Protein AF-0000000078800487 (afdb_homodimer)

Foldseek 3Di:
DVQAEEEQEWEWEDEPVDIDTQVDPPDVVSVVLQVQFQAHEAEYNEYEYEYDHDPVVVSVARNDQLDHHYAAAEAEYEYYAAEAWADDPVVQFRTEHAYAFDDPPPDPPDGAHEHLEYEEEYYYEYGRAEYAYHGYYQAYEYAAYQEYEHHLEYHYQDPVDFDDDPVRHGDRHAHYEEHEHHEYEAANEYEYGAEYHYHQEYEYHNEYDDHYDYAPAFYWYDDPTDTDGHDHGDDPDDPVVVVVD/DVQAEEEQEWEWEDEPVDIDTQVDPPDVVSVVLQVQFQAHEAEHNEYEYEYDHDPVVVSVARNDQLDHHEAAAEAEYEYYAAEAWADDPVVQFRTEHAYAFDDPPPDDPDGAHEYLEYEEEHYPEYGRAEYAYHRYYQAYEYAAYQEYEHHLEYHYQDPPDFDDDPVRHGDGHAHYEAEEHHEYEAANEYEYGAEYHYHQEYEDHNEYDDHYDYAPAFYWYDDPTDTDGHDHGDDPDDPVVVVVD

Sequence (490 aa):
MKNINGQGNEITIILPHKKIDCISSHHEQFNQIIHQSHIIITGNNNHVSMHFDSEENVESLLLNEGFLLIIKGNDNTVNLGTIILRYSNILGMSGLKLIIGQLPGLGAGVSRVANNCRVDIGNRVVINGVTLYLQEDKSNVSIGEDSQLSWGIDIWCTDAHTITNLKGEPINFAQSIEIGKHVWVGKDVKIGKNTKIPDNSIVGWGSIITKVFNEPNIILAGIPAKIVKRGINWDRRYINKYLLEMKNINGQGNEITIILPHKKIDCISSHHEQFNQIIHQSHIIITGNNNHVSMHFDSEENVESLLLNEGFLLIIKGNDNTVNLGTIILRYSNILGMSGLKLIIGQLPGLGAGVSRVANNCRVDIGNRVVINGVTLYLQEDKSNVSIGEDSQLSWGIDIWCTDAHTITNLKGEPINFAQSIEIGKHVWVGKDVKIGKNTKIPDNSIVGWGSIITKVFNEPNIILAGIPAKIVKRGINWDRRYINKYLLE

Organism: NCBI:txid997891

InterPro domains:
  IPR011004 Trimeric LpxA-like superfamily [SSF51161] (117-235)
  IPR051159 Hexapeptide-repeat containing acetyltransferases [PTHR23416] (113-230)

pLDDT: mean 95.13, std 6.53, range [60.69, 99.0]

Structure (mmCIF, N/CA/C/O backbone):
data_AF-0000000078800487-model_v1
#
loop_
_entity.id
_entity.type
_entity.pdbx_description
1 polymer Acyltransferase
#
loop_
_atom_site.group_PDB
_atom_site.id
_atom_site.type_symbol
_atom_site.label_atom_id
_atom_site.label_alt_id
_atom_site.label_comp_id
_atom_site.label_asym_id
_atom_site.label_entity_id
_atom_site.label_seq_id
_atom_site.pdbx_PDB_ins_code
_atom_site.Cartn_x
_atom_site.Cartn_y
_atom_site.Cartn_z
_atom_site.occupancy
_atom_site.B_iso_or_equiv
_atom_site.auth_seq_id
_atom_site.auth_comp_id
_atom_site.auth_asym_id
_atom_site.auth_atom_id
_atom_site.pdbx_PDB_model_num
ATOM 1 N N . MET A 1 1 ? -14.195 -20.25 -26.891 1 65 1 MET A N 1
ATOM 2 C CA . MET A 1 1 ? -14.25 -18.969 -26.219 1 65 1 MET A CA 1
ATOM 3 C C . MET A 1 1 ? -12.984 -18.156 -26.5 1 65 1 MET A C 1
ATOM 5 O O . MET A 1 1 ? -11.883 -18.688 -26.484 1 65 1 MET A O 1
ATOM 9 N N . LYS A 1 2 ? -13.094 -16.859 -26.875 1 73.56 2 LYS A N 1
ATOM 10 C CA . LYS A 1 2 ? -12.008 -16.031 -27.422 1 73.56 2 LYS A CA 1
ATOM 11 C C . LYS A 1 2 ? -10.836 -15.969 -26.438 1 73.56 2 LYS A C 1
ATOM 13 O O . LYS A 1 2 ? -9.68 -15.953 -26.859 1 73.56 2 LYS A O 1
ATOM 18 N N . ASN A 1 3 ? -11.133 -16.219 -25.219 1 89.5 3 ASN A N 1
ATOM 19 C CA . ASN A 1 3 ? -10.078 -16.031 -24.234 1 89.5 3 ASN A CA 1
ATOM 20 C C . ASN A 1 3 ? -9.594 -17.359 -23.656 1 89.5 3 ASN A C 1
ATOM 22 O O . ASN A 1 3 ? -8.68 -17.391 -22.844 1 89.5 3 ASN A O 1
ATOM 26 N N . ILE A 1 4 ? -10.219 -18.453 -24.109 1 92.62 4 ILE A N 1
ATOM 27 C CA . ILE A 1 4 ? -9.852 -19.781 -23.641 1 92.62 4 ILE A CA 1
ATOM 28 C C . ILE A 1 4 ? -9.5 -20.672 -24.828 1 92.62 4 ILE A C 1
ATOM 30 O O . ILE A 1 4 ? -10.383 -21.047 -25.609 1 92.62 4 ILE A O 1
ATOM 34 N N . ASN A 1 5 ? -8.258 -20.984 -24.984 1 94.12 5 ASN A N 1
ATOM 35 C CA . ASN A 1 5 ? -7.766 -21.797 -26.094 1 94.12 5 ASN A CA 1
ATOM 36 C C . ASN A 1 5 ? -7.172 -23.109 -25.594 1 94.12 5 ASN A C 1
ATOM 38 O O . ASN A 1 5 ? -6.402 -23.125 -24.641 1 94.12 5 ASN A O 1
ATOM 42 N N . GLY A 1 6 ? -7.5 -24.219 -26.297 1 95.12 6 GLY A N 1
ATOM 43 C CA . GLY A 1 6 ? -7.047 -25.547 -25.938 1 95.12 6 GLY A CA 1
ATOM 44 C C . GLY A 1 6 ? -8.188 -26.484 -25.562 1 95.12 6 GLY A C 1
ATOM 45 O O . GLY A 1 6 ? -9.352 -26.156 -25.781 1 95.12 6 GLY A O 1
ATOM 46 N N . GLN A 1 7 ? -7.883 -27.625 -25.094 1 95.44 7 GLN A N 1
ATOM 47 C CA . GLN A 1 7 ? -8.875 -28.641 -24.781 1 95.44 7 GLN A CA 1
ATOM 48 C C . GLN A 1 7 ? -8.844 -29 -23.297 1 95.44 7 GLN A C 1
ATOM 50 O O . GLN A 1 7 ? -7.805 -28.875 -22.656 1 95.44 7 GLN A O 1
ATOM 55 N N . GLY A 1 8 ? -9.992 -29.344 -22.812 1 95.81 8 GLY A N 1
ATOM 56 C CA . GLY A 1 8 ? -10.078 -29.906 -21.469 1 95.81 8 GLY A CA 1
ATOM 57 C C . GLY A 1 8 ? -10 -28.859 -20.375 1 95.81 8 GLY A C 1
ATOM 58 O O . GLY A 1 8 ? -9.797 -29.188 -19.203 1 95.81 8 GLY A O 1
ATOM 59 N N . ASN A 1 9 ? -10.078 -27.609 -20.688 1 95.94 9 ASN A N 1
ATOM 60 C CA . ASN A 1 9 ? -10.07 -26.547 -19.688 1 95.94 9 ASN A CA 1
ATOM 61 C C . ASN A 1 9 ? -11.422 -26.422 -18.984 1 95.94 9 ASN A C 1
ATOM 63 O O . ASN A 1 9 ? -12.469 -26.609 -19.609 1 95.94 9 ASN A O 1
ATOM 67 N N . GLU A 1 10 ? -11.352 -26.156 -17.656 1 95.12 10 GLU A N 1
ATOM 68 C CA . GLU A 1 10 ? -12.562 -26.031 -16.859 1 95.12 10 GLU A CA 1
ATOM 69 C C . GLU A 1 10 ? -12.523 -24.766 -16 1 95.12 10 GLU A C 1
ATOM 71 O O . GLU A 1 10 ? -11.5 -24.469 -15.375 1 95.12 10 GLU A O 1
ATOM 76 N N . ILE A 1 11 ? -13.602 -24.016 -16.047 1 95.75 11 ILE A N 1
ATOM 77 C CA . ILE A 1 11 ? -13.836 -22.891 -15.141 1 95.75 11 ILE A CA 1
ATOM 78 C C . ILE A 1 11 ? -15.148 -23.109 -14.383 1 95.75 11 ILE A C 1
ATOM 80 O O . ILE A 1 11 ? -16.219 -23.141 -14.984 1 95.75 11 ILE A O 1
ATOM 84 N N . THR A 1 12 ? -14.969 -23.25 -13.078 1 95.5 12 THR A N 1
ATOM 85 C CA . THR A 1 12 ? -16.125 -23.578 -12.258 1 95.5 12 THR A CA 1
ATOM 86 C C . THR A 1 12 ? -16.375 -22.484 -11.219 1 95.5 12 THR A C 1
ATOM 88 O O . THR A 1 12 ? -15.461 -22.062 -10.516 1 95.5 12 THR A O 1
ATOM 91 N N . ILE A 1 13 ? -17.609 -22.031 -11.172 1 95.56 13 ILE A N 1
ATOM 92 C CA . ILE A 1 13 ? -18.078 -21.125 -10.125 1 95.56 13 ILE A CA 1
ATOM 93 C C . ILE A 1 13 ? -18.828 -21.922 -9.055 1 95.56 13 ILE A C 1
ATOM 95 O O . ILE A 1 13 ? -19.734 -22.688 -9.367 1 95.56 13 ILE A O 1
ATOM 99 N N . ILE A 1 14 ? -18.375 -21.734 -7.848 1 96.75 14 ILE A N 1
ATOM 100 C CA . ILE A 1 14 ? -18.969 -22.469 -6.738 1 96.75 14 ILE A CA 1
ATOM 101 C C . ILE A 1 14 ? -19.734 -21.516 -5.828 1 96.75 14 ILE A C 1
ATOM 103 O O . ILE A 1 14 ? -19.141 -20.625 -5.223 1 96.75 14 ILE A O 1
ATOM 107 N N . LEU A 1 15 ? -21 -21.703 -5.715 1 95.19 15 LEU A N 1
ATOM 108 C CA . LEU A 1 15 ? -21.906 -20.969 -4.832 1 95.19 15 LEU A CA 1
ATOM 109 C C . LEU A 1 15 ? -22.359 -21.859 -3.676 1 95.19 15 LEU A C 1
ATOM 111 O O . LEU A 1 15 ? -22.156 -23.062 -3.693 1 95.19 15 LEU A O 1
ATOM 115 N N . PRO A 1 16 ? -22.938 -21.234 -2.641 1 93.62 16 PRO A N 1
ATOM 116 C CA . PRO A 1 16 ? -23.344 -22.031 -1.477 1 93.62 16 PRO A CA 1
ATOM 117 C C . PRO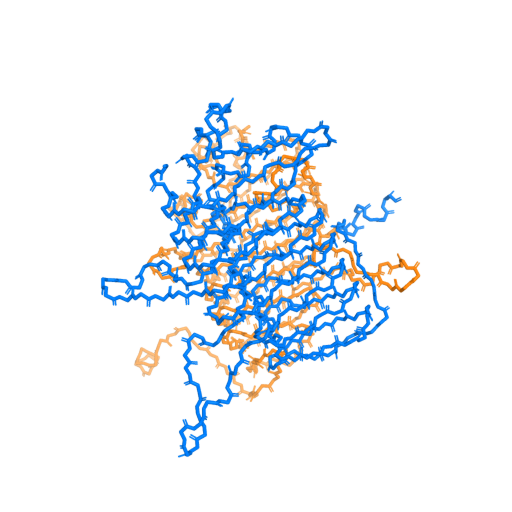 A 1 16 ? -24.266 -23.188 -1.845 1 93.62 16 PRO A C 1
ATOM 119 O O . PRO A 1 16 ? -24.188 -24.266 -1.24 1 93.62 16 PRO A O 1
ATOM 122 N N . HIS A 1 17 ? -25.078 -23 -2.885 1 92.06 17 HIS A N 1
ATOM 123 C CA . HIS A 1 17 ? -26.078 -24.031 -3.143 1 92.06 17 HIS A CA 1
ATOM 124 C C . HIS A 1 17 ? -25.938 -24.609 -4.547 1 92.06 17 HIS A C 1
ATOM 126 O O . HIS A 1 17 ? -26.75 -25.422 -4.973 1 92.06 17 HIS A O 1
ATOM 132 N N . LYS A 1 18 ? -24.969 -24.172 -5.273 1 90.5 18 LYS A N 1
ATOM 133 C CA . LYS A 1 18 ? -24.859 -24.703 -6.629 1 90.5 18 LYS A CA 1
ATOM 134 C C . LYS A 1 18 ? -23.438 -24.516 -7.172 1 90.5 18 LYS A C 1
ATOM 136 O O . LYS A 1 18 ? -22.703 -23.641 -6.707 1 90.5 18 LYS A O 1
ATOM 141 N N . LYS A 1 19 ? -23.125 -25.359 -8.148 1 92.88 19 LYS A N 1
ATOM 142 C CA . LYS A 1 19 ? -21.891 -25.297 -8.93 1 92.88 19 LYS A CA 1
ATOM 143 C C . LYS A 1 19 ? -22.188 -25.047 -10.406 1 92.88 19 LYS A C 1
ATOM 145 O O . LYS A 1 19 ? -23.062 -25.688 -10.984 1 92.88 19 LYS A O 1
ATOM 150 N N . ILE A 1 20 ? -21.453 -24.078 -10.961 1 90.69 20 ILE A N 1
ATOM 151 C CA . ILE A 1 20 ? -21.719 -23.688 -12.344 1 90.69 20 ILE A CA 1
ATOM 152 C C . ILE A 1 20 ? -20.469 -23.922 -13.188 1 90.69 20 ILE A C 1
ATOM 154 O O . ILE A 1 20 ? -19.391 -23.406 -12.883 1 90.69 20 ILE A O 1
ATOM 158 N N . ASP A 1 21 ? -20.578 -24.688 -14.164 1 88.69 21 ASP A N 1
ATOM 159 C CA . ASP A 1 21 ? -19.531 -24.828 -15.172 1 88.69 21 ASP A CA 1
ATOM 160 C C . ASP A 1 21 ? -19.641 -23.734 -16.219 1 88.69 21 ASP A C 1
ATOM 162 O O . ASP A 1 21 ? -20.594 -23.672 -17 1 88.69 21 ASP A O 1
ATOM 166 N N . CYS A 1 22 ? -18.672 -22.953 -16.312 1 86.31 22 CYS A N 1
ATOM 167 C CA . CYS A 1 22 ? -18.797 -21.734 -17.094 1 86.31 22 CYS A CA 1
ATOM 168 C C . CYS A 1 22 ? -18.406 -21.969 -18.562 1 86.31 22 CYS A C 1
ATOM 170 O O . CYS A 1 22 ? -18.609 -21.109 -19.406 1 86.31 22 CYS A O 1
ATOM 172 N N . ILE A 1 23 ? -17.781 -22.984 -18.828 1 80.69 23 ILE A N 1
ATOM 173 C CA . ILE A 1 23 ? -17.359 -23.25 -20.203 1 80.69 23 ILE A CA 1
ATOM 174 C C . ILE A 1 23 ? -18.438 -24.047 -20.922 1 80.69 23 ILE A C 1
ATOM 176 O O . ILE A 1 23 ? -18.594 -23.922 -22.141 1 80.69 23 ILE A O 1
ATOM 180 N N . SER A 1 24 ? -19.219 -24.797 -20.141 1 68.31 24 SER A N 1
ATOM 181 C CA . SER A 1 24 ? -20.266 -25.609 -20.766 1 68.31 24 SER A CA 1
ATOM 182 C C . SER A 1 24 ? -21.422 -24.75 -21.25 1 68.31 24 SER A C 1
ATOM 184 O O . SER A 1 24 ? -21.688 -23.688 -20.688 1 68.31 24 SER A O 1
ATOM 186 N N . SER A 1 25 ? -21.938 -25.031 -22.5 1 61.69 25 SER A N 1
ATOM 187 C CA . SER A 1 25 ? -22.938 -24.328 -23.281 1 61.69 25 SER A CA 1
ATOM 188 C C . SER A 1 25 ? -24.219 -24.109 -22.484 1 61.69 25 SER A C 1
ATOM 190 O O . SER A 1 25 ? -25.031 -23.234 -22.812 1 61.69 25 SER A O 1
ATOM 192 N N . HIS A 1 26 ? -24.344 -24.688 -21.312 1 66.69 26 HIS A N 1
ATOM 193 C CA . HIS A 1 26 ? -25.656 -24.672 -20.688 1 66.69 26 HIS A CA 1
ATOM 194 C C . HIS A 1 26 ? -25.859 -23.406 -19.859 1 66.69 26 HIS A C 1
ATOM 196 O O . HIS A 1 26 ? -26.969 -23.125 -19.406 1 66.69 26 HIS A O 1
ATOM 202 N N . HIS A 1 27 ? -24.875 -22.578 -19.734 1 71.19 27 HIS A N 1
ATOM 203 C CA . HIS A 1 27 ? -25.016 -21.391 -18.906 1 71.19 27 HIS A CA 1
ATOM 204 C C . HIS A 1 27 ? -24.594 -20.141 -19.672 1 71.19 27 HIS A C 1
ATOM 206 O O . HIS A 1 27 ? -23.484 -19.625 -19.453 1 71.19 27 HIS A O 1
ATOM 212 N N . GLU A 1 28 ? -25.5 -19.594 -20.375 1 76.38 28 GLU A N 1
ATOM 213 C CA . GLU A 1 28 ? -25.219 -18.5 -21.297 1 76.38 28 GLU A CA 1
ATOM 214 C C . GLU A 1 28 ? -24.781 -17.25 -20.562 1 76.38 28 GLU A C 1
ATOM 216 O O . GLU A 1 28 ? -23.844 -16.562 -20.984 1 76.38 28 GLU A O 1
ATOM 221 N N . GLN A 1 29 ? -25.391 -17.031 -19.484 1 81.69 29 GLN A N 1
ATOM 222 C CA . GLN A 1 29 ? -25.078 -15.828 -18.734 1 81.69 29 GLN A CA 1
ATOM 223 C C . GLN A 1 29 ? -23.641 -15.836 -18.25 1 81.69 29 GLN A C 1
ATOM 225 O O . GLN A 1 29 ? -22.906 -14.859 -18.438 1 81.69 29 GLN A O 1
ATOM 230 N N . PHE A 1 30 ? -23.234 -16.891 -17.734 1 82.88 30 PHE A N 1
ATOM 231 C CA . PHE A 1 30 ? -21.906 -16.969 -17.172 1 82.88 30 PHE A CA 1
ATOM 232 C C . PHE A 1 30 ? -20.844 -17.094 -18.266 1 82.88 30 PHE A C 1
ATOM 234 O O . PHE A 1 30 ? -19.734 -16.609 -18.125 1 82.88 30 PHE A O 1
ATOM 241 N N . ASN A 1 31 ? -21.297 -17.641 -19.297 1 83.06 31 ASN A N 1
ATOM 242 C CA . ASN A 1 31 ? -20.406 -17.656 -20.453 1 83.06 31 ASN A CA 1
ATOM 243 C C . ASN A 1 31 ? -20.078 -16.234 -20.922 1 83.06 31 ASN A C 1
ATOM 245 O O . ASN A 1 31 ? -18.922 -15.945 -21.25 1 83.06 31 ASN A O 1
ATOM 249 N N . GLN A 1 32 ? -21.031 -15.477 -20.906 1 84.81 32 GLN A N 1
ATOM 250 C CA . GLN A 1 32 ? -20.844 -14.094 -21.328 1 84.81 32 GLN A CA 1
ATOM 251 C C . GLN A 1 32 ? -19.938 -13.344 -20.359 1 84.81 32 GLN A C 1
ATOM 253 O O . GLN A 1 32 ? -19.094 -12.547 -20.766 1 84.81 32 GLN A O 1
ATOM 258 N N . ILE A 1 33 ? -20.141 -13.672 -19.125 1 87.38 33 ILE A N 1
ATOM 259 C CA . ILE A 1 33 ? -19.328 -13.023 -18.094 1 87.38 33 ILE A CA 1
ATOM 260 C C . ILE A 1 33 ? -17.859 -13.414 -18.281 1 87.38 33 ILE A C 1
ATOM 262 O O . ILE A 1 33 ? -16.969 -12.562 -18.219 1 87.38 33 ILE A O 1
ATOM 266 N N . ILE A 1 34 ? -17.641 -14.664 -18.531 1 87.94 34 ILE A N 1
ATOM 267 C CA . ILE A 1 34 ? -16.281 -15.148 -18.719 1 87.94 34 ILE A CA 1
ATOM 268 C C . ILE A 1 34 ? -15.68 -14.523 -19.969 1 87.94 34 ILE A C 1
ATOM 270 O O . ILE A 1 34 ? -14.508 -14.133 -19.969 1 87.94 34 ILE A O 1
ATOM 274 N N . HIS A 1 35 ? -16.484 -14.367 -20.938 1 87.19 35 HIS A N 1
ATOM 275 C CA . HIS A 1 35 ? -16.031 -13.766 -22.188 1 87.19 35 HIS A CA 1
ATOM 276 C C . HIS A 1 35 ? -15.609 -12.312 -21.984 1 87.19 35 HIS A C 1
ATOM 278 O O . HIS A 1 35 ? -14.68 -11.828 -22.625 1 87.19 35 HIS A O 1
ATOM 284 N N . GLN A 1 36 ? -16.234 -11.711 -21.109 1 90.25 36 GLN A N 1
ATOM 285 C CA . GLN A 1 36 ? -15.977 -10.297 -20.859 1 90.25 36 GLN A CA 1
ATOM 286 C C . GLN A 1 36 ? -14.906 -10.102 -19.781 1 90.25 36 GLN A C 1
ATOM 288 O O . GLN A 1 36 ? -14.398 -9 -19.594 1 90.25 36 GLN A O 1
ATOM 293 N N . SER A 1 37 ? -14.625 -11.195 -19.156 1 90.38 37 SER A N 1
ATOM 294 C CA . SER A 1 37 ? -13.656 -11.117 -18.062 1 90.38 37 SER A CA 1
ATOM 295 C C . SER A 1 37 ? -12.227 -11.023 -18.594 1 90.38 37 SER A C 1
ATOM 297 O O . SER A 1 37 ? -12.008 -11.047 -19.812 1 90.38 37 SER A O 1
ATOM 299 N N . HIS A 1 38 ? -11.344 -10.812 -17.672 1 93 38 HIS A N 1
ATOM 300 C CA . HIS A 1 38 ? -9.93 -10.766 -18.016 1 93 38 HIS A CA 1
ATOM 301 C C . HIS A 1 38 ? -9.242 -12.086 -17.688 1 93 38 HIS A C 1
ATOM 303 O O . HIS A 1 38 ? -8.148 -12.094 -17.109 1 93 38 HIS A O 1
ATOM 309 N N . ILE A 1 39 ? -9.914 -13.148 -17.969 1 95.56 39 ILE A N 1
ATOM 310 C CA . ILE A 1 39 ? -9.367 -14.492 -17.828 1 95.56 39 ILE A CA 1
ATOM 311 C C . ILE A 1 39 ? -8.875 -14.992 -19.188 1 95.56 39 ILE A C 1
ATOM 313 O O . ILE A 1 39 ? -9.633 -15.023 -20.156 1 95.56 39 ILE A O 1
ATOM 317 N N . ILE A 1 40 ? -7.621 -15.32 -19.266 1 95.69 40 ILE A N 1
ATOM 318 C CA . ILE A 1 40 ? -7.016 -15.828 -20.5 1 95.69 40 ILE A CA 1
ATOM 319 C C . ILE A 1 40 ? -6.344 -17.172 -20.219 1 95.69 40 ILE A C 1
ATOM 321 O O . ILE A 1 40 ? -5.465 -17.266 -19.359 1 95.69 40 ILE A O 1
ATOM 325 N N . ILE A 1 41 ? -6.758 -18.219 -20.906 1 96.88 41 ILE A N 1
ATOM 326 C CA . ILE A 1 41 ? -6.156 -19.531 -20.766 1 96.88 41 ILE A CA 1
ATOM 327 C C . ILE A 1 41 ? -5.699 -20.047 -22.125 1 96.88 41 ILE A C 1
ATOM 329 O O . ILE A 1 41 ? -6.48 -20.078 -23.078 1 96.88 41 ILE A O 1
ATOM 333 N N . THR A 1 42 ? -4.477 -20.328 -22.266 1 96.62 42 THR A N 1
ATOM 334 C CA . THR A 1 42 ? -3.904 -20.984 -23.422 1 96.62 42 THR A CA 1
ATOM 335 C C . THR A 1 42 ? -3.209 -22.281 -23.016 1 96.62 42 THR A C 1
ATOM 337 O O . THR A 1 42 ? -2.193 -22.25 -22.328 1 96.62 42 THR A O 1
ATOM 340 N N . GLY A 1 43 ? -3.674 -23.406 -23.484 1 97.62 43 GLY A N 1
ATOM 341 C CA . GLY A 1 43 ? -3.182 -24.719 -23.109 1 97.62 43 GLY A CA 1
ATOM 342 C C . GLY A 1 43 ? -4.293 -25.703 -22.797 1 97.62 43 GLY A C 1
ATOM 343 O O . GLY A 1 43 ? -5.461 -25.438 -23.109 1 97.62 43 GLY A O 1
ATOM 344 N N . ASN A 1 44 ? -3.898 -26.844 -22.25 1 98.12 44 ASN A N 1
ATOM 345 C CA . ASN A 1 44 ? -4.859 -27.922 -22.094 1 98.12 44 ASN A CA 1
ATOM 346 C C . ASN A 1 44 ? -5.016 -28.328 -20.641 1 98.12 44 ASN A C 1
ATOM 348 O O . ASN A 1 44 ? -4.059 -28.25 -19.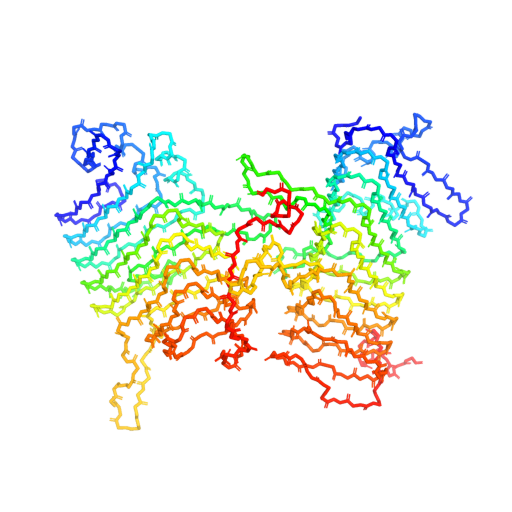859 1 98.12 44 ASN A O 1
ATOM 352 N N . ASN A 1 45 ? -6.188 -28.703 -20.281 1 98.31 45 ASN A N 1
ATOM 353 C CA . ASN A 1 45 ? -6.508 -29.359 -19.016 1 98.31 45 ASN A CA 1
ATOM 354 C C . ASN A 1 45 ? -6.219 -28.453 -17.828 1 98.31 45 ASN A C 1
ATOM 356 O O . ASN A 1 45 ? -5.656 -28.891 -16.828 1 98.31 45 ASN A O 1
ATOM 360 N N . ASN A 1 46 ? -6.465 -27.188 -17.969 1 98.38 46 ASN A N 1
ATOM 361 C CA . ASN A 1 46 ? -6.379 -26.25 -16.844 1 98.38 46 ASN A CA 1
ATOM 362 C C . ASN A 1 46 ? -7.707 -26.156 -16.094 1 98.38 46 ASN A C 1
ATOM 364 O O . ASN A 1 46 ? -8.773 -26.188 -16.719 1 98.38 46 ASN A O 1
ATOM 368 N N . HIS A 1 47 ? -7.594 -26.109 -14.758 1 98.25 47 HIS A N 1
ATOM 369 C CA . HIS A 1 47 ? -8.781 -26.109 -13.914 1 98.25 47 HIS A CA 1
ATOM 370 C C . HIS A 1 47 ? -8.812 -24.875 -13.008 1 98.25 47 HIS A C 1
ATOM 372 O O . HIS A 1 47 ? -7.902 -24.688 -12.195 1 98.25 47 HIS A O 1
ATOM 378 N N . VAL A 1 48 ? -9.844 -24.062 -13.125 1 98.12 48 VAL A N 1
ATOM 379 C CA . VAL A 1 48 ? -10.047 -22.875 -12.289 1 98.12 48 VAL A CA 1
ATOM 380 C C . VAL A 1 48 ? -11.344 -23.016 -11.508 1 98.12 48 VAL A C 1
ATOM 382 O O . VAL A 1 48 ? -12.414 -23.234 -12.094 1 98.12 48 VAL A O 1
ATOM 385 N N . SER A 1 49 ? -11.25 -22.984 -10.203 1 98.19 49 SER A N 1
ATOM 386 C CA . SER A 1 49 ? -12.414 -22.969 -9.328 1 98.19 49 SER A CA 1
ATOM 387 C C . SER A 1 49 ? -12.461 -21.688 -8.492 1 98.19 49 SER A C 1
ATOM 389 O O . SER A 1 49 ? -11.469 -21.312 -7.875 1 98.19 49 SER A O 1
ATOM 391 N N . MET A 1 50 ? -13.641 -21.047 -8.461 1 97.69 50 MET A N 1
ATOM 392 C CA . MET A 1 50 ? -13.812 -19.797 -7.723 1 97.69 50 MET A CA 1
ATOM 393 C C . MET A 1 50 ? -15.062 -19.859 -6.852 1 97.69 50 MET A C 1
ATOM 395 O O . MET A 1 50 ? -16.156 -20.125 -7.348 1 97.69 50 MET A O 1
ATOM 399 N N . HIS A 1 51 ? -14.844 -19.516 -5.617 1 98.06 51 HIS A N 1
ATOM 400 C CA . HIS A 1 51 ? -15.945 -19.531 -4.668 1 98.06 51 HIS A CA 1
ATOM 401 C C . HIS A 1 51 ? -16.547 -18.141 -4.484 1 98.06 51 HIS A C 1
ATOM 403 O O . HIS A 1 51 ? -15.805 -17.156 -4.418 1 98.06 51 HIS A O 1
ATOM 409 N N . PHE A 1 52 ? -17.906 -18.109 -4.391 1 97 52 PHE A N 1
ATOM 410 C CA . PHE A 1 52 ? -18.625 -16.875 -4.141 1 97 52 PHE A CA 1
ATOM 411 C C . PHE A 1 52 ? -19.75 -17.094 -3.143 1 97 52 PHE A C 1
ATOM 413 O O . PHE A 1 52 ? -20.328 -18.188 -3.07 1 97 52 PHE A O 1
ATOM 420 N N . ASP A 1 53 ? -20.016 -15.984 -2.43 1 94.75 53 ASP A N 1
ATOM 421 C CA . ASP A 1 53 ? -21.125 -16.031 -1.48 1 94.75 53 ASP A CA 1
ATOM 422 C C . ASP A 1 53 ? -22.469 -15.789 -2.18 1 94.75 53 ASP A C 1
ATOM 424 O O . ASP A 1 53 ? -23.516 -16.172 -1.661 1 94.75 53 ASP A O 1
ATOM 428 N N . SER A 1 54 ? -22.453 -15.055 -3.309 1 92.38 54 SER A N 1
ATOM 429 C CA . SER A 1 54 ? -23.641 -14.734 -4.078 1 92.38 54 SER A CA 1
ATOM 430 C C . SER A 1 54 ? -23.328 -14.578 -5.559 1 92.38 54 SER A C 1
ATOM 432 O O . SER A 1 54 ? -22.156 -14.422 -5.938 1 92.38 54 SER A O 1
ATOM 434 N N . GLU A 1 55 ? -24.359 -14.562 -6.352 1 88.06 55 GLU A N 1
ATOM 435 C CA . GLU A 1 55 ? -24.188 -14.398 -7.793 1 88.06 55 GLU A CA 1
ATOM 436 C C . GLU A 1 55 ? -23.75 -12.977 -8.133 1 88.06 55 GLU A C 1
ATOM 438 O O . GLU A 1 55 ? -23 -12.766 -9.094 1 88.06 55 GLU A O 1
ATOM 443 N N . GLU A 1 56 ? -24.219 -12.078 -7.359 1 89.44 56 GLU A N 1
ATOM 444 C CA . GLU A 1 56 ? -23.844 -10.68 -7.578 1 89.44 56 GLU A CA 1
ATOM 445 C C . GLU A 1 56 ? -22.328 -10.484 -7.449 1 89.44 56 GLU A C 1
ATOM 447 O O . GLU A 1 56 ? -21.734 -9.703 -8.188 1 89.44 56 GLU A O 1
ATOM 452 N N . ASN A 1 57 ? -21.766 -11.234 -6.617 1 92.31 57 ASN A N 1
ATOM 453 C CA . ASN A 1 57 ? -20.328 -11.117 -6.375 1 92.31 57 ASN A CA 1
ATOM 454 C C . ASN A 1 57 ? -19.516 -11.68 -7.539 1 92.31 57 ASN A C 1
ATOM 456 O O . ASN A 1 57 ? -18.375 -11.289 -7.746 1 92.31 57 ASN A O 1
ATOM 460 N N . VAL A 1 58 ? -20.125 -12.516 -8.266 1 92.5 58 VAL A N 1
ATOM 461 C CA . VAL A 1 58 ? -19.438 -13.133 -9.398 1 92.5 58 VAL A CA 1
ATOM 462 C C . VAL A 1 58 ? -19.109 -12.07 -10.438 1 92.5 58 VAL A C 1
ATOM 464 O O . VAL A 1 58 ? -17.953 -11.898 -10.82 1 92.5 58 VAL A O 1
ATOM 467 N N . GLU A 1 59 ? -20.125 -11.375 -10.852 1 90.62 59 GLU A N 1
ATOM 468 C CA . GLU A 1 59 ? -19.953 -10.336 -11.867 1 90.62 59 GLU A CA 1
ATOM 469 C C . GLU A 1 59 ? -19.031 -9.234 -11.359 1 90.62 59 GLU A C 1
ATOM 471 O O . GLU A 1 59 ? -18.172 -8.734 -12.102 1 90.62 59 GLU A O 1
ATOM 476 N N . SER A 1 60 ? -19.219 -8.945 -10.109 1 91.38 60 SER A N 1
ATOM 477 C CA . SER A 1 60 ? -18.438 -7.871 -9.508 1 91.38 60 SER A CA 1
ATOM 478 C C . SER A 1 60 ? -16.938 -8.18 -9.562 1 91.38 60 SER A C 1
ATOM 480 O O . SER A 1 60 ? -16.125 -7.309 -9.883 1 91.38 60 SER A O 1
ATOM 482 N N . LEU A 1 61 ? -16.562 -9.352 -9.273 1 93.69 61 LEU A N 1
ATOM 483 C CA . LEU A 1 61 ? -15.156 -9.719 -9.266 1 93.69 61 LEU A CA 1
ATOM 484 C C . LEU A 1 61 ? -14.641 -9.906 -10.688 1 93.69 61 LEU A C 1
ATOM 486 O O . LEU A 1 61 ? -13.617 -9.336 -11.062 1 93.69 61 LEU A O 1
ATOM 490 N N . LEU A 1 62 ? -15.344 -10.625 -11.508 1 93 62 LEU A N 1
ATOM 491 C CA . LEU A 1 62 ? -14.836 -11.062 -12.805 1 93 62 LEU A CA 1
ATOM 492 C C . LEU A 1 62 ? -14.781 -9.906 -13.789 1 93 62 LEU A C 1
ATOM 494 O O . LEU A 1 62 ? -13.984 -9.922 -14.727 1 93 62 LEU A O 1
ATOM 498 N N . LEU A 1 63 ? -15.594 -8.93 -13.562 1 92.88 63 LEU A N 1
ATOM 499 C CA . LEU A 1 63 ? -15.602 -7.797 -14.477 1 92.88 63 LEU A CA 1
ATOM 500 C C . LEU A 1 63 ? -14.844 -6.613 -13.883 1 92.88 63 LEU A C 1
ATOM 502 O O . LEU A 1 63 ? -14.805 -5.531 -14.469 1 92.88 63 LEU A O 1
ATOM 506 N N . ASN A 1 64 ? -14.32 -6.871 -12.695 1 93.44 64 ASN A N 1
ATOM 507 C CA . ASN A 1 64 ? -13.5 -5.836 -12.07 1 93.44 64 ASN A CA 1
ATOM 508 C C . ASN A 1 64 ? -12.25 -5.535 -12.891 1 93.44 64 ASN A C 1
ATOM 510 O O . ASN A 1 64 ? -11.57 -6.457 -13.352 1 93.44 64 ASN A O 1
ATOM 514 N N . GLU A 1 65 ? -11.859 -4.293 -12.977 1 93.44 65 GLU A N 1
ATOM 515 C CA . GLU A 1 65 ? -10.68 -3.893 -13.734 1 93.44 65 GLU A CA 1
ATOM 516 C C . GLU A 1 65 ? -9.398 -4.402 -13.086 1 93.44 65 GLU A C 1
ATOM 518 O O . GLU A 1 65 ? -8.383 -4.594 -13.758 1 93.44 65 GLU A O 1
ATOM 523 N N . GLY A 1 66 ? -9.477 -4.652 -11.859 1 96.06 66 GLY A N 1
ATOM 524 C CA . GLY A 1 66 ? -8.297 -5.051 -11.109 1 96.06 66 GLY A CA 1
ATOM 525 C C . GLY A 1 66 ? -8.133 -6.559 -11.023 1 96.06 66 GLY A C 1
ATOM 526 O O . GLY A 1 66 ? -7.25 -7.047 -10.312 1 96.06 66 GLY A O 1
ATOM 527 N N . PHE A 1 67 ? -8.977 -7.363 -11.688 1 97.75 67 PHE A N 1
ATOM 528 C CA . PHE A 1 67 ? -8.859 -8.812 -11.672 1 97.75 67 PHE A CA 1
ATOM 529 C C . PHE A 1 67 ? -8.312 -9.328 -13 1 97.75 67 PHE A C 1
ATOM 531 O O . PHE A 1 67 ? -8.875 -9.047 -14.055 1 97.75 67 PHE A O 1
ATOM 538 N N . LEU A 1 68 ? -7.18 -10.008 -12.977 1 97.75 68 LEU A N 1
ATOM 539 C CA . LEU A 1 68 ? -6.555 -10.617 -14.141 1 97.75 68 LEU A CA 1
ATOM 540 C C . LEU A 1 68 ? -6.086 -12.031 -13.828 1 97.75 68 LEU A C 1
ATOM 542 O O . LEU A 1 68 ? -5.43 -12.258 -12.805 1 97.75 68 LEU A O 1
ATOM 546 N N . LEU A 1 69 ? -6.504 -12.953 -14.625 1 98.12 69 LEU A N 1
ATOM 547 C CA . LEU A 1 69 ? -6.027 -14.328 -14.531 1 98.12 69 LEU A CA 1
ATOM 548 C C . LEU A 1 69 ? -5.484 -14.805 -15.867 1 98.12 69 LEU A C 1
ATOM 550 O O . LEU A 1 69 ? -6.223 -14.875 -16.859 1 98.12 69 LEU A O 1
ATOM 554 N N . ILE A 1 70 ? -4.199 -15.086 -15.93 1 97.69 70 ILE A N 1
ATOM 555 C CA . ILE A 1 70 ? -3.574 -15.609 -17.141 1 97.69 70 ILE A CA 1
ATOM 556 C C . ILE A 1 70 ? -2.965 -16.984 -16.844 1 97.69 70 ILE A C 1
ATOM 558 O O . ILE A 1 70 ? -2.205 -17.141 -15.883 1 97.69 70 ILE A O 1
ATOM 562 N N . ILE A 1 71 ? -3.32 -17.953 -17.656 1 98.38 71 ILE A N 1
ATOM 563 C CA . ILE A 1 71 ? -2.684 -19.266 -17.609 1 98.38 71 ILE A CA 1
ATOM 564 C C . ILE A 1 71 ? -2.172 -19.641 -19 1 98.38 71 ILE A C 1
ATOM 566 O O . ILE A 1 71 ? -2.951 -19.719 -19.953 1 98.38 71 ILE A O 1
ATOM 570 N N . LYS A 1 72 ? -0.958 -19.766 -19.109 1 97.75 72 LYS A N 1
ATOM 571 C CA . LYS A 1 72 ? -0.366 -20.328 -20.312 1 97.75 72 LYS A CA 1
ATOM 572 C C . LYS A 1 72 ? 0.42 -21.594 -19.984 1 97.75 72 LYS A C 1
ATOM 574 O O . LYS A 1 72 ? 1.503 -21.531 -19.406 1 97.75 72 LYS A O 1
ATOM 579 N N . GLY A 1 73 ? -0.016 -22.734 -20.438 1 98.44 73 GLY A N 1
ATOM 580 C CA . GLY A 1 73 ? 0.528 -24.047 -20.125 1 98.44 73 GLY A CA 1
ATOM 581 C C . GLY A 1 73 ? -0.542 -25.094 -19.875 1 98.44 73 GLY A C 1
ATOM 582 O O . GLY A 1 73 ? -1.726 -24.844 -20.109 1 98.44 73 GLY A O 1
ATOM 583 N N . ASN A 1 74 ? -0.1 -26.266 -19.422 1 98.75 74 ASN A N 1
ATOM 584 C CA . ASN A 1 74 ? -1.01 -27.391 -19.297 1 98.75 74 ASN A CA 1
ATOM 585 C C . ASN A 1 74 ? -1.113 -27.875 -17.844 1 98.75 74 ASN A C 1
ATOM 587 O O . ASN A 1 74 ? -0.16 -27.734 -17.078 1 98.75 74 ASN A O 1
ATOM 591 N N . ASP A 1 75 ? -2.291 -28.328 -17.484 1 98.88 75 ASP A N 1
ATOM 592 C CA . ASP A 1 75 ? -2.525 -29.078 -16.25 1 98.88 75 ASP A CA 1
ATOM 593 C C . ASP A 1 75 ? -2.318 -28.203 -15.023 1 98.88 75 ASP A C 1
ATOM 595 O O . ASP A 1 75 ? -1.785 -28.656 -14.008 1 98.88 75 ASP A O 1
ATOM 599 N N . ASN A 1 76 ? -2.613 -26.922 -15.117 1 98.88 76 ASN A N 1
ATOM 600 C CA . ASN A 1 76 ? -2.537 -26.016 -13.977 1 98.88 76 ASN A CA 1
ATOM 601 C C . ASN A 1 76 ? -3.861 -25.938 -13.227 1 98.88 76 ASN A C 1
ATOM 603 O O . ASN A 1 76 ? -4.922 -26.203 -13.797 1 98.88 76 ASN A O 1
ATOM 607 N N . THR A 1 77 ? -3.742 -25.688 -11.898 1 98.88 77 THR A N 1
ATOM 608 C CA . THR A 1 77 ? -4.922 -25.594 -11.047 1 98.88 77 THR A CA 1
ATOM 609 C C . THR A 1 77 ? -4.93 -24.281 -10.258 1 98.88 77 THR A C 1
ATOM 611 O O . THR A 1 77 ? -3.928 -23.922 -9.641 1 98.88 77 THR A O 1
ATOM 614 N N . VAL A 1 78 ? -6.016 -23.562 -10.312 1 98.88 78 VAL A N 1
ATOM 615 C CA . VAL A 1 78 ? -6.23 -22.359 -9.523 1 98.88 78 VAL A CA 1
ATOM 616 C C . VAL A 1 78 ? -7.516 -22.484 -8.711 1 98.88 78 VAL A C 1
ATOM 618 O O . VAL A 1 78 ? -8.594 -22.672 -9.273 1 98.88 78 VAL A O 1
ATOM 621 N N . ASN A 1 79 ? -7.363 -22.438 -7.395 1 98.88 79 ASN A N 1
ATOM 622 C CA . ASN A 1 79 ? -8.5 -22.453 -6.484 1 98.88 79 ASN A CA 1
ATOM 623 C C . ASN A 1 79 ? -8.609 -21.141 -5.703 1 98.88 79 ASN A C 1
ATOM 625 O O . ASN A 1 79 ? -7.762 -20.844 -4.863 1 98.88 79 ASN A O 1
ATOM 629 N N . LEU A 1 80 ? -9.664 -20.438 -5.977 1 98.69 80 LEU A N 1
ATOM 630 C CA . LEU A 1 80 ? -9.906 -19.188 -5.262 1 98.69 80 LEU A CA 1
ATOM 631 C C . LEU A 1 80 ? -11.078 -19.344 -4.297 1 98.69 80 LEU A C 1
ATOM 633 O O . LEU A 1 80 ? -12.203 -19.625 -4.715 1 98.69 80 LEU A O 1
ATOM 637 N N . GLY A 1 81 ? -10.766 -19.125 -2.992 1 98.56 81 GLY A N 1
ATOM 638 C CA . GLY A 1 81 ? -11.859 -18.953 -2.059 1 98.56 81 GLY A CA 1
ATOM 639 C C . GLY A 1 81 ? -12.57 -17.625 -2.232 1 98.56 81 GLY A C 1
ATOM 640 O O . GLY A 1 81 ? -12.398 -16.938 -3.248 1 98.56 81 GLY A O 1
ATOM 641 N N . THR A 1 82 ? -13.469 -17.281 -1.231 1 97.75 82 THR A N 1
ATOM 642 C CA . THR A 1 82 ? -14.117 -15.977 -1.299 1 97.75 82 THR A CA 1
ATOM 643 C C . THR A 1 82 ? -13.109 -14.852 -1.095 1 97.75 82 THR A C 1
ATOM 645 O O . THR A 1 82 ? -12.391 -14.836 -0.092 1 97.75 82 THR A O 1
ATOM 648 N N . ILE A 1 83 ? -13.109 -13.93 -2.08 1 96.38 83 ILE A N 1
ATOM 649 C CA . ILE A 1 83 ? -12.125 -12.852 -2.055 1 96.38 83 ILE A CA 1
ATOM 650 C C . ILE A 1 83 ? -12.836 -11.5 -2.035 1 96.38 83 ILE A C 1
ATOM 652 O O . ILE A 1 83 ? -13.906 -11.352 -2.635 1 96.38 83 ILE A O 1
ATOM 656 N N . ILE A 1 84 ? -12.266 -10.586 -1.296 1 94.19 84 ILE A N 1
ATOM 657 C CA . ILE A 1 84 ? -12.648 -9.18 -1.383 1 94.19 84 ILE A CA 1
ATOM 658 C C . ILE A 1 84 ? -11.57 -8.398 -2.123 1 94.19 84 ILE A C 1
ATOM 660 O O . ILE A 1 84 ? -10.453 -8.227 -1.615 1 94.19 84 ILE A O 1
ATOM 664 N N . LEU A 1 85 ? -11.914 -7.945 -3.312 1 95.69 85 LEU A N 1
ATOM 665 C CA . LEU A 1 85 ? -10.945 -7.273 -4.18 1 95.69 85 LEU A CA 1
ATOM 666 C C . LEU A 1 85 ? -11.18 -5.766 -4.18 1 95.69 85 LEU A C 1
ATOM 668 O O . LEU A 1 85 ? -12.32 -5.309 -4.316 1 95.69 85 LEU A O 1
ATOM 672 N N . ARG A 1 86 ? -10.078 -5.035 -3.98 1 93.5 86 ARG A N 1
ATOM 673 C CA . ARG A 1 86 ? -10.141 -3.582 -4.082 1 93.5 86 ARG A CA 1
ATOM 674 C C . ARG A 1 86 ? -9.344 -3.082 -5.285 1 93.5 86 ARG A C 1
ATOM 676 O O . ARG A 1 86 ? -8.305 -3.648 -5.629 1 93.5 86 ARG A O 1
ATOM 683 N N . TYR A 1 87 ? -9.883 -2.031 -5.875 1 93.25 87 TYR A N 1
ATOM 684 C CA . TYR A 1 87 ? -9.25 -1.365 -7.008 1 93.25 87 TYR A CA 1
ATOM 685 C C . TYR A 1 87 ? -9.383 0.149 -6.891 1 93.25 87 TYR A C 1
ATOM 687 O O . TYR A 1 87 ? -10.484 0.672 -6.723 1 93.25 87 TYR A O 1
ATOM 695 N N . SER A 1 88 ? -8.227 0.849 -6.812 1 92.56 88 SER A N 1
ATOM 696 C CA . SER A 1 88 ? -8.203 2.303 -6.684 1 92.56 88 SER A CA 1
ATOM 697 C C . SER A 1 88 ? -7.035 2.904 -7.453 1 92.56 88 SER A C 1
ATOM 699 O O . SER A 1 88 ? -5.879 2.736 -7.066 1 92.56 88 SER A O 1
ATOM 701 N N . ASN A 1 89 ? -7.367 3.688 -8.453 1 89.56 89 ASN A N 1
ATOM 702 C CA . ASN A 1 89 ? -6.316 4.383 -9.188 1 89.56 89 ASN A CA 1
ATOM 703 C C . ASN A 1 89 ? -5.652 5.457 -8.336 1 89.56 89 ASN A C 1
ATOM 705 O O . ASN A 1 89 ? -4.441 5.676 -8.43 1 89.56 89 ASN A O 1
ATOM 709 N N . ILE A 1 90 ? -6.453 6.039 -7.473 1 88.75 90 ILE A N 1
ATOM 710 C CA . ILE A 1 90 ? -5.984 7.156 -6.66 1 88.75 90 ILE A CA 1
ATOM 711 C C . ILE A 1 90 ? -4.914 6.672 -5.684 1 88.75 90 ILE A C 1
ATOM 713 O O . ILE A 1 90 ? -3.912 7.359 -5.457 1 88.75 90 ILE A O 1
ATOM 717 N N . LEU A 1 91 ? -5.062 5.457 -5.16 1 92.81 91 LEU A N 1
ATOM 718 C CA . LEU A 1 91 ? -4.141 4.945 -4.152 1 92.81 91 LEU A CA 1
ATOM 719 C C . LEU A 1 91 ? -3.15 3.963 -4.77 1 92.81 91 LEU A C 1
ATOM 721 O O . LEU A 1 91 ? -2.229 3.498 -4.094 1 92.81 91 LEU A O 1
ATOM 725 N N . GLY A 1 92 ? -3.395 3.643 -5.961 1 93 92 GLY A N 1
ATOM 726 C CA . GLY A 1 92 ? -2.533 2.678 -6.625 1 93 92 GLY A CA 1
ATOM 727 C C . GLY A 1 92 ? -2.877 1.238 -6.289 1 93 92 GLY A C 1
ATOM 728 O O . GLY A 1 92 ? -2.029 0.35 -6.402 1 93 92 GLY A O 1
ATOM 729 N N . MET A 1 93 ? -4.102 0.981 -5.809 1 96 93 MET A N 1
ATOM 730 C CA . MET A 1 93 ? -4.574 -0.381 -5.582 1 96 93 MET A CA 1
ATOM 731 C C . MET A 1 93 ? -4.918 -1.062 -6.906 1 96 93 MET A C 1
ATOM 733 O O . MET A 1 93 ? -5.887 -0.683 -7.57 1 96 93 MET A O 1
ATOM 737 N N . SER A 1 94 ? -4.203 -2.143 -7.234 1 96.94 94 SER A N 1
ATOM 738 C CA . SER A 1 94 ? -4.266 -2.705 -8.578 1 96.94 94 SER A CA 1
ATOM 739 C C . SER A 1 94 ? -5.023 -4.027 -8.594 1 96.94 94 SER A C 1
ATOM 741 O O . SER A 1 94 ? -5.117 -4.684 -9.633 1 96.94 94 SER A O 1
ATOM 743 N N . GLY A 1 95 ? -5.512 -4.441 -7.445 1 97.56 95 GLY A N 1
ATOM 744 C CA . GLY A 1 95 ? -6.281 -5.676 -7.379 1 97.56 95 GLY A CA 1
ATOM 745 C C . GLY A 1 95 ? -5.414 -6.922 -7.41 1 97.56 95 GLY A C 1
ATOM 746 O O . GLY A 1 95 ? -4.398 -6.996 -6.715 1 97.56 95 GLY A O 1
ATOM 747 N N . LEU A 1 96 ? -5.891 -7.938 -8.164 1 98.56 96 LEU A N 1
ATOM 748 C CA . LEU A 1 96 ? -5.199 -9.219 -8.219 1 98.56 96 LEU A CA 1
ATOM 749 C C . LEU A 1 96 ? -4.832 -9.586 -9.648 1 98.56 96 LEU A C 1
ATOM 751 O O . LEU A 1 96 ? -5.711 -9.758 -10.5 1 98.56 96 LEU A O 1
ATOM 755 N N . LYS A 1 97 ? -3.604 -9.617 -9.945 1 98.56 97 LYS A N 1
ATOM 756 C CA . LYS A 1 97 ? -3.061 -10.195 -11.172 1 98.56 97 LYS A CA 1
ATOM 757 C C . LYS A 1 97 ? -2.42 -11.555 -10.898 1 98.56 97 LYS A C 1
ATOM 759 O O . LYS A 1 97 ? -1.372 -11.633 -10.258 1 98.56 97 LYS A O 1
ATOM 764 N N . LEU A 1 98 ? -3.045 -12.578 -11.328 1 98.75 98 LEU A N 1
ATOM 765 C CA . LEU A 1 98 ? -2.559 -13.945 -11.164 1 98.75 98 LEU A CA 1
ATOM 766 C C . LEU A 1 98 ? -2.082 -14.516 -12.492 1 98.75 98 LEU A C 1
ATOM 768 O O . LEU A 1 98 ? -2.885 -14.727 -13.406 1 98.75 98 LEU A O 1
ATOM 772 N N . ILE A 1 99 ? -0.794 -14.805 -12.586 1 98.62 99 ILE A N 1
ATOM 773 C CA . ILE A 1 99 ? -0.192 -15.156 -13.867 1 98.62 99 ILE A CA 1
ATOM 774 C C . ILE A 1 99 ? 0.581 -16.469 -13.727 1 98.62 99 ILE A C 1
ATOM 776 O O . ILE A 1 99 ? 1.505 -16.562 -12.922 1 98.62 99 ILE A O 1
ATOM 780 N N . ILE A 1 100 ? 0.241 -17.438 -14.453 1 98.56 100 ILE A N 1
ATOM 781 C CA . ILE A 1 100 ? 1.003 -18.672 -14.617 1 98.56 100 ILE A CA 1
ATOM 782 C C . ILE A 1 100 ? 1.549 -18.75 -16.031 1 98.56 100 ILE A C 1
ATOM 784 O O . ILE A 1 100 ? 0.783 -18.75 -17 1 98.56 100 ILE A O 1
ATOM 788 N N . GLY A 1 101 ? 2.816 -18.844 -16.125 1 97 101 GLY A N 1
ATOM 789 C CA . GLY A 1 101 ? 3.43 -18.922 -17.453 1 97 101 GLY A CA 1
ATOM 790 C C . GLY A 1 101 ? 3.932 -17.578 -17.953 1 97 101 GLY A C 1
ATOM 791 O O . GLY A 1 101 ? 4.887 -17.031 -17.422 1 97 101 GLY A O 1
ATOM 792 N N . GLN A 1 102 ? 3.211 -16.938 -18.844 1 92.56 102 GLN A N 1
ATOM 793 C CA . GLN A 1 102 ? 3.758 -15.789 -19.578 1 92.56 102 GLN A CA 1
ATOM 794 C C . GLN A 1 102 ? 3.227 -14.477 -19.016 1 92.56 102 GLN A C 1
ATOM 796 O O . GLN A 1 102 ? 2.021 -14.219 -19.062 1 92.56 102 GLN A O 1
ATOM 801 N N . LEU A 1 103 ? 4.219 -13.648 -18.594 1 92.94 103 LEU A N 1
ATOM 802 C CA . LEU A 1 103 ? 3.855 -12.273 -18.25 1 92.94 103 LEU A CA 1
ATOM 803 C C . LEU A 1 103 ? 3.326 -11.539 -19.484 1 92.94 103 LEU A C 1
ATOM 805 O O . LEU A 1 103 ? 3.861 -11.688 -20.578 1 92.94 103 LEU A O 1
ATOM 809 N N . PRO A 1 104 ? 2.385 -10.781 -19.328 1 90.56 104 PRO A N 1
ATOM 810 C CA . PRO A 1 104 ? 1.903 -10 -20.453 1 90.56 104 PRO A CA 1
ATOM 811 C C . PRO A 1 104 ? 2.893 -8.914 -20.891 1 90.56 104 PRO A C 1
ATOM 813 O O . PRO A 1 104 ? 3.693 -8.445 -20.078 1 90.56 104 PRO A O 1
ATOM 816 N N . GLY A 1 105 ? 2.977 -8.594 -22.156 1 87.38 105 GLY A N 1
ATOM 817 C CA . GLY A 1 105 ? 3.746 -7.469 -22.656 1 87.38 105 GLY A CA 1
ATOM 818 C C . GLY A 1 105 ? 5.141 -7.852 -23.109 1 87.38 105 GLY A C 1
ATOM 819 O O . GLY A 1 105 ? 5.922 -6.996 -23.531 1 87.38 105 GLY A O 1
ATOM 820 N N . LEU A 1 106 ? 5.723 -9.008 -22.875 1 83.38 106 LEU A N 1
ATOM 821 C CA . LEU A 1 106 ? 7.074 -9.43 -23.219 1 83.38 106 LEU A CA 1
ATOM 822 C C . LEU A 1 106 ? 7.266 -9.469 -24.719 1 83.38 106 LEU A C 1
ATOM 824 O O . LEU A 1 106 ? 8.391 -9.602 -25.203 1 83.38 106 LEU A O 1
ATOM 828 N N . GLY A 1 107 ? 6.5 -8.812 -25.547 1 77.44 107 GLY A N 1
ATOM 829 C CA . GLY A 1 107 ? 6.652 -8.656 -26.984 1 77.44 107 GLY A CA 1
ATOM 830 C C . GLY A 1 107 ? 6.52 -9.969 -27.75 1 77.44 107 GLY A C 1
ATOM 831 O O . GLY A 1 107 ? 6.438 -11.031 -27.141 1 77.44 107 GLY A O 1
ATOM 832 N N . ALA A 1 108 ? 6.73 -9.789 -29.078 1 74.25 108 ALA A N 1
ATOM 833 C CA . ALA A 1 108 ? 6.578 -10.906 -30.016 1 74.25 108 ALA A CA 1
ATOM 834 C C . ALA A 1 108 ? 7.781 -11.844 -29.953 1 74.25 108 ALA A C 1
ATOM 836 O O . ALA A 1 108 ? 8.906 -11.398 -29.734 1 74.25 108 ALA A O 1
ATOM 837 N N . GLY A 1 109 ? 7.555 -13.117 -29.75 1 81.56 109 GLY A N 1
ATOM 838 C CA . GLY A 1 109 ? 8.633 -14.094 -29.828 1 81.56 109 GLY A CA 1
ATOM 839 C C . GLY A 1 109 ? 8.914 -14.773 -28.5 1 81.56 109 GLY A C 1
ATOM 840 O O . GLY A 1 109 ? 9.625 -15.773 -28.453 1 81.56 109 GLY A O 1
ATOM 841 N N . VAL A 1 110 ? 8.461 -14.07 -27.484 1 83.38 110 VAL A N 1
ATOM 842 C CA . VAL A 1 110 ? 8.695 -14.695 -26.188 1 83.38 110 VAL A CA 1
ATOM 843 C C . VAL A 1 110 ? 7.527 -15.625 -25.844 1 83.38 110 VAL A C 1
ATOM 845 O O . VAL A 1 110 ? 6.363 -15.25 -26 1 83.38 110 VAL A O 1
ATOM 848 N N . SER A 1 111 ? 7.816 -16.859 -25.656 1 88.62 111 SER A N 1
ATOM 849 C CA . SER A 1 111 ? 6.805 -17.812 -25.188 1 88.62 111 SER A CA 1
ATOM 850 C C . SER A 1 111 ? 7.266 -18.531 -23.922 1 88.62 111 SER A C 1
ATOM 852 O O . SER A 1 111 ? 8.281 -19.234 -23.938 1 88.62 111 SER A O 1
ATOM 854 N N . ARG A 1 112 ? 6.617 -18.219 -22.875 1 94 112 ARG A N 1
ATOM 855 C CA . ARG A 1 112 ? 6.879 -18.859 -21.594 1 94 112 ARG A CA 1
ATOM 856 C C . ARG A 1 112 ? 5.652 -19.625 -21.109 1 94 112 ARG A C 1
ATOM 858 O O . ARG A 1 112 ? 4.551 -19.078 -21.062 1 94 112 ARG A O 1
ATOM 865 N N . VAL A 1 113 ? 5.883 -20.922 -20.828 1 96.5 113 VAL A N 1
ATOM 866 C CA . VAL A 1 113 ? 4.793 -21.766 -20.359 1 96.5 113 VAL A CA 1
ATOM 867 C C . VAL A 1 113 ? 5.156 -22.375 -19.016 1 96.5 113 VAL A C 1
ATOM 869 O O . VAL A 1 113 ? 6.34 -22.531 -18.688 1 96.5 113 VAL A O 1
ATOM 872 N N . ALA A 1 114 ? 4.207 -22.609 -18.234 1 98.38 114 ALA A N 1
ATOM 873 C CA . ALA A 1 114 ? 4.367 -23.359 -16.984 1 98.38 114 ALA A CA 1
ATOM 874 C C . ALA A 1 114 ? 3.271 -24.422 -16.844 1 98.38 114 ALA A C 1
ATOM 876 O O . ALA A 1 114 ? 2.105 -24.156 -17.141 1 98.38 114 ALA A O 1
ATOM 877 N N . ASN A 1 115 ? 3.693 -25.625 -16.422 1 98.75 115 ASN A N 1
ATOM 878 C CA . ASN A 1 115 ? 2.768 -26.75 -16.344 1 98.75 115 ASN A CA 1
ATOM 879 C C . ASN A 1 115 ? 2.666 -27.297 -14.922 1 98.75 115 ASN A C 1
ATOM 881 O O . ASN A 1 115 ? 3.625 -27.219 -14.156 1 98.75 115 ASN A O 1
ATOM 885 N N . ASN A 1 116 ? 1.51 -27.812 -14.633 1 98.88 116 ASN A N 1
ATOM 886 C CA . ASN A 1 116 ? 1.278 -28.516 -13.367 1 98.88 116 ASN A CA 1
ATOM 887 C C . ASN A 1 116 ? 1.481 -27.594 -12.172 1 98.88 116 ASN A C 1
ATOM 889 O O . ASN A 1 116 ? 1.999 -28.016 -11.141 1 98.88 116 ASN A O 1
ATOM 893 N N . CYS A 1 117 ? 1.229 -26.328 -12.32 1 98.88 117 CYS A N 1
ATOM 894 C CA . CYS A 1 117 ? 1.282 -25.359 -11.227 1 98.88 117 CYS A CA 1
ATOM 895 C C . CYS A 1 117 ? -0.037 -25.328 -10.461 1 98.88 117 CYS A C 1
ATOM 897 O O . CYS A 1 117 ? -1.064 -25.781 -10.977 1 98.88 117 CYS A O 1
ATOM 899 N N . ARG A 1 118 ? 0.082 -24.844 -9.219 1 98.88 118 ARG A N 1
ATOM 900 C CA . ARG A 1 118 ? -1.115 -24.781 -8.391 1 98.88 118 ARG A CA 1
ATOM 901 C C . ARG A 1 118 ? -1.143 -23.5 -7.566 1 98.88 118 ARG A C 1
ATOM 903 O O . ARG A 1 118 ? -0.124 -23.094 -7 1 98.88 118 ARG A O 1
ATOM 910 N N . VAL A 1 119 ? -2.25 -22.828 -7.543 1 98.94 119 VAL A N 1
ATOM 911 C CA . VAL A 1 119 ? -2.484 -21.672 -6.684 1 98.94 119 VAL A CA 1
ATOM 912 C C . VAL A 1 119 ? -3.748 -21.891 -5.855 1 98.94 119 VAL A C 1
ATOM 914 O O . VAL A 1 119 ? -4.812 -22.203 -6.402 1 98.94 119 VAL A O 1
ATOM 917 N N . ASP A 1 120 ? -3.627 -21.766 -4.543 1 98.94 120 ASP A N 1
ATOM 918 C CA . ASP A 1 120 ? -4.754 -21.875 -3.625 1 98.94 120 ASP A CA 1
ATOM 919 C C . ASP A 1 120 ? -4.879 -20.609 -2.766 1 98.94 120 ASP A C 1
ATOM 921 O O . ASP A 1 120 ? -3.971 -20.297 -1.995 1 98.94 120 ASP A O 1
ATOM 925 N N . ILE A 1 121 ? -5.961 -19.906 -2.893 1 98.94 121 ILE A N 1
ATOM 926 C CA . ILE A 1 121 ? -6.293 -18.781 -2.029 1 98.94 121 ILE A CA 1
ATOM 927 C C . ILE A 1 121 ? -7.539 -19.109 -1.208 1 98.94 121 ILE A C 1
ATOM 929 O O . ILE A 1 121 ? -8.586 -19.453 -1.766 1 98.94 121 ILE A O 1
ATOM 933 N N . GLY A 1 122 ? -7.434 -18.938 0.119 1 98.81 122 GLY A N 1
ATOM 934 C CA . GLY A 1 122 ? -8.5 -19.344 1.024 1 98.81 122 GLY A CA 1
ATOM 935 C C . GLY A 1 122 ? -9.664 -18.375 1.038 1 98.81 122 GLY A C 1
ATOM 936 O O . GLY A 1 122 ? -9.719 -17.438 0.223 1 98.81 122 GLY A O 1
ATOM 937 N N . ASN A 1 123 ? -10.648 -18.656 1.978 1 98.56 123 ASN A N 1
ATOM 938 C CA . ASN A 1 123 ? -11.867 -17.844 2.074 1 98.56 123 ASN A CA 1
ATOM 939 C C . ASN A 1 123 ? -11.609 -16.531 2.809 1 98.56 123 ASN A C 1
ATOM 941 O O . ASN A 1 123 ? -10.773 -16.469 3.717 1 98.56 123 ASN A O 1
ATOM 945 N N . ARG A 1 124 ? -12.328 -15.461 2.381 1 97.75 124 ARG A N 1
ATOM 946 C CA . ARG A 1 124 ? -12.352 -14.172 3.057 1 97.75 124 ARG A CA 1
ATOM 947 C C . ARG A 1 124 ? -10.977 -13.516 3.043 1 97.75 124 ARG A C 1
ATOM 949 O O . ARG A 1 124 ? -10.531 -12.961 4.051 1 97.75 124 ARG A O 1
ATOM 956 N N . VAL A 1 125 ? -10.289 -13.711 1.979 1 98.56 125 VAL A N 1
ATOM 957 C CA . VAL A 1 125 ? -9.016 -13.023 1.795 1 98.56 125 VAL A CA 1
ATOM 958 C C . VAL A 1 125 ? -9.25 -11.672 1.132 1 98.56 125 VAL A C 1
ATOM 960 O O . VAL A 1 125 ? -9.977 -11.57 0.146 1 98.56 125 VAL A O 1
ATOM 963 N N . VAL A 1 126 ? -8.695 -10.609 1.735 1 97.12 126 VAL A N 1
ATOM 964 C CA . VAL A 1 126 ? -8.773 -9.258 1.182 1 97.12 126 VAL A CA 1
ATOM 965 C C . VAL A 1 126 ? -7.523 -8.969 0.355 1 97.12 126 VAL A C 1
ATOM 967 O O . VAL A 1 126 ? -6.402 -9.164 0.826 1 97.12 126 VAL A O 1
ATOM 970 N N . ILE A 1 127 ? -7.754 -8.5 -0.898 1 97.88 127 ILE A N 1
ATOM 971 C CA . ILE A 1 127 ? -6.641 -8.242 -1.804 1 97.88 127 ILE A CA 1
ATOM 972 C C . ILE A 1 127 ? -6.777 -6.84 -2.398 1 97.88 127 ILE A C 1
ATOM 974 O O . ILE A 1 127 ? -7.742 -6.555 -3.113 1 97.88 127 ILE A O 1
ATOM 978 N N . ASN A 1 128 ? -5.75 -5.992 -2.137 1 97.25 128 ASN A N 1
ATOM 979 C CA . ASN A 1 128 ? -5.84 -4.609 -2.592 1 97.25 128 ASN A CA 1
ATOM 980 C C . ASN A 1 128 ? -4.949 -4.359 -3.805 1 97.25 128 ASN A C 1
ATOM 982 O O . ASN A 1 128 ? -5.23 -3.473 -4.613 1 97.25 128 ASN A O 1
ATOM 986 N N . GLY A 1 129 ? -3.873 -5.066 -3.959 1 98.25 129 GLY A N 1
ATOM 987 C CA . GLY A 1 129 ? -2.957 -4.93 -5.078 1 98.25 129 GLY A CA 1
ATOM 988 C C . GLY A 1 129 ? -1.84 -5.957 -5.062 1 98.25 129 GLY A C 1
ATOM 989 O O . GLY A 1 129 ? -0.773 -5.711 -4.496 1 98.25 129 GLY A O 1
ATOM 990 N N . VAL A 1 130 ? -2.039 -7.066 -5.773 1 98.81 130 VAL A N 1
ATOM 991 C CA . VAL A 1 130 ? -1.094 -8.18 -5.723 1 98.81 130 VAL A CA 1
ATOM 992 C C . VAL A 1 130 ? -0.803 -8.672 -7.137 1 98.81 130 VAL A C 1
ATOM 994 O O . VAL A 1 130 ? -1.72 -8.836 -7.945 1 98.81 130 VAL A O 1
ATOM 997 N N . THR A 1 131 ? 0.428 -8.805 -7.469 1 98.75 131 THR A N 1
ATOM 998 C CA . THR A 1 131 ? 0.862 -9.578 -8.625 1 98.75 131 THR A CA 1
ATOM 999 C C . THR A 1 131 ? 1.446 -10.922 -8.195 1 98.75 131 THR A C 1
ATOM 1001 O O . THR A 1 131 ? 2.498 -10.969 -7.559 1 98.75 131 THR A O 1
ATOM 1004 N N . LEU A 1 132 ? 0.757 -11.969 -8.492 1 98.81 132 LEU A N 1
ATOM 1005 C CA . LEU A 1 132 ? 1.156 -13.344 -8.211 1 98.81 132 LEU A CA 1
ATOM 1006 C C . LEU A 1 132 ? 1.644 -14.031 -9.477 1 98.81 132 LEU A C 1
ATOM 1008 O O . LEU A 1 132 ? 0.921 -14.094 -10.477 1 98.81 132 LEU A O 1
ATOM 1012 N N . TYR A 1 133 ? 2.887 -14.531 -9.484 1 98.69 133 TYR A N 1
ATOM 1013 C CA . TYR A 1 133 ? 3.498 -14.992 -10.727 1 98.69 133 TYR A CA 1
ATOM 1014 C C . TYR A 1 133 ? 4.184 -16.344 -10.523 1 98.69 133 TYR A C 1
ATOM 1016 O O . TYR A 1 133 ? 4.996 -16.5 -9.609 1 98.69 133 TYR A O 1
ATOM 1024 N N . LEU A 1 134 ? 3.824 -17.359 -11.242 1 98.62 134 LEU A N 1
ATOM 1025 C CA . LEU A 1 134 ? 4.48 -18.656 -11.32 1 98.62 134 LEU A CA 1
ATOM 1026 C C . LEU A 1 134 ? 5.012 -18.922 -12.727 1 98.62 134 LEU A C 1
ATOM 1028 O O . LEU A 1 134 ? 4.312 -18.672 -13.711 1 98.62 134 LEU A O 1
ATOM 1032 N N . GLN A 1 135 ? 6.191 -19.438 -12.797 1 97.12 135 GLN A N 1
ATOM 1033 C CA . GLN A 1 135 ? 6.777 -19.703 -14.109 1 97.12 135 GLN A CA 1
ATOM 1034 C C . GLN A 1 135 ? 7.418 -21.094 -14.141 1 97.12 135 GLN A C 1
ATOM 1036 O O . GLN A 1 135 ? 7.562 -21.688 -15.203 1 97.12 135 GLN A O 1
ATOM 1041 N N . GLU A 1 136 ? 7.773 -21.625 -13.047 1 97.25 136 GLU A N 1
ATOM 1042 C CA . GLU A 1 136 ? 8.406 -22.938 -13 1 97.25 136 GLU A CA 1
ATOM 1043 C C . GLU A 1 136 ? 7.363 -24.047 -12.906 1 97.25 136 GLU A C 1
ATOM 1045 O O . GLU A 1 136 ? 6.406 -23.938 -12.133 1 97.25 136 GLU A O 1
ATOM 1050 N N . ASP A 1 137 ? 7.621 -25.141 -13.664 1 98.12 137 ASP A N 1
ATOM 1051 C CA . ASP A 1 137 ? 6.723 -26.281 -13.609 1 98.12 137 ASP A CA 1
ATOM 1052 C C . ASP A 1 137 ? 6.598 -26.812 -12.18 1 98.12 137 ASP A C 1
ATOM 1054 O O . ASP A 1 137 ? 7.562 -26.781 -11.414 1 98.12 137 ASP A O 1
ATOM 1058 N N . LYS A 1 138 ? 5.367 -27.219 -11.805 1 98.5 138 LYS A N 1
ATOM 1059 C CA . LYS A 1 138 ? 5.066 -27.938 -10.57 1 98.5 138 LYS A CA 1
ATOM 1060 C C . LYS A 1 138 ? 5.219 -27.016 -9.359 1 98.5 138 LYS A C 1
ATOM 1062 O O . LYS A 1 138 ? 5.195 -27.484 -8.211 1 98.5 138 LYS A O 1
ATOM 1067 N N . SER A 1 139 ? 5.398 -25.703 -9.562 1 98.62 139 SER A N 1
ATOM 1068 C CA . SER A 1 139 ? 5.461 -24.766 -8.445 1 98.62 139 SER A CA 1
ATOM 1069 C C . SER A 1 139 ? 4.07 -24.438 -7.918 1 98.62 139 SER A C 1
ATOM 1071 O O . SER A 1 139 ? 3.072 -24.641 -8.609 1 98.62 139 SER A O 1
ATOM 1073 N N . ASN A 1 140 ? 4.039 -24 -6.645 1 98.69 140 ASN A N 1
ATOM 1074 C CA . ASN A 1 140 ? 2.736 -23.734 -6.047 1 98.69 140 ASN A CA 1
ATOM 1075 C C . ASN A 1 140 ? 2.787 -22.531 -5.105 1 98.69 140 ASN A C 1
ATOM 1077 O O . ASN A 1 140 ? 3.832 -22.234 -4.52 1 98.69 140 ASN A O 1
ATOM 1081 N N . VAL A 1 141 ? 1.703 -21.844 -4.969 1 98.94 141 VAL A N 1
ATOM 1082 C CA . VAL A 1 141 ? 1.498 -20.734 -4.035 1 98.94 141 VAL A CA 1
ATOM 1083 C C . VAL A 1 141 ? 0.195 -20.953 -3.268 1 98.94 141 VAL A C 1
ATOM 1085 O O . VAL A 1 141 ? -0.837 -21.266 -3.859 1 98.94 141 VAL A O 1
ATOM 1088 N N . SER A 1 142 ? 0.268 -20.812 -1.941 1 98.94 142 SER A N 1
ATOM 1089 C CA . SER A 1 142 ? -0.936 -20.875 -1.119 1 98.94 142 SER A CA 1
ATOM 1090 C C . SER A 1 142 ? -1.043 -19.672 -0.19 1 98.94 142 SER A C 1
ATOM 1092 O O . SER A 1 142 ? -0.038 -19.219 0.35 1 98.94 142 SER A O 1
ATOM 1094 N N . ILE A 1 143 ? -2.213 -19.141 -0.091 1 98.94 143 ILE A N 1
ATOM 1095 C CA . ILE A 1 143 ? -2.57 -18.078 0.851 1 98.94 143 ILE A CA 1
ATOM 1096 C C . ILE A 1 143 ? -3.729 -18.547 1.73 1 98.94 143 ILE A C 1
ATOM 1098 O O . ILE A 1 143 ? -4.812 -18.859 1.228 1 98.94 143 ILE A O 1
ATOM 1102 N N . GLY A 1 144 ? -3.521 -18.5 3.01 1 98.94 144 GLY A N 1
ATOM 1103 C CA . GLY A 1 144 ? -4.516 -19 3.945 1 98.94 144 GLY A CA 1
ATOM 1104 C C . GLY A 1 144 ? -5.711 -18.078 4.102 1 98.94 144 GLY A C 1
ATOM 1105 O O . GLY A 1 144 ? -5.613 -16.891 3.824 1 98.94 144 GLY A O 1
ATOM 1106 N N . GLU A 1 145 ? -6.82 -18.656 4.645 1 98.81 145 GLU A N 1
ATOM 1107 C CA . GLU A 1 145 ? -8.078 -17.938 4.812 1 98.81 145 GLU A CA 1
ATOM 1108 C C . GLU A 1 145 ? -7.918 -16.766 5.777 1 98.81 145 GLU A C 1
ATOM 1110 O O . GLU A 1 145 ? -7 -16.75 6.602 1 98.81 145 GLU A O 1
ATOM 1115 N N . ASP A 1 146 ? -8.719 -15.758 5.59 1 98.62 146 ASP A N 1
ATOM 1116 C CA . ASP A 1 146 ? -8.859 -14.617 6.488 1 98.62 146 ASP A CA 1
ATOM 1117 C C . ASP A 1 146 ? -7.59 -13.766 6.496 1 98.62 146 ASP A C 1
ATOM 1119 O O . ASP A 1 146 ? -7.301 -13.078 7.48 1 98.62 146 ASP A O 1
ATOM 1123 N N . SER A 1 147 ? -6.797 -13.867 5.445 1 98.88 147 SER A N 1
ATOM 1124 C CA . SER A 1 147 ? -5.613 -13.023 5.309 1 98.88 147 SER A CA 1
ATOM 1125 C C . SER A 1 147 ? -5.949 -11.703 4.621 1 98.88 147 SER A C 1
ATOM 1127 O O . SER A 1 147 ? -6.988 -11.586 3.973 1 98.88 147 SER A O 1
ATOM 1129 N N . GLN A 1 148 ? -5.164 -10.727 4.859 1 98.5 148 GLN A N 1
ATOM 1130 C CA . GLN A 1 148 ? -5.309 -9.398 4.266 1 98.5 148 GLN A CA 1
ATOM 1131 C C . GLN A 1 148 ? -4.012 -8.953 3.594 1 98.5 148 GLN A C 1
ATOM 1133 O O . GLN A 1 148 ? -2.971 -8.859 4.246 1 98.5 148 GLN A O 1
ATOM 1138 N N . LEU A 1 149 ? -4.078 -8.711 2.291 1 98.81 149 LEU A N 1
ATOM 1139 C CA . LEU A 1 149 ? -2.932 -8.258 1.511 1 98.81 149 LEU A CA 1
ATOM 1140 C C . LEU A 1 149 ? -3.131 -6.82 1.034 1 98.81 149 LEU A C 1
ATOM 1142 O O . LEU A 1 149 ? -4.016 -6.551 0.22 1 98.81 149 LEU A O 1
ATOM 1146 N N . SER A 1 150 ? -2.295 -5.941 1.558 1 98.19 150 SER A N 1
ATOM 1147 C CA . SER A 1 150 ? -2.352 -4.551 1.114 1 98.19 150 SER A CA 1
ATOM 1148 C C . SER A 1 150 ? -2.08 -4.438 -0.382 1 98.19 150 SER A C 1
ATOM 1150 O O . SER A 1 150 ? -2.611 -5.219 -1.177 1 98.19 150 SER A O 1
ATOM 1152 N N . TRP A 1 151 ? -1.331 -3.34 -0.763 1 98.25 151 TRP A N 1
ATOM 1153 C CA . TRP A 1 151 ? -1.091 -3.201 -2.195 1 98.25 151 TRP A CA 1
ATOM 1154 C C . TRP A 1 151 ? 0.385 -2.939 -2.479 1 98.25 151 TRP A C 1
ATOM 1156 O O . TRP A 1 151 ? 1.16 -2.668 -1.559 1 98.25 151 TRP A O 1
ATOM 1166 N N . GLY A 1 152 ? 0.742 -3.016 -3.803 1 98.31 152 GLY A N 1
ATOM 1167 C CA . GLY A 1 152 ? 2.145 -2.973 -4.184 1 98.31 152 GLY A CA 1
ATOM 1168 C C . GLY A 1 152 ? 2.891 -4.254 -3.861 1 98.31 152 GLY A C 1
ATOM 1169 O O . GLY A 1 152 ? 4.109 -4.238 -3.668 1 98.31 152 GLY A O 1
ATOM 1170 N N . ILE A 1 153 ? 2.178 -5.355 -3.777 1 98.88 153 ILE A N 1
ATOM 1171 C CA . ILE A 1 153 ? 2.75 -6.613 -3.311 1 98.88 153 ILE A CA 1
ATOM 1172 C C .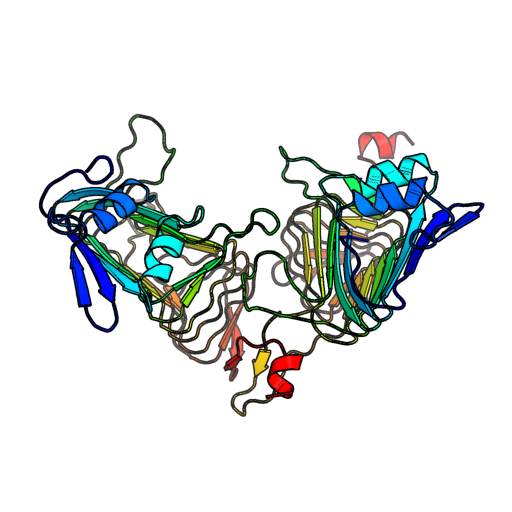 ILE A 1 153 ? 3.094 -7.5 -4.504 1 98.88 153 ILE A C 1
ATOM 1174 O O . ILE A 1 153 ? 2.303 -7.625 -5.441 1 98.88 153 ILE A O 1
ATOM 1178 N N . ASP A 1 154 ? 4.242 -8.039 -4.469 1 98.88 154 ASP A N 1
ATOM 1179 C CA . ASP A 1 154 ? 4.664 -9.055 -5.426 1 98.88 154 ASP A CA 1
ATOM 1180 C C . ASP A 1 154 ? 4.844 -10.406 -4.738 1 98.88 154 ASP A C 1
ATOM 1182 O O . ASP A 1 154 ? 5.551 -10.508 -3.732 1 98.88 154 ASP A O 1
ATOM 1186 N N . ILE A 1 155 ? 4.188 -11.438 -5.25 1 98.94 155 ILE A N 1
ATOM 1187 C CA . ILE A 1 155 ? 4.375 -12.828 -4.852 1 98.94 155 ILE A CA 1
ATOM 1188 C C . ILE A 1 155 ? 4.863 -13.648 -6.043 1 98.94 155 ILE A C 1
ATOM 1190 O O . ILE A 1 155 ? 4.062 -14.078 -6.879 1 98.94 155 ILE A O 1
ATOM 1194 N N . TRP A 1 156 ? 6.145 -13.836 -6.113 1 98.75 156 TRP A N 1
ATOM 1195 C CA . TRP A 1 156 ? 6.75 -14.461 -7.285 1 98.75 156 TRP A CA 1
ATOM 1196 C C . TRP A 1 156 ? 7.402 -15.789 -6.922 1 98.75 156 TRP A C 1
ATOM 1198 O O . TRP A 1 156 ? 8.461 -15.82 -6.289 1 98.75 156 TRP A O 1
ATOM 1208 N N . CYS A 1 157 ? 6.812 -16.891 -7.348 1 98.69 157 CYS A N 1
ATOM 1209 C CA . CYS A 1 157 ? 7.418 -18.203 -7.156 1 98.69 157 CYS A CA 1
ATOM 1210 C C . CYS A 1 157 ? 8.328 -18.547 -8.32 1 98.69 157 CYS A C 1
ATOM 1212 O O . CYS A 1 157 ? 8.172 -19.594 -8.945 1 98.69 157 CYS A O 1
ATOM 1214 N N . THR A 1 158 ? 9.242 -17.688 -8.641 1 97.94 158 THR A N 1
ATOM 1215 C CA . THR A 1 158 ? 10.203 -17.766 -9.734 1 97.94 158 THR A CA 1
ATOM 1216 C C . THR A 1 158 ? 11.195 -16.594 -9.672 1 97.94 158 THR A C 1
ATOM 1218 O O . THR A 1 158 ? 10.852 -15.516 -9.188 1 97.94 158 THR A O 1
ATOM 1221 N N . ASP A 1 159 ? 12.398 -16.953 -10.156 1 96.94 159 ASP A N 1
ATOM 1222 C CA . ASP A 1 159 ? 13.328 -15.852 -10.422 1 96.94 159 ASP A CA 1
ATOM 1223 C C . ASP A 1 159 ? 13.234 -15.391 -11.875 1 96.94 159 ASP A C 1
ATOM 1225 O O . ASP A 1 159 ? 13.883 -14.422 -12.266 1 96.94 159 ASP A O 1
ATOM 1229 N N . ALA A 1 160 ? 12.422 -16.016 -12.633 1 94.06 160 ALA A N 1
ATOM 1230 C CA . ALA A 1 160 ? 12.117 -15.727 -14.031 1 94.06 160 ALA A CA 1
ATOM 1231 C C . ALA A 1 160 ? 13.297 -16.078 -14.938 1 94.06 160 ALA A C 1
ATOM 1233 O O . ALA A 1 160 ? 13.117 -16.266 -16.141 1 94.06 160 ALA A O 1
ATOM 1234 N N . HIS A 1 161 ? 14.5 -16 -14.359 1 95.56 161 HIS A N 1
ATOM 1235 C CA . HIS A 1 161 ? 15.703 -16.391 -15.094 1 95.56 161 HIS A CA 1
ATOM 1236 C C . HIS A 1 161 ? 16.547 -17.375 -14.289 1 95.56 161 HIS A C 1
ATOM 1238 O O . HIS A 1 161 ? 16.422 -17.438 -13.062 1 95.56 161 HIS A O 1
ATOM 1244 N N . THR A 1 162 ? 17.422 -18.062 -15.008 1 97.5 162 THR A N 1
ATOM 1245 C CA . THR A 1 162 ? 18.203 -19.125 -14.391 1 97.5 162 THR A CA 1
ATOM 1246 C C . THR A 1 162 ? 19.469 -18.547 -13.734 1 97.5 162 THR A C 1
ATOM 1248 O O . THR A 1 162 ? 20.141 -17.703 -14.312 1 97.5 162 THR A O 1
ATOM 1251 N N . ILE A 1 163 ? 19.734 -18.938 -12.555 1 97.88 163 ILE A N 1
ATOM 1252 C CA . ILE A 1 163 ? 21 -18.719 -11.875 1 97.88 163 ILE A CA 1
ATOM 1253 C C . ILE A 1 163 ? 21.797 -20.031 -11.844 1 97.88 163 ILE A C 1
ATOM 1255 O O . ILE A 1 163 ? 21.266 -21.078 -11.461 1 97.88 163 ILE A O 1
ATOM 1259 N N . THR A 1 164 ? 23.047 -19.984 -12.195 1 98.5 164 THR A N 1
ATOM 1260 C CA . THR A 1 164 ? 23.859 -21.188 -12.227 1 98.5 164 THR A CA 1
ATOM 1261 C C . THR A 1 164 ? 25.109 -21.031 -11.352 1 98.5 164 THR A C 1
ATOM 1263 O O . THR A 1 164 ? 25.516 -19.906 -11.055 1 98.5 164 THR A O 1
ATOM 1266 N N . ASN A 1 165 ? 25.578 -22.25 -10.992 1 98.44 165 ASN A N 1
ATOM 1267 C CA . ASN A 1 165 ? 26.953 -22.219 -10.5 1 98.44 165 ASN A CA 1
ATOM 1268 C C . ASN A 1 165 ? 27.953 -22.078 -11.648 1 98.44 165 ASN A C 1
ATOM 1270 O O . ASN A 1 165 ? 27.562 -21.906 -12.805 1 98.44 165 ASN A O 1
ATOM 1274 N N . LEU A 1 166 ? 29.234 -22.016 -11.211 1 98.31 166 LEU A N 1
ATOM 1275 C CA . LEU A 1 166 ? 30.281 -21.734 -12.195 1 98.31 166 LEU A CA 1
ATOM 1276 C C . LEU A 1 166 ? 30.438 -22.906 -13.164 1 98.31 166 LEU A C 1
ATOM 1278 O O . LEU A 1 166 ? 31.031 -22.75 -14.234 1 98.31 166 LEU A O 1
ATOM 1282 N N . LYS A 1 167 ? 29.844 -24.031 -12.867 1 98.31 167 LYS A N 1
ATOM 1283 C CA . LYS A 1 167 ? 29.891 -25.203 -13.734 1 98.31 167 LYS A CA 1
ATOM 1284 C C . LYS A 1 167 ? 28.672 -25.234 -14.664 1 98.31 167 LYS A C 1
ATOM 1286 O O . LYS A 1 167 ? 28.547 -26.141 -15.5 1 98.31 167 LYS A O 1
ATOM 1291 N N . GLY A 1 168 ? 27.719 -24.344 -14.484 1 98.06 168 GLY A N 1
ATOM 1292 C CA . GLY A 1 168 ? 26.578 -24.219 -15.375 1 98.06 168 GLY A CA 1
ATOM 1293 C C . GLY A 1 168 ? 25.359 -24.953 -14.867 1 98.06 168 GLY A C 1
ATOM 1294 O O . GLY A 1 168 ? 24.359 -25.062 -15.578 1 98.06 168 GLY A O 1
ATOM 1295 N N . GLU A 1 169 ? 25.453 -25.406 -13.742 1 98.19 169 GLU A N 1
ATOM 1296 C CA . GLU A 1 169 ? 24.328 -26.141 -13.164 1 98.19 169 GLU A CA 1
ATOM 1297 C C . GLU A 1 169 ? 23.328 -25.188 -12.516 1 98.19 169 GLU A C 1
ATOM 1299 O O . GLU A 1 169 ? 23.703 -24.328 -11.703 1 98.19 169 GLU A O 1
ATOM 1304 N N . PRO A 1 170 ? 22.016 -25.312 -12.891 1 97.94 170 PRO A N 1
ATOM 1305 C CA . PRO A 1 170 ? 21.016 -24.453 -12.258 1 97.94 170 PRO A CA 1
ATOM 1306 C C . PRO A 1 170 ? 20.938 -24.656 -10.742 1 97.94 170 PRO A C 1
ATOM 1308 O O . PRO A 1 170 ? 21.016 -25.781 -10.266 1 97.94 170 PRO A O 1
ATOM 1311 N N . ILE A 1 171 ? 20.766 -23.469 -9.945 1 97.88 171 ILE A N 1
ATOM 1312 C CA . ILE A 1 171 ? 20.766 -23.578 -8.492 1 97.88 171 ILE A CA 1
ATOM 1313 C C . ILE A 1 171 ? 19.562 -22.828 -7.918 1 97.88 171 ILE A C 1
ATOM 1315 O O . ILE A 1 171 ? 19.469 -22.641 -6.703 1 97.88 171 ILE A O 1
ATOM 1319 N N . ASN A 1 172 ? 18.625 -22.344 -8.742 1 97.5 172 ASN A N 1
ATOM 1320 C CA . ASN A 1 172 ? 17.547 -21.5 -8.234 1 97.5 172 ASN A CA 1
ATOM 1321 C C . ASN A 1 172 ? 16.172 -22.062 -8.602 1 97.5 172 ASN A C 1
ATOM 1323 O O . ASN A 1 172 ? 15.281 -21.297 -8.984 1 97.5 172 ASN A O 1
ATOM 1327 N N . PHE A 1 173 ? 15.969 -23.297 -8.352 1 97.25 173 PHE A N 1
ATOM 1328 C CA . PHE A 1 173 ? 14.68 -23.906 -8.633 1 97.25 173 PHE A CA 1
ATOM 1329 C C . PHE A 1 173 ? 13.609 -23.375 -7.684 1 97.25 173 PHE A C 1
ATOM 1331 O O . PHE A 1 173 ? 13.859 -23.203 -6.492 1 97.25 173 PHE A O 1
ATOM 1338 N N . ALA A 1 174 ? 12.43 -23.141 -8.25 1 97.81 174 ALA A N 1
ATOM 1339 C CA . ALA A 1 174 ? 11.289 -22.719 -7.445 1 97.81 174 ALA A CA 1
ATOM 1340 C C . ALA A 1 174 ? 10.398 -23.906 -7.09 1 97.81 174 ALA A C 1
ATOM 1342 O O . ALA A 1 174 ? 10.148 -24.781 -7.926 1 97.81 174 ALA A O 1
ATOM 1343 N N . GLN A 1 175 ? 9.93 -23.891 -5.812 1 97.88 175 GLN A N 1
ATOM 1344 C CA . GLN A 1 175 ? 9.047 -24.969 -5.367 1 97.88 175 GLN A CA 1
ATOM 1345 C C . GLN A 1 175 ? 7.719 -24.406 -4.863 1 97.88 175 GLN A C 1
ATOM 1347 O O . GLN A 1 175 ? 6.652 -24.797 -5.355 1 97.88 175 GLN A O 1
ATOM 1352 N N . SER A 1 176 ? 7.879 -23.469 -3.801 1 98.75 176 SER A N 1
ATOM 1353 C CA . SER A 1 176 ? 6.598 -23.062 -3.229 1 98.75 176 SER A CA 1
ATOM 1354 C C . SER A 1 176 ? 6.715 -21.75 -2.471 1 98.75 176 SER A C 1
ATOM 1356 O O . SER A 1 176 ? 7.812 -21.344 -2.08 1 98.75 176 SER A O 1
ATOM 1358 N N . ILE A 1 177 ? 5.625 -21.062 -2.363 1 98.94 177 ILE A N 1
ATOM 1359 C CA . ILE A 1 177 ? 5.379 -19.984 -1.414 1 98.94 177 ILE A CA 1
ATOM 1360 C C . ILE A 1 177 ? 4.156 -20.312 -0.562 1 98.94 177 ILE A C 1
ATOM 1362 O O . ILE A 1 177 ? 3.078 -20.594 -1.093 1 98.94 177 ILE A O 1
ATOM 1366 N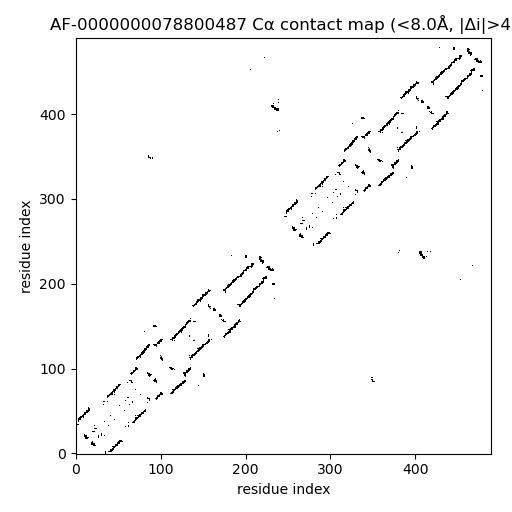 N . GLU A 1 178 ? 4.336 -20.297 0.75 1 98.94 178 GLU A N 1
ATOM 1367 C CA . GLU A 1 178 ? 3.229 -20.578 1.662 1 98.94 178 GLU A CA 1
ATOM 1368 C C . GLU A 1 178 ? 2.963 -19.391 2.586 1 98.94 178 GLU A C 1
ATOM 1370 O O . GLU A 1 178 ? 3.803 -19.047 3.418 1 98.94 178 GLU A O 1
ATOM 1375 N N . ILE A 1 179 ? 1.852 -18.766 2.467 1 99 179 ILE A N 1
ATOM 1376 C CA . ILE A 1 179 ? 1.354 -17.766 3.396 1 99 179 ILE A CA 1
ATOM 1377 C C . ILE A 1 179 ? 0.254 -18.359 4.27 1 99 179 ILE A C 1
ATOM 1379 O O . ILE A 1 179 ? -0.771 -18.828 3.76 1 99 179 ILE A O 1
ATOM 1383 N N . GLY A 1 180 ? 0.426 -18.312 5.52 1 98.94 180 GLY A N 1
ATOM 1384 C CA . GLY A 1 180 ? -0.478 -18.969 6.453 1 98.94 180 GLY A CA 1
ATOM 1385 C C . GLY A 1 180 ? -1.834 -18.297 6.539 1 98.94 180 GLY A C 1
ATOM 1386 O O . GLY A 1 180 ? -2.164 -17.438 5.707 1 98.94 180 GLY A O 1
ATOM 1387 N N . LYS A 1 181 ? -2.691 -18.75 7.566 1 98.94 181 LYS A N 1
ATOM 1388 C CA . LYS A 1 181 ? -4.012 -18.188 7.832 1 98.94 181 LYS A CA 1
ATOM 1389 C C . LYS A 1 181 ? -3.912 -16.906 8.641 1 98.94 181 LYS A C 1
ATOM 1391 O O . LYS A 1 181 ? -3.057 -16.781 9.523 1 98.94 181 LYS A O 1
ATOM 1396 N N . HIS A 1 182 ? -4.797 -15.969 8.297 1 98.88 182 HIS A N 1
ATOM 1397 C CA . HIS A 1 182 ? -4.898 -14.742 9.078 1 98.88 182 HIS A CA 1
ATOM 1398 C C . HIS A 1 182 ? -3.561 -14.016 9.141 1 98.88 182 HIS A C 1
ATOM 1400 O O . HIS A 1 182 ? -3.076 -13.688 10.219 1 98.88 182 HIS A O 1
ATOM 1406 N N . VAL A 1 183 ? -3.012 -13.852 7.977 1 98.94 183 VAL A N 1
ATOM 1407 C CA . VAL A 1 183 ? -1.771 -13.094 7.836 1 98.94 183 VAL A CA 1
ATOM 1408 C C . VAL A 1 183 ? -2.068 -11.711 7.262 1 98.94 183 VAL A C 1
ATOM 1410 O O . VAL A 1 183 ? -2.867 -11.578 6.332 1 98.94 183 VAL A O 1
ATOM 1413 N N . TRP A 1 184 ? -1.517 -10.688 7.859 1 98.94 184 TRP A N 1
ATOM 1414 C CA . TRP A 1 184 ? -1.558 -9.328 7.34 1 98.94 184 TRP A CA 1
ATOM 1415 C C . TRP A 1 184 ? -0.257 -8.977 6.625 1 98.94 184 TRP A C 1
ATOM 1417 O O . TRP A 1 184 ? 0.802 -8.898 7.25 1 98.94 184 TRP A O 1
ATOM 1427 N N . VAL A 1 185 ? -0.35 -8.805 5.262 1 98.94 185 VAL A N 1
ATOM 1428 C CA . VAL A 1 185 ? 0.807 -8.422 4.465 1 98.94 185 VAL A CA 1
ATOM 1429 C C . VAL A 1 185 ? 0.741 -6.926 4.152 1 98.94 185 VAL A C 1
ATOM 1431 O O . VAL A 1 185 ? -0.172 -6.469 3.459 1 98.94 185 VAL A O 1
ATOM 1434 N N . GLY A 1 186 ? 1.73 -6.184 4.621 1 98.75 186 GLY A N 1
ATOM 1435 C CA . GLY A 1 186 ? 1.737 -4.738 4.48 1 98.75 186 GLY A CA 1
ATOM 1436 C C . GLY A 1 186 ? 2.014 -4.277 3.061 1 98.75 186 GLY A C 1
ATOM 1437 O O . GLY A 1 186 ? 2.301 -5.098 2.182 1 98.75 186 GLY A O 1
ATOM 1438 N N . LYS A 1 187 ? 1.908 -2.957 2.908 1 98.38 187 LYS A N 1
ATOM 1439 C CA . LYS A 1 187 ? 2.084 -2.316 1.607 1 98.38 187 LYS A CA 1
ATOM 1440 C C . LYS A 1 187 ? 3.506 -2.51 1.087 1 98.38 187 LYS A C 1
ATOM 1442 O O . LYS A 1 187 ? 4.469 -2.453 1.856 1 98.38 187 LYS A O 1
ATOM 1447 N N . ASP A 1 188 ? 3.713 -2.775 -0.258 1 98.62 188 ASP A N 1
ATOM 1448 C CA . ASP A 1 188 ? 4.969 -2.793 -1.002 1 98.62 188 ASP A CA 1
ATOM 1449 C C . ASP A 1 188 ? 5.867 -3.938 -0.536 1 98.62 188 ASP A C 1
ATOM 1451 O O . ASP A 1 188 ? 7.094 -3.816 -0.554 1 98.62 188 ASP A O 1
ATOM 1455 N N . VAL A 1 189 ? 5.277 -5.039 -0.076 1 98.88 189 VAL A N 1
ATOM 1456 C CA . VAL A 1 189 ? 6.02 -6.227 0.335 1 98.88 189 VAL A CA 1
ATOM 1457 C C . VAL A 1 189 ? 6.316 -7.098 -0.883 1 98.88 189 VAL A C 1
ATOM 1459 O O . VAL A 1 189 ? 5.5 -7.188 -1.804 1 98.88 189 VAL A O 1
ATOM 1462 N N . LYS A 1 190 ? 7.488 -7.699 -0.886 1 98.88 190 LYS A N 1
ATOM 1463 C CA . LYS A 1 190 ? 7.855 -8.703 -1.882 1 98.88 190 LYS A CA 1
ATOM 1464 C C . LYS A 1 190 ? 8.078 -10.062 -1.232 1 98.88 190 LYS A C 1
ATOM 1466 O O . LYS A 1 190 ? 8.773 -10.172 -0.221 1 98.88 190 LYS A O 1
ATOM 1471 N N . ILE A 1 191 ? 7.473 -11.117 -1.812 1 98.94 191 ILE A N 1
ATOM 1472 C CA . ILE A 1 191 ? 7.617 -12.484 -1.321 1 98.94 191 ILE A CA 1
ATOM 1473 C C . ILE A 1 191 ? 8.203 -13.375 -2.42 1 98.94 191 ILE A C 1
ATOM 1475 O O . ILE A 1 191 ? 7.566 -13.594 -3.453 1 98.94 191 ILE A O 1
ATOM 1479 N N . GLY A 1 192 ? 9.375 -13.883 -2.17 1 98.75 192 GLY A N 1
ATOM 1480 C CA . GLY A 1 192 ? 10.086 -14.672 -3.158 1 98.75 192 GLY A CA 1
ATOM 1481 C C . GLY A 1 192 ? 9.828 -16.156 -3.029 1 98.75 192 GLY A C 1
ATOM 1482 O O . GLY A 1 192 ? 9.172 -16.609 -2.084 1 98.75 192 GLY A O 1
ATOM 1483 N N . LYS A 1 193 ? 10.453 -16.875 -3.986 1 98.56 193 LYS A N 1
ATOM 1484 C CA . LYS A 1 193 ? 10.25 -18.328 -4.055 1 98.56 193 LYS A CA 1
ATOM 1485 C C . LYS A 1 193 ? 10.789 -19.016 -2.803 1 98.56 193 LYS A C 1
ATOM 1487 O O . LYS A 1 193 ? 11.688 -18.5 -2.141 1 98.56 193 LYS A O 1
ATOM 1492 N N . ASN A 1 194 ? 10.141 -20.156 -2.504 1 98.81 194 ASN A N 1
ATOM 1493 C CA . ASN A 1 194 ? 10.586 -21.062 -1.452 1 98.81 194 ASN A CA 1
ATOM 1494 C C . ASN A 1 194 ? 10.57 -20.391 -0.084 1 98.81 194 ASN A C 1
ATOM 1496 O O . ASN A 1 194 ? 11.531 -20.516 0.682 1 98.81 194 ASN A O 1
ATOM 1500 N N . THR A 1 195 ? 9.484 -19.719 0.214 1 98.94 195 THR A N 1
ATOM 1501 C CA . THR A 1 195 ? 9.297 -19.031 1.481 1 98.94 195 THR A CA 1
ATOM 1502 C C . THR A 1 195 ? 8.023 -19.5 2.176 1 98.94 195 THR A C 1
ATOM 1504 O O . THR A 1 195 ? 7.172 -20.141 1.556 1 98.94 195 THR A O 1
ATOM 1507 N N . LYS A 1 196 ? 7.977 -19.219 3.453 1 98.94 196 LYS A N 1
ATOM 1508 C CA . LYS A 1 196 ? 6.797 -19.516 4.27 1 98.94 196 LYS A CA 1
ATOM 1509 C C . LYS A 1 196 ? 6.562 -18.422 5.301 1 98.94 196 LYS A C 1
ATOM 1511 O O . LYS A 1 196 ? 7.496 -17.984 5.984 1 98.94 196 LYS A O 1
ATOM 1516 N N . ILE A 1 197 ? 5.387 -17.891 5.43 1 98.94 197 ILE A N 1
ATOM 1517 C CA . ILE A 1 197 ? 4.926 -16.969 6.469 1 98.94 197 ILE A CA 1
ATOM 1518 C C . ILE A 1 197 ? 3.896 -17.672 7.352 1 98.94 197 ILE A C 1
ATOM 1520 O O . ILE A 1 197 ? 2.873 -18.156 6.859 1 98.94 197 ILE A O 1
ATOM 1524 N N . PRO A 1 198 ? 4.082 -17.719 8.641 1 98.88 198 PRO A N 1
ATOM 1525 C CA . PRO A 1 198 ? 3.219 -18.516 9.508 1 98.88 198 PRO A CA 1
ATOM 1526 C C . PRO A 1 198 ? 1.905 -17.828 9.844 1 98.88 198 PRO A C 1
ATOM 1528 O O . PRO A 1 198 ? 1.763 -16.625 9.617 1 98.88 198 PRO A O 1
ATOM 1531 N N . ASP A 1 199 ? 0.96 -18.641 10.484 1 98.88 199 ASP A N 1
ATOM 1532 C CA . ASP A 1 199 ? -0.38 -18.188 10.844 1 98.88 199 ASP A CA 1
ATOM 1533 C C . ASP A 1 199 ? -0.319 -17 11.797 1 98.88 199 ASP A C 1
ATOM 1535 O O . ASP A 1 199 ? 0.601 -16.891 12.617 1 98.88 199 ASP A O 1
ATOM 1539 N N . ASN A 1 200 ? -1.311 -16.078 11.68 1 98.88 200 ASN A N 1
ATOM 1540 C CA . ASN A 1 200 ? -1.559 -15 12.633 1 98.88 200 ASN A CA 1
ATOM 1541 C C . ASN A 1 200 ? -0.382 -14.031 12.703 1 98.88 200 ASN A C 1
ATOM 1543 O O . ASN A 1 200 ? -0.046 -13.531 13.781 1 98.88 200 ASN A O 1
ATOM 1547 N N . SER A 1 201 ? 0.297 -13.844 11.57 1 98.94 201 SER A N 1
ATOM 1548 C CA . SER A 1 201 ? 1.504 -13.023 11.547 1 98.94 201 SER A CA 1
ATOM 1549 C C . SER A 1 201 ? 1.313 -11.781 10.68 1 98.94 201 SER A C 1
ATOM 1551 O O . SER A 1 201 ? 0.305 -11.656 9.984 1 98.94 201 SER A O 1
ATOM 1553 N N . ILE A 1 202 ? 2.221 -10.875 10.859 1 98.94 202 ILE A N 1
ATOM 1554 C CA . ILE A 1 202 ? 2.221 -9.617 10.117 1 98.94 202 ILE A CA 1
ATOM 1555 C C . ILE A 1 202 ? 3.545 -9.453 9.375 1 98.94 202 ILE A C 1
ATOM 1557 O O . ILE A 1 202 ? 4.609 -9.742 9.922 1 98.94 202 ILE A O 1
ATOM 1561 N N . VAL A 1 203 ? 3.469 -9.055 8.125 1 98.94 203 VAL A N 1
ATOM 1562 C CA . VAL A 1 203 ? 4.652 -8.594 7.402 1 98.94 203 VAL A CA 1
ATOM 1563 C C . VAL A 1 203 ? 4.621 -7.078 7.27 1 98.94 203 VAL A C 1
ATOM 1565 O O . VAL A 1 203 ? 3.721 -6.52 6.633 1 98.94 203 VAL A O 1
ATOM 1568 N N . GLY A 1 204 ? 5.559 -6.395 7.855 1 98.62 204 GLY A N 1
ATOM 1569 C CA . GLY A 1 204 ? 5.633 -4.945 7.781 1 98.62 204 GLY A CA 1
ATOM 1570 C C . GLY A 1 204 ? 5.793 -4.43 6.367 1 98.62 204 GLY A C 1
ATOM 1571 O O . GLY A 1 204 ? 6.375 -5.105 5.512 1 98.62 204 GLY A O 1
ATOM 1572 N N . TRP A 1 205 ? 5.281 -3.236 6.148 1 98.12 205 TRP A N 1
ATOM 1573 C CA . TRP A 1 205 ? 5.332 -2.656 4.812 1 98.12 205 TRP A CA 1
ATOM 1574 C C . TRP A 1 205 ? 6.77 -2.557 4.312 1 98.12 205 TRP A C 1
ATOM 1576 O O . TRP A 1 205 ? 7.695 -2.369 5.105 1 98.12 205 TRP A O 1
ATOM 1586 N N . GLY A 1 206 ? 7 -2.754 2.996 1 98.25 206 GLY A N 1
ATOM 1587 C CA . GLY A 1 206 ? 8.281 -2.58 2.334 1 98.25 206 GLY A CA 1
ATOM 1588 C C . GLY A 1 206 ? 9.234 -3.738 2.562 1 98.25 206 GLY A C 1
ATOM 1589 O O . GLY A 1 206 ? 10.367 -3.725 2.074 1 98.25 206 GLY A O 1
ATOM 1590 N N . SER A 1 207 ? 8.836 -4.789 3.205 1 98.69 207 SER A N 1
ATOM 1591 C CA . SER A 1 207 ? 9.719 -5.898 3.553 1 98.69 207 SER A CA 1
ATOM 1592 C C . SER A 1 207 ? 9.906 -6.844 2.373 1 98.69 207 SER A C 1
ATOM 1594 O O . SER A 1 207 ? 9.102 -6.855 1.443 1 98.69 207 SER A O 1
ATOM 1596 N N . ILE A 1 208 ? 10.992 -7.613 2.385 1 98.81 208 ILE A N 1
ATOM 1597 C CA . ILE A 1 208 ? 11.242 -8.672 1.416 1 98.81 208 ILE A CA 1
ATOM 1598 C C . ILE A 1 208 ? 11.414 -10.008 2.143 1 98.81 208 ILE A C 1
ATOM 1600 O O . ILE A 1 208 ? 12.344 -10.164 2.939 1 98.81 208 ILE A O 1
ATOM 1604 N N . ILE A 1 209 ? 10.523 -10.961 1.896 1 98.88 209 ILE A N 1
ATOM 1605 C CA . ILE A 1 209 ? 10.586 -12.289 2.49 1 98.88 209 ILE A CA 1
ATOM 1606 C C . ILE A 1 209 ? 11.414 -13.219 1.609 1 98.88 209 ILE A C 1
ATOM 1608 O O . ILE A 1 209 ? 11.094 -13.422 0.436 1 98.88 209 ILE A O 1
ATOM 1612 N N . THR A 1 210 ? 12.43 -13.82 2.199 1 98.12 210 THR A N 1
ATOM 1613 C CA . THR A 1 210 ? 13.359 -14.594 1.38 1 98.12 210 THR A CA 1
ATOM 1614 C C . THR A 1 210 ? 13.586 -15.977 1.977 1 98.12 210 THR A C 1
ATOM 1616 O O . THR A 1 210 ? 14.398 -16.75 1.465 1 98.12 210 THR A O 1
ATOM 1619 N N . LYS A 1 211 ? 12.914 -16.266 3.086 1 98.44 211 LYS A N 1
ATOM 1620 C CA . LYS A 1 211 ? 13.156 -17.547 3.725 1 98.44 211 LYS A CA 1
ATOM 1621 C C . LYS A 1 211 ? 11.898 -18.062 4.426 1 98.44 211 LYS A C 1
ATOM 1623 O O . LYS A 1 211 ? 10.859 -17.406 4.395 1 98.44 211 LYS A O 1
ATOM 1628 N N . VAL A 1 212 ? 12.062 -19.281 4.992 1 98.81 212 VAL A N 1
ATOM 1629 C CA . VAL A 1 212 ? 10.969 -19.953 5.676 1 98.81 212 VAL A CA 1
ATOM 1630 C C . VAL A 1 212 ? 10.93 -19.531 7.141 1 98.81 212 VAL A C 1
ATOM 1632 O O . VAL A 1 212 ? 11.945 -19.547 7.832 1 98.81 212 VAL A O 1
ATOM 1635 N N . PHE A 1 213 ? 9.766 -19.078 7.613 1 98.88 213 PHE A N 1
ATOM 1636 C CA . PHE A 1 213 ? 9.477 -18.844 9.023 1 98.88 213 PHE A CA 1
ATOM 1637 C C . PHE A 1 213 ? 8.398 -19.797 9.523 1 98.88 213 PHE A C 1
ATOM 1639 O O . PHE A 1 213 ? 7.367 -19.969 8.875 1 98.88 213 PHE A O 1
ATOM 1646 N N . ASN A 1 214 ? 8.602 -20.328 10.703 1 98.38 214 ASN A N 1
ATOM 1647 C CA . ASN A 1 214 ? 7.68 -21.359 11.18 1 98.38 214 ASN A CA 1
ATOM 1648 C C . ASN A 1 214 ? 6.91 -20.891 12.414 1 98.38 214 ASN A C 1
ATOM 1650 O O . ASN A 1 214 ? 5.812 -21.391 12.688 1 98.38 214 ASN A O 1
ATOM 1654 N N . GLU A 1 215 ? 7.469 -19.922 13.18 1 98.44 215 GLU A N 1
ATOM 1655 C CA . GLU A 1 215 ? 6.859 -19.453 14.422 1 98.44 215 GLU A CA 1
ATOM 1656 C C . GLU A 1 215 ? 5.652 -18.562 14.141 1 98.44 215 GLU A C 1
ATOM 1658 O O . GLU A 1 215 ? 5.773 -17.547 13.453 1 98.44 215 GLU A O 1
ATOM 1663 N N . PRO A 1 216 ? 4.445 -18.906 14.656 1 98.69 216 PRO A N 1
ATOM 1664 C CA . PRO A 1 216 ? 3.268 -18.062 14.438 1 98.69 216 PRO A CA 1
ATOM 1665 C C . PRO A 1 216 ? 3.25 -16.828 15.344 1 98.69 216 PRO A C 1
ATOM 1667 O O . PRO A 1 216 ? 4.07 -16.719 16.25 1 98.69 216 PRO A O 1
ATOM 1670 N N . ASN A 1 217 ? 2.342 -15.938 15.039 1 98.88 217 ASN A N 1
ATOM 1671 C CA . ASN A 1 217 ? 2.098 -14.789 15.898 1 98.88 217 ASN A CA 1
ATOM 1672 C C . ASN A 1 217 ? 3.338 -13.906 16.031 1 98.88 217 ASN A C 1
ATOM 1674 O O . ASN A 1 217 ? 3.732 -13.539 17.125 1 98.88 217 ASN A O 1
ATOM 1678 N N . ILE A 1 218 ? 3.885 -13.578 14.852 1 98.88 218 ILE A N 1
ATOM 1679 C CA . ILE A 1 218 ? 5.09 -12.75 14.828 1 98.88 218 ILE A CA 1
ATOM 1680 C C . ILE A 1 218 ? 4.902 -11.602 13.844 1 98.88 218 ILE A C 1
ATOM 1682 O O . ILE A 1 218 ? 3.98 -11.617 13.023 1 98.88 218 ILE A O 1
ATOM 1686 N N . ILE A 1 219 ? 5.723 -10.594 13.969 1 98.81 219 ILE A N 1
ATOM 1687 C CA . ILE A 1 219 ? 5.883 -9.555 12.953 1 98.81 219 ILE A CA 1
ATOM 1688 C C . ILE A 1 219 ? 7.215 -9.742 12.234 1 98.81 219 ILE A C 1
ATOM 1690 O O . ILE A 1 219 ? 8.266 -9.852 12.867 1 98.81 219 ILE A O 1
ATOM 1694 N N . LEU A 1 220 ? 7.172 -9.852 10.922 1 98.88 220 LEU A N 1
ATOM 1695 C CA . LEU A 1 220 ? 8.336 -9.859 10.047 1 98.88 220 LEU A CA 1
ATOM 1696 C C . LEU A 1 220 ? 8.555 -8.492 9.406 1 98.88 220 LEU A C 1
ATOM 1698 O O . LEU A 1 220 ? 7.602 -7.875 8.922 1 98.88 220 LEU A O 1
ATOM 1702 N N . ALA A 1 221 ? 9.82 -7.961 9.422 1 98.5 221 ALA A N 1
ATOM 1703 C CA . ALA A 1 221 ? 10.102 -6.688 8.766 1 98.5 221 ALA A CA 1
ATOM 1704 C C . ALA A 1 221 ? 11.57 -6.602 8.344 1 98.5 221 ALA A C 1
ATOM 1706 O O . ALA A 1 221 ? 12.43 -7.25 8.938 1 98.5 221 ALA A O 1
ATOM 1707 N N . GLY A 1 222 ? 11.781 -5.828 7.203 1 97.5 222 GLY A N 1
ATOM 1708 C CA . GLY A 1 222 ? 13.141 -5.562 6.773 1 97.5 222 GLY A CA 1
ATOM 1709 C C . GLY A 1 222 ? 13.484 -6.199 5.438 1 97.5 222 GLY A C 1
ATOM 1710 O O . GLY A 1 222 ? 12.641 -6.867 4.832 1 97.5 222 GLY A O 1
ATOM 1711 N N . ILE A 1 223 ? 14.781 -5.918 4.941 1 97.31 223 ILE A N 1
ATOM 1712 C CA . ILE A 1 223 ? 15.328 -6.449 3.695 1 97.31 223 ILE A CA 1
ATOM 1713 C C . ILE A 1 223 ? 16.734 -7.012 3.945 1 97.31 223 ILE A C 1
ATOM 1715 O O . ILE A 1 223 ? 17.703 -6.258 4.047 1 97.31 223 ILE A O 1
ATOM 1719 N N . PRO A 1 224 ? 16.875 -8.258 4.07 1 97.62 224 PRO A N 1
ATOM 1720 C CA . PRO A 1 224 ? 15.82 -9.266 4.141 1 97.62 224 PRO A CA 1
ATOM 1721 C C . PRO A 1 224 ? 15.031 -9.203 5.449 1 97.62 224 PRO A C 1
ATOM 1723 O O . PRO A 1 224 ? 15.555 -8.742 6.465 1 97.62 224 PRO A O 1
ATOM 1726 N N . ALA A 1 225 ? 13.797 -9.711 5.414 1 98.38 225 ALA A N 1
ATOM 1727 C CA . ALA A 1 225 ? 12.922 -9.656 6.578 1 98.38 225 ALA A CA 1
ATOM 1728 C C . ALA A 1 225 ? 13.445 -10.539 7.703 1 98.38 225 ALA A C 1
ATOM 1730 O O . ALA A 1 225 ? 14.008 -11.609 7.449 1 98.38 225 ALA A O 1
ATOM 1731 N N . LYS A 1 226 ? 13.227 -10.086 8.93 1 98.25 226 LYS A N 1
ATOM 1732 C CA . LYS A 1 226 ? 13.5 -10.82 10.164 1 98.25 226 LYS A CA 1
ATOM 1733 C C . LYS A 1 226 ? 12.344 -10.688 11.148 1 98.25 226 LYS A C 1
ATOM 1735 O O . LYS A 1 226 ? 11.445 -9.867 10.961 1 98.25 226 LYS A O 1
ATOM 1740 N N . ILE A 1 227 ? 12.359 -11.594 12.125 1 98.56 227 ILE A N 1
ATOM 1741 C CA . ILE A 1 227 ? 11.383 -11.445 13.195 1 98.56 227 ILE A CA 1
ATOM 1742 C C . ILE A 1 227 ? 11.711 -10.211 14.031 1 98.56 227 ILE A C 1
ATOM 1744 O O . ILE A 1 227 ? 12.805 -10.094 14.578 1 98.56 227 ILE A O 1
ATOM 1748 N N . VAL A 1 228 ? 10.727 -9.281 14.18 1 98 228 VAL A N 1
ATOM 1749 C CA . VAL A 1 228 ? 11.016 -8.07 14.93 1 98 228 VAL A CA 1
ATOM 1750 C C . VAL A 1 228 ? 10.141 -8.016 16.188 1 98 228 VAL A C 1
ATOM 1752 O O . VAL A 1 228 ? 10.398 -7.223 17.094 1 98 228 VAL A O 1
ATOM 1755 N N . LYS A 1 229 ? 9.117 -8.766 16.25 1 98.31 229 LYS A N 1
ATOM 1756 C CA . LYS A 1 229 ? 8.242 -8.844 17.406 1 98.31 229 LYS A CA 1
ATOM 1757 C C . LYS A 1 229 ? 7.574 -10.219 17.5 1 98.31 229 LYS A C 1
ATOM 1759 O O . LYS A 1 229 ? 7.246 -10.82 16.484 1 98.31 229 LYS A O 1
ATOM 1764 N N . ARG A 1 230 ? 7.434 -10.742 18.703 1 98.56 230 ARG A N 1
ATOM 1765 C CA . ARG A 1 230 ? 6.809 -12.039 18.953 1 98.56 230 ARG A CA 1
ATOM 1766 C C . ARG A 1 230 ? 5.57 -11.891 19.812 1 98.56 230 ARG A C 1
ATOM 1768 O O . ARG A 1 230 ? 5.371 -10.852 20.453 1 98.56 230 ARG A O 1
ATOM 1775 N N . GLY A 1 231 ? 4.77 -12.898 19.797 1 98.56 231 GLY A N 1
ATOM 1776 C CA . GLY A 1 231 ? 3.631 -12.961 20.688 1 98.56 231 GLY A CA 1
ATOM 1777 C C . GLY A 1 231 ? 2.572 -11.914 20.391 1 98.56 231 GLY A C 1
ATOM 1778 O O . GLY A 1 231 ? 2.047 -11.273 21.297 1 98.56 231 GLY A O 1
ATOM 1779 N N . ILE A 1 232 ? 2.301 -11.742 19.109 1 98.62 232 ILE A N 1
ATOM 1780 C CA . ILE A 1 232 ? 1.307 -10.742 18.719 1 98.62 232 ILE A CA 1
ATOM 1781 C C . ILE A 1 232 ? 0.151 -11.43 17.984 1 98.62 232 ILE A C 1
ATOM 1783 O O . ILE A 1 232 ? 0.246 -12.602 17.625 1 98.62 232 ILE A O 1
ATOM 1787 N N . ASN A 1 233 ? -0.929 -10.781 17.859 1 98.75 233 ASN A N 1
ATOM 1788 C CA . ASN A 1 233 ? -2.027 -11.031 16.922 1 98.75 233 ASN A CA 1
ATOM 1789 C C . ASN A 1 233 ? -2.525 -9.742 16.281 1 98.75 233 ASN A C 1
ATOM 1791 O O . ASN A 1 233 ? -1.915 -8.688 16.453 1 98.75 233 ASN A O 1
ATOM 1795 N N . TRP A 1 234 ? -3.549 -9.867 15.438 1 98.69 234 TRP A N 1
ATOM 1796 C CA . TRP A 1 234 ? -4.055 -8.648 14.82 1 98.69 234 TRP A CA 1
ATOM 1797 C C . TRP A 1 234 ? -5.523 -8.797 14.445 1 98.69 234 TRP A C 1
ATOM 1799 O O . TRP A 1 234 ? -6.062 -9.906 14.453 1 98.69 234 TRP A O 1
ATOM 1809 N N . ASP A 1 235 ? -6.117 -7.645 14.172 1 97.94 235 ASP A N 1
ATOM 1810 C CA . ASP A 1 235 ? -7.52 -7.547 13.789 1 97.94 235 ASP A CA 1
ATOM 1811 C C . ASP A 1 235 ? -7.715 -6.52 12.68 1 97.94 235 ASP A C 1
ATOM 1813 O O . ASP A 1 235 ? -7.098 -5.453 12.695 1 97.94 235 ASP A O 1
ATOM 1817 N N . ARG A 1 236 ? -8.664 -6.766 11.781 1 95.38 236 ARG A N 1
ATOM 1818 C CA . ARG A 1 236 ? -8.906 -5.898 10.633 1 95.38 236 ARG A CA 1
ATOM 1819 C C . ARG A 1 236 ? -9.445 -4.543 11.07 1 95.38 236 ARG A C 1
ATOM 1821 O O . ARG A 1 236 ? -9.25 -3.537 10.383 1 95.38 236 ARG A O 1
ATOM 1828 N N . ARG A 1 237 ? -10.117 -4.551 12.148 1 93.62 237 ARG A N 1
ATOM 1829 C CA . ARG A 1 237 ? -10.688 -3.297 12.625 1 93.62 237 ARG A CA 1
ATOM 1830 C C . ARG A 1 237 ? -9.586 -2.324 13.047 1 93.62 237 ARG A C 1
ATOM 1832 O O . ARG A 1 237 ? -8.586 -2.73 13.633 1 93.62 237 ARG A O 1
ATOM 1839 N N . TYR A 1 238 ? -9.82 -1.045 12.656 1 92.62 238 TYR A N 1
ATOM 1840 C CA . TYR A 1 238 ? -8.922 -0.031 13.195 1 92.62 238 TYR A CA 1
ATOM 1841 C C . TYR A 1 238 ? -9.156 0.157 14.695 1 92.62 238 TYR A C 1
ATOM 1843 O O . TYR A 1 238 ? -10.188 -0.274 15.227 1 92.62 238 TYR A O 1
ATOM 1851 N N . ILE A 1 239 ? -8.266 0.754 15.375 1 92.75 239 ILE A N 1
ATOM 1852 C CA . ILE A 1 239 ? -8.164 0.72 16.828 1 92.75 239 ILE A CA 1
ATOM 1853 C C . ILE A 1 239 ? -9.445 1.28 17.453 1 92.75 239 ILE A C 1
ATOM 1855 O O . ILE A 1 239 ? -10.008 0.688 18.375 1 92.75 239 ILE A O 1
ATOM 1859 N N . ASN A 1 240 ? -9.945 2.41 16.938 1 90.38 240 ASN A N 1
ATOM 1860 C CA . ASN A 1 240 ? -11.148 3.012 17.484 1 90.38 240 ASN A CA 1
ATOM 1861 C C . ASN A 1 240 ? -12.336 2.055 17.438 1 90.38 240 ASN A C 1
ATOM 1863 O O . ASN A 1 240 ? -13.094 1.939 18.391 1 90.38 240 ASN A O 1
ATOM 1867 N N . LYS A 1 241 ? -12.477 1.42 16.344 1 91.75 241 LYS A N 1
ATOM 1868 C CA . LYS A 1 241 ? -13.57 0.458 16.172 1 91.75 241 LYS A CA 1
ATOM 1869 C C . LYS A 1 241 ? -13.336 -0.781 17.031 1 91.75 241 LYS A C 1
ATOM 1871 O O . LYS A 1 241 ? -14.281 -1.336 17.609 1 91.75 241 LYS A O 1
ATOM 1876 N N . TYR A 1 242 ? -12.086 -1.263 17.109 1 93.62 242 TYR A N 1
ATOM 1877 C CA . TYR A 1 242 ? -11.719 -2.438 17.891 1 93.62 242 TYR A CA 1
ATOM 1878 C C . TYR A 1 242 ? -12.062 -2.246 19.359 1 93.62 242 TYR A C 1
ATOM 1880 O O . TYR A 1 242 ? -12.555 -3.166 20.016 1 93.62 242 TYR A O 1
ATOM 1888 N N . LEU A 1 243 ? -11.844 -1.107 19.859 1 92.12 243 LEU A N 1
ATOM 1889 C CA . LEU A 1 243 ? -12.062 -0.81 21.281 1 92.12 243 LEU A CA 1
ATOM 1890 C C . LEU A 1 243 ? -13.547 -0.68 21.578 1 92.12 243 LEU A C 1
ATOM 1892 O O . LEU A 1 243 ? -13.977 -0.897 22.719 1 92.12 243 LEU A O 1
ATOM 1896 N N . LEU A 1 244 ? -14.359 -0.283 20.625 1 88.62 244 LEU A N 1
ATOM 1897 C CA . LEU A 1 244 ? -15.789 -0.083 20.812 1 88.62 244 LEU A CA 1
ATOM 1898 C C . LEU A 1 244 ? -16.531 -1.416 20.812 1 88.62 244 LEU A C 1
ATOM 1900 O O . LEU A 1 244 ? -17.609 -1.53 21.391 1 88.62 244 LEU A O 1
ATOM 1904 N N . GLU A 1 245 ? -16.062 -2.35 20.094 1 83.19 245 GLU A N 1
ATOM 1905 C CA . GLU A 1 245 ? -16.766 -3.621 19.938 1 83.19 245 GLU A CA 1
ATOM 1906 C C . GLU A 1 245 ? -16.125 -4.719 20.766 1 83.19 245 GLU A C 1
ATOM 1908 O O . GLU A 1 245 ? -16.781 -5.684 21.156 1 83.19 245 GLU A O 1
ATOM 1913 N N . MET B 1 1 ? -22.609 22.578 0.009 1 60.69 1 MET B N 1
ATOM 1914 C CA . MET B 1 1 ? -21.578 22.312 -0.995 1 60.69 1 MET B CA 1
ATOM 1915 C C . MET B 1 1 ? -21.391 20.828 -1.211 1 60.69 1 MET B C 1
ATOM 1917 O O . MET B 1 1 ? -21.375 20.047 -0.251 1 60.69 1 MET B O 1
ATOM 1921 N N . LYS B 1 2 ? -21.359 20.281 -2.475 1 70.69 2 LYS B N 1
ATOM 1922 C CA . LYS B 1 2 ? -21.453 18.859 -2.84 1 70.69 2 LYS B CA 1
ATOM 1923 C C . LYS B 1 2 ? -20.328 18.047 -2.186 1 70.69 2 LYS B C 1
ATOM 1925 O O . LYS B 1 2 ? -20.531 16.906 -1.798 1 70.69 2 LYS B O 1
ATOM 1930 N N . ASN B 1 3 ? -19.281 18.797 -1.8 1 89.56 3 ASN B N 1
ATOM 1931 C CA . ASN B 1 3 ? -18.125 18.047 -1.315 1 89.56 3 ASN B CA 1
ATOM 1932 C C . ASN B 1 3 ? -17.922 18.266 0.181 1 89.56 3 ASN B C 1
ATOM 1934 O O . ASN B 1 3 ? -17 17.688 0.77 1 89.56 3 ASN B O 1
ATOM 1938 N N . ILE B 1 4 ? -18.75 19.156 0.784 1 92.56 4 ILE B N 1
ATOM 1939 C CA . ILE B 1 4 ? -18.641 19.438 2.211 1 92.56 4 ILE B CA 1
ATOM 1940 C C . ILE B 1 4 ? -19.969 19.125 2.904 1 92.56 4 ILE B C 1
ATOM 1942 O O . ILE B 1 4 ? -20.969 19.812 2.705 1 92.56 4 ILE B O 1
ATOM 1946 N N . ASN B 1 5 ? -19.953 18.078 3.693 1 94.25 5 ASN B N 1
ATOM 1947 C CA . ASN B 1 5 ? -21.141 17.625 4.398 1 94.25 5 ASN B CA 1
ATOM 1948 C C . ASN B 1 5 ? -20.969 17.719 5.91 1 94.25 5 ASN B C 1
ATOM 1950 O O . ASN B 1 5 ? -19.938 17.312 6.441 1 94.25 5 ASN B O 1
ATOM 1954 N N . GLY B 1 6 ? -22.031 18.234 6.621 1 95.25 6 GLY B N 1
ATOM 1955 C CA . GLY B 1 6 ? -21.984 18.422 8.062 1 95.25 6 GLY B CA 1
ATOM 1956 C C . GLY B 1 6 ? -22.094 19.875 8.484 1 95.25 6 GLY B C 1
ATOM 1957 O O . GLY B 1 6 ? -22.406 20.734 7.66 1 95.25 6 GLY B O 1
ATOM 1958 N N . GLN B 1 7 ? -21.906 20.188 9.703 1 95.5 7 GLN B N 1
ATOM 1959 C CA . GLN B 1 7 ? -22.078 21.531 10.242 1 95.5 7 GLN B CA 1
ATOM 1960 C C . GLN B 1 7 ? -20.781 22.047 10.859 1 95.5 7 GLN B C 1
ATOM 1962 O O . GLN B 1 7 ? -19.953 21.25 11.328 1 95.5 7 GLN B O 1
ATOM 1967 N N . GLY B 1 8 ? -20.641 23.312 10.766 1 95.94 8 GLY B N 1
ATOM 1968 C CA . GLY B 1 8 ? -19.562 23.969 11.492 1 95.94 8 GLY B CA 1
ATOM 1969 C C . GLY B 1 8 ? -18.203 23.812 10.812 1 95.94 8 GLY B C 1
ATOM 1970 O O . GLY B 1 8 ? -17.172 24.062 11.422 1 95.94 8 GLY B O 1
ATOM 1971 N N . ASN B 1 9 ? -18.172 23.359 9.617 1 96.12 9 ASN B N 1
ATOM 1972 C CA . ASN B 1 9 ? -16.922 23.219 8.875 1 96.12 9 ASN B CA 1
ATOM 1973 C C . ASN B 1 9 ? -16.453 24.578 8.328 1 96.12 9 ASN B C 1
ATOM 1975 O O . ASN B 1 9 ? -17.266 25.406 7.918 1 96.12 9 ASN B O 1
ATOM 1979 N N . GLU B 1 10 ? -15.094 24.781 8.383 1 95.19 10 GLU B N 1
ATOM 1980 C CA . GLU B 1 10 ? -14.508 26.031 7.902 1 95.19 10 GLU B CA 1
ATOM 1981 C C . GLU B 1 10 ? -13.32 25.781 6.977 1 95.19 10 GLU B C 1
ATOM 1983 O O . GLU B 1 10 ? -12.477 24.922 7.27 1 95.19 10 GLU B O 1
ATOM 1988 N N . ILE B 1 11 ? -13.336 26.469 5.863 1 95.81 11 ILE B N 1
ATOM 1989 C CA . ILE B 1 11 ? -12.195 26.5 4.953 1 95.81 11 ILE B CA 1
ATOM 1990 C C . ILE B 1 11 ? -11.758 27.953 4.742 1 95.81 11 ILE B C 1
ATOM 1992 O O . ILE B 1 11 ? -12.516 28.766 4.203 1 95.81 11 ILE B O 1
ATOM 1996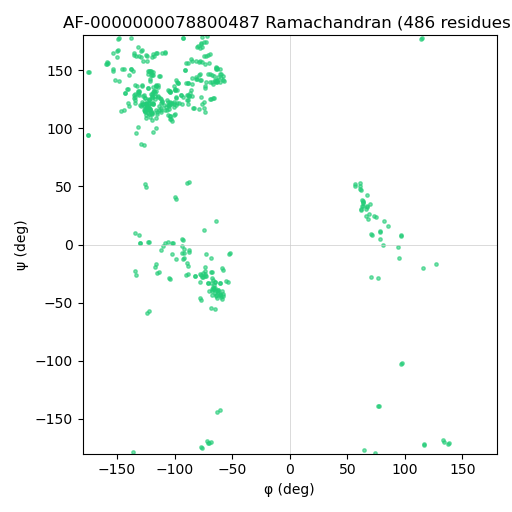 N N . THR B 1 12 ? -10.531 28.219 5.18 1 95.44 12 THR B N 1
ATOM 1997 C CA . THR B 1 12 ? -10.039 29.594 5.148 1 95.44 12 THR B CA 1
ATOM 1998 C C . THR B 1 12 ? -8.789 29.703 4.281 1 95.44 12 THR B C 1
ATOM 2000 O O . THR B 1 12 ? -7.848 28.922 4.441 1 95.44 12 THR B O 1
ATOM 2003 N N . ILE B 1 13 ? -8.828 30.641 3.391 1 95.44 13 ILE B N 1
ATOM 2004 C CA . ILE B 1 13 ? -7.656 31.016 2.605 1 95.44 13 ILE B CA 1
ATOM 2005 C C . ILE B 1 13 ? -7.004 32.25 3.205 1 95.44 13 ILE B C 1
ATOM 2007 O O . ILE B 1 13 ? -7.672 33.25 3.441 1 95.44 13 ILE B O 1
ATOM 2011 N N . ILE B 1 14 ? -5.727 32.125 3.461 1 96.69 14 ILE B N 1
ATOM 2012 C CA . ILE B 1 14 ? -4.988 33.188 4.09 1 96.69 14 ILE B CA 1
ATOM 2013 C C . ILE B 1 14 ? -3.98 33.781 3.104 1 96.69 14 ILE B C 1
ATOM 2015 O O . ILE B 1 14 ? -3.049 33.094 2.68 1 96.69 14 ILE B O 1
ATOM 2019 N N . LEU B 1 15 ? -4.172 35 2.768 1 94.94 15 LEU B N 1
ATOM 2020 C CA . LEU B 1 15 ? -3.273 35.781 1.92 1 94.94 15 LEU B CA 1
ATOM 2021 C C . LEU B 1 15 ? -2.518 36.844 2.74 1 94.94 15 LEU B C 1
ATOM 2023 O O . LEU B 1 15 ? -2.85 37.062 3.902 1 94.94 15 LEU B O 1
ATOM 2027 N N . PRO B 1 16 ? -1.462 37.406 2.168 1 93.44 16 PRO B N 1
ATOM 2028 C CA . PRO B 1 16 ? -0.666 38.375 2.93 1 93.44 16 PRO B CA 1
ATOM 2029 C C . PRO B 1 16 ? -1.507 39.5 3.5 1 93.44 16 PRO B C 1
ATOM 2031 O O . PRO B 1 16 ? -1.234 39.969 4.602 1 93.44 16 PRO B O 1
ATOM 2034 N N . HIS B 1 17 ? -2.572 39.875 2.797 1 91.62 17 HIS B N 1
ATOM 2035 C CA . HIS B 1 17 ? -3.273 41.062 3.23 1 91.62 17 HIS B CA 1
ATOM 2036 C C . HIS B 1 17 ? -4.746 40.781 3.512 1 91.62 17 HIS B C 1
ATOM 2038 O O . HIS B 1 17 ? -5.52 41.688 3.801 1 91.62 17 HIS B O 1
ATOM 2044 N N . LYS B 1 18 ? -5.125 39.562 3.369 1 90.38 18 LYS B N 1
ATOM 2045 C CA . LYS B 1 18 ? -6.535 39.281 3.609 1 90.38 18 LYS B CA 1
ATOM 2046 C C . LYS B 1 18 ? -6.762 37.812 3.934 1 90.38 18 LYS B C 1
ATOM 2048 O O . LYS B 1 18 ? -5.953 36.969 3.561 1 90.38 18 LYS B O 1
ATOM 2053 N N . LYS B 1 19 ? -7.863 37.594 4.621 1 92.69 19 LYS B N 1
ATOM 2054 C CA . LYS B 1 19 ? -8.375 36.281 4.934 1 92.69 19 LYS B CA 1
ATOM 2055 C C . LYS B 1 19 ? -9.75 36.031 4.305 1 92.69 19 LYS B C 1
ATOM 2057 O O . LYS B 1 19 ? -10.625 36.906 4.391 1 92.69 19 LYS B O 1
ATOM 2062 N N . ILE B 1 20 ? -9.875 34.875 3.633 1 90.69 20 ILE B N 1
ATOM 2063 C CA . ILE B 1 20 ? -11.109 34.594 2.912 1 90.69 20 ILE B CA 1
ATOM 2064 C C . ILE B 1 20 ? -11.766 33.344 3.482 1 90.69 20 ILE B C 1
ATOM 2066 O O . ILE B 1 20 ? -11.148 32.281 3.523 1 90.69 20 ILE B O 1
ATOM 2070 N N . ASP B 1 21 ? -12.938 33.469 3.92 1 88.69 21 ASP B N 1
ATOM 2071 C CA . ASP B 1 21 ? -13.758 32.312 4.289 1 88.69 21 ASP B CA 1
ATOM 2072 C C . ASP B 1 21 ? -14.445 31.703 3.062 1 88.69 21 ASP B C 1
ATOM 2074 O O . ASP B 1 21 ? -15.32 32.344 2.467 1 88.69 21 ASP B O 1
ATOM 2078 N N . CYS B 1 22 ? -14.133 30.531 2.768 1 86.5 22 CYS B N 1
ATOM 2079 C CA . CYS B 1 22 ? -14.531 29.984 1.479 1 86.5 22 CYS B CA 1
ATOM 2080 C C . CYS B 1 22 ? -15.914 29.344 1.571 1 86.5 22 CYS B C 1
ATOM 2082 O O . CYS B 1 22 ? -16.5 28.969 0.551 1 86.5 22 CYS B O 1
ATOM 2084 N N . ILE B 1 23 ? -16.344 29.047 2.689 1 81.06 23 ILE B N 1
ATOM 2085 C CA . ILE B 1 23 ? -17.656 28.406 2.824 1 81.06 23 ILE B CA 1
ATOM 2086 C C . ILE B 1 23 ? -18.75 29.469 2.926 1 81.06 23 ILE B C 1
ATOM 2088 O O . ILE B 1 23 ? -19.891 29.219 2.523 1 81.06 23 ILE B O 1
ATOM 2092 N N . SER B 1 24 ? -18.391 30.672 3.389 1 68.62 24 SER B N 1
ATOM 2093 C CA . SER B 1 24 ? -19.375 31.734 3.539 1 68.62 24 SER B CA 1
ATOM 2094 C C . SER B 1 24 ? -19.781 32.312 2.184 1 68.62 24 SER B C 1
ATOM 2096 O O . SER B 1 24 ? -19 32.281 1.23 1 68.62 24 SER B O 1
ATOM 2098 N N . SER B 1 25 ? -21.125 32.5 2 1 62.19 25 SER B N 1
ATOM 2099 C CA . SER B 1 25 ? -21.828 32.938 0.798 1 62.19 25 SER B CA 1
ATOM 2100 C C . SER B 1 25 ? -21.234 34.219 0.235 1 62.19 25 SER B C 1
ATOM 2102 O O . SER B 1 25 ? -21.438 34.562 -0.938 1 62.19 25 SER B O 1
ATOM 2104 N N . HIS B 1 26 ? -20.344 34.812 0.918 1 66.56 26 HIS B N 1
ATOM 2105 C CA . HIS B 1 26 ? -19.969 36.156 0.476 1 66.56 26 HIS B CA 1
ATOM 2106 C C . HIS B 1 26 ? -18.859 36.094 -0.573 1 66.56 26 HIS B C 1
ATOM 2108 O O . HIS B 1 26 ? -18.531 37.094 -1.195 1 66.56 26 HIS B O 1
ATOM 2114 N N . HIS B 1 27 ? -18.328 34.969 -0.825 1 71.38 27 HIS B N 1
ATOM 2115 C CA . HIS B 1 27 ? -17.234 34.875 -1.775 1 71.38 27 HIS B CA 1
ATOM 2116 C C . HIS B 1 27 ? -17.516 33.844 -2.846 1 71.38 27 HIS B C 1
ATOM 2118 O O . HIS B 1 27 ? -16.984 32.719 -2.795 1 71.38 27 HIS B O 1
ATOM 2124 N N . GLU B 1 28 ? -18.188 34.25 -3.867 1 76.06 28 GLU B N 1
ATOM 2125 C CA . GLU B 1 28 ? -18.703 33.344 -4.895 1 76.06 28 GLU B CA 1
ATOM 2126 C C . GLU B 1 28 ? -17.578 32.688 -5.676 1 76.06 28 GLU B C 1
ATOM 2128 O O . GLU B 1 28 ? -17.641 31.484 -5.977 1 76.06 28 GLU B O 1
ATOM 2133 N N . GLN B 1 29 ? -16.594 33.469 -5.902 1 81.19 29 GLN B N 1
ATOM 2134 C CA . GLN B 1 29 ? -15.484 32.938 -6.699 1 81.19 29 GLN B CA 1
ATOM 2135 C C . GLN B 1 29 ? -14.789 31.797 -5.984 1 81.19 29 GLN B C 1
ATOM 2137 O O . GLN B 1 29 ? -14.555 30.734 -6.578 1 81.19 29 GLN B O 1
ATOM 2142 N N . PHE B 1 30 ? -14.547 31.969 -4.762 1 82.19 30 PHE B N 1
ATOM 2143 C CA . PHE B 1 30 ? -13.805 30.953 -4.016 1 82.19 30 PHE B CA 1
ATOM 2144 C C . PHE B 1 30 ? -14.703 29.766 -3.68 1 82.19 30 PHE B C 1
ATOM 2146 O O . PHE B 1 30 ? -14.234 28.641 -3.613 1 82.19 30 PHE B O 1
ATOM 2153 N N . ASN B 1 31 ? -15.891 30.062 -3.611 1 82.62 31 ASN B N 1
ATOM 2154 C CA . ASN B 1 31 ? -16.844 28.969 -3.451 1 82.62 31 ASN B CA 1
ATOM 2155 C C . ASN B 1 31 ? -16.828 28.031 -4.652 1 82.62 31 ASN B C 1
ATOM 2157 O O . ASN B 1 31 ? -16.859 26.812 -4.492 1 82.62 31 ASN B O 1
ATOM 2161 N N . GLN B 1 32 ? -16.719 28.625 -5.738 1 84.81 32 GLN B N 1
ATOM 2162 C CA . GLN B 1 32 ? -16.688 27.844 -6.969 1 84.81 32 GLN B CA 1
ATOM 2163 C C . GLN B 1 32 ? -15.406 27.016 -7.059 1 84.81 32 GLN B C 1
ATOM 2165 O O . GLN B 1 32 ? -15.438 25.859 -7.496 1 84.81 32 GLN B O 1
ATOM 2170 N N . ILE B 1 33 ? -14.375 27.672 -6.605 1 86.88 33 ILE B N 1
ATOM 2171 C CA . ILE B 1 33 ? -13.094 26.984 -6.637 1 86.88 33 ILE B CA 1
ATOM 2172 C C . ILE B 1 33 ? -13.125 25.781 -5.699 1 86.88 33 ILE B C 1
ATOM 2174 O O . ILE B 1 33 ? -12.68 24.688 -6.062 1 86.88 33 ILE B O 1
ATOM 2178 N N . ILE B 1 34 ? -13.695 25.953 -4.562 1 87.31 34 ILE B N 1
ATOM 2179 C CA . ILE B 1 34 ? -13.781 24.859 -3.592 1 87.31 34 ILE B CA 1
ATOM 2180 C C . ILE B 1 34 ? -14.68 23.75 -4.133 1 87.31 34 ILE B C 1
ATOM 2182 O O . ILE B 1 34 ? -14.383 22.562 -3.982 1 87.31 34 ILE B O 1
ATOM 2186 N N . HIS B 1 35 ? -15.672 24.156 -4.836 1 86.75 35 HIS B N 1
ATOM 2187 C CA . HIS B 1 35 ? -16.594 23.188 -5.422 1 86.75 35 HIS B CA 1
ATOM 2188 C C . HIS B 1 35 ? -15.914 22.344 -6.488 1 86.75 35 HIS B C 1
ATOM 2190 O O . HIS B 1 35 ? -16.234 21.172 -6.656 1 86.75 35 HIS B O 1
ATOM 2196 N N . GLN B 1 36 ? -15.008 22.891 -7.105 1 89.94 36 GLN B N 1
ATOM 2197 C CA . GLN B 1 36 ? -14.328 22.219 -8.195 1 89.94 36 GLN B CA 1
ATOM 2198 C C . GLN B 1 36 ? -13.086 21.484 -7.703 1 89.94 36 GLN B C 1
ATOM 2200 O O . GLN B 1 36 ? -12.5 20.688 -8.43 1 89.94 36 GLN B O 1
ATOM 2205 N N . SER B 1 37 ? -12.758 21.812 -6.496 1 89.5 37 SER B N 1
ATOM 2206 C CA . SER B 1 37 ? -11.539 21.234 -5.945 1 89.5 37 SER B CA 1
ATOM 2207 C C . SER B 1 37 ? -11.766 19.781 -5.52 1 89.5 37 SER B C 1
ATOM 2209 O O . SER B 1 37 ? -12.867 19.25 -5.656 1 89.5 37 SER B O 1
ATOM 2211 N N . HIS B 1 38 ? -10.688 19.141 -5.16 1 92.38 38 HIS B N 1
ATOM 2212 C CA . HIS B 1 38 ? -10.75 17.766 -4.664 1 92.38 38 HIS B CA 1
ATOM 2213 C C . HIS B 1 38 ? -10.703 17.734 -3.143 1 92.38 38 HIS B C 1
ATOM 2215 O O . HIS B 1 38 ? -9.961 16.938 -2.559 1 92.38 38 HIS B O 1
ATOM 2221 N N . ILE B 1 39 ? -11.367 18.672 -2.553 1 95.25 39 ILE B N 1
ATOM 2222 C CA . ILE B 1 39 ? -11.547 18.703 -1.105 1 95.25 39 ILE B CA 1
ATOM 2223 C C . ILE B 1 39 ? -12.883 18.078 -0.73 1 95.25 39 ILE B C 1
ATOM 2225 O O . ILE B 1 39 ? -13.938 18.5 -1.217 1 95.25 39 ILE B O 1
ATOM 2229 N N . ILE B 1 40 ? -12.859 17.062 0.066 1 95.81 40 ILE B N 1
ATOM 2230 C CA . ILE B 1 40 ? -14.055 16.375 0.524 1 95.81 40 ILE B CA 1
ATOM 2231 C C . ILE B 1 40 ? -14.078 16.328 2.051 1 95.81 40 ILE B C 1
ATOM 2233 O O . ILE B 1 40 ? -13.148 15.82 2.678 1 95.81 40 ILE B O 1
ATOM 2237 N N . ILE B 1 41 ? -15.102 16.891 2.654 1 97 41 ILE B N 1
ATOM 2238 C CA . ILE B 1 41 ? -15.242 16.891 4.105 1 97 41 ILE B CA 1
ATOM 2239 C C . ILE B 1 41 ? -16.594 16.297 4.484 1 97 41 ILE B C 1
ATOM 2241 O O . ILE B 1 41 ? -17.641 16.734 3.988 1 97 41 ILE B O 1
ATOM 2245 N N . THR B 1 42 ? -16.578 15.273 5.238 1 97.06 42 THR B N 1
ATOM 2246 C CA . THR B 1 42 ? -17.766 14.688 5.836 1 97.06 42 THR B CA 1
ATOM 2247 C C . THR B 1 42 ? -17.656 14.641 7.355 1 97.06 42 THR B C 1
ATOM 2249 O O . THR B 1 42 ? -16.812 13.93 7.898 1 97.06 42 THR B O 1
ATOM 2252 N N . GLY B 1 43 ? -18.484 15.297 8.062 1 97.75 43 GLY B N 1
ATOM 2253 C CA . GLY B 1 43 ? -18.422 15.438 9.508 1 97.75 43 GLY B CA 1
ATOM 2254 C C . GLY B 1 43 ? -18.609 16.875 9.969 1 97.75 43 GLY B C 1
ATOM 2255 O O . GLY B 1 43 ? -19.016 17.734 9.195 1 97.75 43 GLY B O 1
ATOM 2256 N N . ASN B 1 44 ? -18.328 17.125 11.234 1 98.25 44 ASN B N 1
ATOM 2257 C CA . ASN B 1 44 ? -18.656 18.422 11.812 1 98.25 44 ASN B CA 1
ATOM 2258 C C . ASN B 1 44 ? -17.422 19.109 12.391 1 98.25 44 ASN B C 1
ATOM 2260 O O . ASN B 1 44 ? -16.516 18.453 12.875 1 98.25 44 ASN B O 1
ATOM 2264 N N . ASN B 1 45 ? -17.422 20.375 12.297 1 98.31 45 ASN B N 1
ATOM 2265 C CA . ASN B 1 45 ? -16.469 21.25 12.992 1 98.31 45 ASN B CA 1
ATOM 2266 C C . ASN B 1 45 ? -15.039 20.984 12.539 1 98.31 45 ASN B C 1
ATOM 2268 O O . ASN B 1 45 ? -14.133 20.938 13.367 1 98.31 45 ASN B O 1
ATOM 2272 N N . ASN B 1 46 ? -14.875 20.734 11.289 1 98.44 46 ASN B N 1
ATOM 2273 C CA . ASN B 1 46 ? -13.531 20.609 10.727 1 98.44 46 ASN B CA 1
ATOM 2274 C C . ASN B 1 46 ? -13.016 21.953 10.227 1 98.44 46 ASN B C 1
ATOM 2276 O O . ASN B 1 46 ? -13.781 22.75 9.688 1 98.44 46 ASN B O 1
ATOM 2280 N N . HIS B 1 47 ? -11.703 22.234 10.5 1 98.31 47 HIS B N 1
ATOM 2281 C CA . HIS B 1 47 ? -11.102 23.516 10.156 1 98.31 47 HIS B CA 1
ATOM 2282 C C . HIS B 1 47 ? -9.898 23.328 9.242 1 98.31 47 HIS B C 1
ATOM 2284 O O . HIS B 1 47 ? -8.922 22.688 9.617 1 98.31 47 HIS B O 1
ATOM 2290 N N . VAL B 1 48 ? -9.977 23.922 8.062 1 98.12 48 VAL B N 1
ATOM 2291 C CA . VAL B 1 48 ? -8.875 23.891 7.102 1 98.12 48 VAL B CA 1
ATOM 2292 C C . VAL B 1 48 ? -8.391 25.312 6.828 1 98.12 48 VAL B C 1
ATOM 2294 O O . VAL B 1 48 ? -9.18 26.172 6.441 1 98.12 48 VAL B O 1
ATOM 2297 N N . SER B 1 49 ? -7.133 25.578 7.086 1 98.12 49 SER B N 1
ATOM 2298 C CA . SER B 1 49 ? -6.496 26.844 6.754 1 98.12 49 SER B CA 1
ATOM 2299 C C . SER B 1 49 ? -5.344 26.656 5.773 1 98.12 49 SER B C 1
ATOM 2301 O O . SER B 1 49 ? -4.484 25.797 5.984 1 98.12 49 SER B O 1
ATOM 2303 N N . MET B 1 50 ? -5.352 27.469 4.719 1 97.69 50 MET B N 1
ATOM 2304 C CA . MET B 1 50 ? -4.32 27.359 3.688 1 97.69 50 MET B CA 1
ATOM 2305 C C . MET B 1 50 ? -3.717 28.734 3.383 1 97.69 50 MET B C 1
ATOM 2307 O O . MET B 1 50 ? -4.441 29.672 3.061 1 97.69 50 MET B O 1
ATOM 2311 N N . HIS B 1 51 ? -2.418 28.75 3.43 1 97.94 51 HIS B N 1
ATOM 2312 C CA . HIS B 1 51 ? -1.709 30 3.172 1 97.94 51 HIS B CA 1
ATOM 2313 C C . HIS B 1 51 ? -1.227 30.078 1.728 1 97.94 51 HIS B C 1
ATOM 2315 O O . HIS B 1 51 ? -0.75 29.078 1.178 1 97.94 51 HIS B O 1
ATOM 2321 N N . PHE B 1 52 ? -1.377 31.297 1.167 1 97 52 PHE B N 1
ATOM 2322 C CA . PHE B 1 52 ? -0.899 31.547 -0.186 1 97 52 PHE B CA 1
ATOM 2323 C C . PHE B 1 52 ? -0.211 32.906 -0.269 1 97 52 PHE B C 1
ATOM 2325 O O . PHE B 1 52 ? -0.56 33.844 0.469 1 97 52 PHE B O 1
ATOM 2332 N N . ASP B 1 53 ? 0.739 32.938 -1.221 1 94.69 53 ASP B N 1
ATOM 2333 C CA . ASP B 1 53 ? 1.431 34.188 -1.442 1 94.69 53 ASP B CA 1
ATOM 2334 C C . ASP B 1 53 ? 0.619 35.125 -2.354 1 94.69 53 ASP B C 1
ATOM 2336 O O . ASP B 1 53 ? 0.823 36.344 -2.359 1 94.69 53 ASP B O 1
ATOM 2340 N N . SER B 1 54 ? -0.212 34.531 -3.215 1 92.56 54 SER B N 1
ATOM 2341 C CA . SER B 1 54 ? -1.041 35.281 -4.152 1 92.56 54 SER B CA 1
ATOM 2342 C C . SER B 1 54 ? -2.346 34.562 -4.449 1 92.56 54 SER B C 1
ATOM 2344 O O . SER B 1 54 ? -2.465 33.375 -4.176 1 92.56 54 SER B O 1
ATOM 2346 N N . GLU B 1 55 ? -3.277 35.25 -5.07 1 87.94 55 GLU B N 1
ATOM 2347 C CA . GLU B 1 55 ? -4.562 34.656 -5.43 1 87.94 55 GLU B CA 1
ATOM 2348 C C . GLU B 1 55 ? -4.41 33.656 -6.57 1 87.94 55 GLU B C 1
ATOM 2350 O O . GLU B 1 55 ? -5.133 32.656 -6.629 1 87.94 55 GLU B O 1
ATOM 2355 N N . GLU B 1 56 ? -3.48 33.969 -7.422 1 90.06 56 GLU B N 1
ATOM 2356 C CA . GLU B 1 56 ? -3.229 33.094 -8.547 1 90.06 56 GLU B CA 1
ATOM 2357 C C . GLU B 1 56 ? -2.805 31.703 -8.062 1 90.06 56 GLU B C 1
ATOM 2359 O O . GLU B 1 56 ? -3.182 30.688 -8.656 1 90.06 56 GLU B O 1
ATOM 2364 N N . ASN B 1 57 ? -2.131 31.656 -6.984 1 93 57 ASN B N 1
ATOM 2365 C CA . ASN B 1 57 ? -1.632 30.391 -6.441 1 93 57 ASN B CA 1
ATOM 2366 C C . ASN B 1 57 ? -2.756 29.562 -5.828 1 93 57 ASN B C 1
ATOM 2368 O O . ASN B 1 57 ? -2.645 28.344 -5.727 1 93 57 ASN B O 1
ATOM 2372 N N . VAL B 1 58 ? -3.812 30.219 -5.527 1 92.62 58 VAL B N 1
ATOM 2373 C CA . VAL B 1 58 ? -4.938 29.516 -4.906 1 92.62 58 VAL B CA 1
ATOM 2374 C C . VAL B 1 58 ? -5.566 28.562 -5.91 1 92.62 58 VAL B C 1
ATOM 2376 O O . VAL B 1 58 ? -5.676 27.359 -5.645 1 92.62 58 VAL B O 1
ATOM 2379 N N . GLU B 1 59 ? -5.941 29.078 -7.031 1 90.69 59 GLU B N 1
ATOM 2380 C CA . GLU B 1 59 ? -6.566 28.266 -8.07 1 90.69 59 GLU B CA 1
ATOM 2381 C C . GLU B 1 59 ? -5.613 27.188 -8.562 1 90.69 59 GLU B C 1
ATOM 2383 O O . GLU B 1 59 ? -6.031 26.047 -8.797 1 90.69 59 GLU B O 1
ATOM 2388 N N . SER B 1 60 ? -4.367 27.594 -8.664 1 92.56 60 SER B N 1
ATOM 2389 C CA . SER B 1 60 ? -3.354 26.672 -9.164 1 92.56 60 SER B CA 1
ATOM 2390 C C . SER B 1 60 ? -3.24 25.438 -8.273 1 92.56 60 SER B C 1
ATOM 2392 O O . SER B 1 60 ? -3.162 24.312 -8.766 1 92.56 60 SER B O 1
ATOM 2394 N N . LEU B 1 61 ? -3.256 25.578 -6.984 1 94.12 61 LEU B N 1
ATOM 2395 C CA . LEU B 1 61 ? -3.123 24.453 -6.062 1 94.12 61 LEU B CA 1
ATOM 2396 C C . LEU B 1 61 ? -4.43 23.688 -5.961 1 94.12 61 LEU B C 1
ATOM 2398 O O . LEU B 1 61 ? -4.441 22.453 -6.109 1 94.12 61 LEU B O 1
ATOM 2402 N N . LEU B 1 62 ? -5.531 24.359 -5.809 1 92.81 62 LEU B N 1
ATOM 2403 C CA . LEU B 1 62 ? -6.789 23.719 -5.449 1 92.81 62 LEU B CA 1
ATOM 2404 C C . LEU B 1 62 ? -7.383 22.984 -6.645 1 92.81 62 LEU B C 1
ATOM 2406 O O . LEU B 1 62 ? -8.148 22.031 -6.473 1 92.81 62 LEU B O 1
ATOM 2410 N N . LEU B 1 63 ? -7.031 23.406 -7.809 1 92.81 63 LEU B N 1
ATOM 2411 C CA . LEU B 1 63 ? -7.566 22.75 -8.992 1 92.81 63 LEU B CA 1
ATOM 2412 C C . LEU B 1 63 ? -6.535 21.797 -9.602 1 92.81 63 LEU B C 1
ATOM 2414 O O . LEU B 1 63 ? -6.781 21.203 -10.656 1 92.81 63 LEU B O 1
ATOM 2418 N N . ASN B 1 64 ? -5.371 21.734 -8.922 1 93.88 64 ASN B N 1
ATOM 2419 C CA . ASN B 1 64 ? -4.344 20.797 -9.367 1 93.88 64 ASN B CA 1
ATOM 2420 C C . ASN B 1 64 ? -4.816 19.359 -9.25 1 93.88 64 ASN B C 1
ATOM 2422 O O . ASN B 1 64 ? -5.395 18.969 -8.234 1 93.88 64 ASN B O 1
ATOM 2426 N N . GLU B 1 65 ? -4.492 18.516 -10.219 1 92.81 65 GLU B N 1
ATOM 2427 C CA . GLU B 1 65 ? -4.898 17.109 -10.227 1 92.81 65 GLU B CA 1
ATOM 2428 C C . GLU B 1 65 ? -4.215 16.328 -9.109 1 92.81 65 GLU B C 1
ATOM 2430 O O . GLU B 1 65 ? -4.738 15.32 -8.641 1 92.81 65 GLU B O 1
ATOM 2435 N N . GLY B 1 66 ? -3.152 16.797 -8.688 1 95.62 66 GLY B N 1
ATOM 2436 C CA . GLY B 1 66 ? -2.359 16.094 -7.684 1 95.62 66 GLY B CA 1
ATOM 2437 C C . GLY B 1 66 ? -2.686 16.531 -6.266 1 95.62 66 GLY B C 1
ATOM 2438 O O . GLY B 1 66 ? -2.004 16.141 -5.32 1 95.62 66 GLY B O 1
ATOM 2439 N N . PHE B 1 67 ? -3.662 17.406 -6.066 1 97.44 67 PHE B N 1
ATOM 2440 C CA . PHE B 1 67 ? -4.051 17.844 -4.73 1 97.44 67 PHE B CA 1
ATOM 2441 C C . PHE B 1 67 ? -5.359 17.188 -4.305 1 97.44 67 PHE B C 1
ATOM 2443 O O . PHE B 1 67 ? -6.367 17.297 -5 1 97.44 67 PHE B O 1
ATOM 2450 N N . LEU B 1 68 ? -5.328 16.438 -3.229 1 97.06 68 LEU B N 1
ATOM 2451 C CA . LEU B 1 68 ? -6.504 15.797 -2.65 1 97.06 68 LEU B CA 1
ATOM 2452 C C . LEU B 1 68 ? -6.535 15.977 -1.137 1 97.06 68 LEU B C 1
ATOM 2454 O O . LEU B 1 68 ? -5.531 15.742 -0.458 1 97.06 68 LEU B O 1
ATOM 2458 N N . LEU B 1 69 ? -7.605 16.469 -0.643 1 97.94 69 LEU B N 1
ATOM 2459 C CA . LEU B 1 69 ? -7.836 16.578 0.793 1 97.94 69 LEU B CA 1
ATOM 2460 C C . LEU B 1 69 ? -9.148 15.906 1.186 1 97.94 69 LEU B C 1
ATOM 2462 O O . LEU B 1 69 ? -10.219 16.328 0.74 1 97.94 69 LEU B O 1
ATOM 2466 N N . ILE B 1 70 ? -9.062 14.852 1.972 1 97.56 70 ILE B N 1
ATOM 2467 C CA . ILE B 1 70 ? -10.25 14.156 2.467 1 97.56 70 ILE B CA 1
ATOM 2468 C C . ILE B 1 70 ? -10.273 14.195 3.994 1 97.56 70 ILE B C 1
ATOM 2470 O O . ILE B 1 70 ? -9.281 13.844 4.645 1 97.56 70 ILE B O 1
ATOM 2474 N N . ILE B 1 71 ? -11.359 14.641 4.539 1 98.38 71 ILE B N 1
ATOM 2475 C CA . ILE B 1 71 ? -11.602 14.57 5.977 1 98.38 71 ILE B CA 1
ATOM 2476 C C . ILE B 1 71 ? -12.93 13.867 6.246 1 98.38 71 ILE B C 1
ATOM 2478 O O . ILE B 1 71 ? -13.984 14.336 5.801 1 98.38 71 ILE B O 1
ATOM 2482 N N . LYS B 1 72 ? -12.883 12.805 6.859 1 97.69 72 LYS B N 1
ATOM 2483 C CA . LYS B 1 72 ? -14.086 12.148 7.371 1 97.69 72 LYS B CA 1
ATOM 2484 C C . LYS B 1 72 ? -14.023 11.992 8.891 1 97.69 72 LYS B C 1
ATOM 2486 O O . LYS B 1 72 ? -13.281 11.148 9.398 1 97.69 72 LYS B O 1
ATOM 2491 N N . GLY B 1 73 ? -14.805 12.641 9.625 1 98.06 73 GLY B N 1
ATOM 2492 C CA . GLY B 1 73 ? -14.805 12.719 11.078 1 98.06 73 GLY B CA 1
ATOM 2493 C C . GLY B 1 73 ? -15.055 14.125 11.602 1 98.06 73 GLY B C 1
ATOM 2494 O O . GLY B 1 73 ? -15.414 15.023 10.836 1 98.06 73 GLY B O 1
ATOM 2495 N N . ASN B 1 74 ? -14.891 14.328 12.898 1 98.69 74 ASN B N 1
ATOM 2496 C CA . ASN B 1 74 ? -15.242 15.586 13.539 1 98.69 74 ASN B CA 1
ATOM 2497 C C . ASN B 1 74 ? -14.039 16.25 14.195 1 98.69 74 ASN B C 1
ATOM 2499 O O . ASN B 1 74 ? -13.117 15.562 14.633 1 98.69 74 ASN B O 1
ATOM 2503 N N . ASP B 1 75 ? -14.023 17.547 14.18 1 98.88 75 ASP B N 1
ATOM 2504 C CA . ASP B 1 75 ? -13.125 18.375 14.984 1 98.88 75 ASP B CA 1
ATOM 2505 C C . ASP B 1 75 ? -11.672 18.203 14.531 1 98.88 75 ASP B C 1
ATOM 2507 O O . ASP B 1 75 ? -10.758 18.172 15.359 1 98.88 75 ASP B O 1
ATOM 2511 N N . ASN B 1 76 ? -11.469 17.984 13.266 1 98.88 76 ASN B N 1
ATOM 2512 C CA . ASN B 1 76 ? -10.125 17.891 12.719 1 98.88 76 ASN B CA 1
ATOM 2513 C C . ASN B 1 76 ? -9.609 19.25 12.25 1 98.88 76 ASN B C 1
ATOM 2515 O O . ASN B 1 76 ? -10.398 20.141 11.914 1 98.88 76 ASN B O 1
ATOM 2519 N N . THR B 1 77 ? -8.258 19.438 12.312 1 98.88 77 THR B N 1
ATOM 2520 C CA . THR B 1 77 ? -7.625 20.688 11.914 1 98.88 77 THR B CA 1
ATOM 2521 C C . THR B 1 77 ? -6.508 20.422 10.906 1 98.88 77 THR B C 1
ATOM 2523 O O . THR B 1 77 ? -5.648 19.562 11.125 1 98.88 77 THR B O 1
ATOM 2526 N N . VAL B 1 78 ? -6.562 21.109 9.805 1 98.88 78 VAL B N 1
ATOM 2527 C CA . VAL B 1 78 ? -5.504 21.062 8.805 1 98.88 78 VAL B CA 1
ATOM 2528 C C . VAL B 1 78 ? -4.988 22.484 8.539 1 98.88 78 VAL B C 1
ATOM 2530 O O . VAL B 1 78 ? -5.75 23.359 8.133 1 98.88 78 VAL B O 1
ATOM 2533 N N . ASN B 1 79 ? -3.699 22.688 8.812 1 98.88 79 ASN B N 1
ATOM 2534 C CA . ASN B 1 79 ? -3.031 23.953 8.531 1 98.88 79 ASN B CA 1
ATOM 2535 C C . ASN B 1 79 ? -1.934 23.797 7.484 1 98.88 79 ASN B C 1
ATOM 2537 O O . ASN B 1 79 ? -0.905 23.172 7.75 1 98.88 79 ASN B O 1
ATOM 2541 N N . LEU B 1 80 ? -2.172 24.391 6.355 1 98.69 80 LEU B N 1
ATOM 2542 C CA . LEU B 1 80 ? -1.178 24.344 5.289 1 98.69 80 LEU B CA 1
ATOM 2543 C C . LEU B 1 80 ? -0.499 25.688 5.117 1 98.69 80 LEU B C 1
ATOM 2545 O O . LEU B 1 80 ? -1.161 26.688 4.816 1 98.69 80 LEU B O 1
ATOM 2549 N N . GLY B 1 81 ? 0.845 25.672 5.34 1 98.5 81 GLY B N 1
ATOM 2550 C CA . GLY B 1 81 ? 1.604 26.828 4.895 1 98.5 81 GLY B CA 1
ATOM 2551 C C . GLY B 1 81 ? 1.704 26.938 3.385 1 98.5 81 GLY B C 1
ATOM 2552 O O . GLY B 1 81 ? 0.964 26.266 2.66 1 98.5 81 GLY B O 1
ATOM 2553 N N . THR B 1 82 ? 2.568 27.891 2.918 1 97.88 82 THR B N 1
ATOM 2554 C CA . THR B 1 82 ? 2.764 27.984 1.476 1 97.88 82 THR B CA 1
ATOM 2555 C C . THR B 1 82 ? 3.443 26.719 0.94 1 97.88 82 THR B C 1
ATOM 2557 O O . THR B 1 82 ? 4.52 26.344 1.404 1 97.88 82 THR B O 1
ATOM 2560 N N . ILE B 1 83 ? 2.787 26.109 -0.073 1 96.94 83 ILE B N 1
ATOM 2561 C CA . ILE B 1 83 ? 3.266 24.844 -0.609 1 96.94 83 ILE B CA 1
ATOM 2562 C C . ILE B 1 83 ? 3.566 24.984 -2.1 1 96.94 83 ILE B C 1
ATOM 2564 O O . ILE B 1 83 ? 2.865 25.703 -2.811 1 96.94 83 ILE B O 1
ATOM 2568 N N . ILE B 1 84 ? 4.613 24.375 -2.512 1 96.38 84 ILE B N 1
ATOM 2569 C CA . ILE B 1 84 ? 4.887 24.188 -3.932 1 96.38 84 ILE B CA 1
ATOM 2570 C C . ILE B 1 84 ? 4.594 22.75 -4.324 1 96.38 84 ILE B C 1
ATOM 2572 O O . ILE B 1 84 ? 5.324 21.828 -3.936 1 96.38 84 ILE B O 1
ATOM 2576 N N . LEU B 1 85 ? 3.527 22.531 -5.113 1 97.62 85 LEU B N 1
ATOM 2577 C CA . LEU B 1 85 ? 3.068 21.203 -5.473 1 97.62 85 LEU B CA 1
ATOM 2578 C C . LEU B 1 85 ? 3.463 20.859 -6.906 1 97.62 85 LEU B C 1
ATOM 2580 O O . LEU B 1 85 ? 3.27 21.672 -7.816 1 97.62 85 LEU B O 1
ATOM 2584 N N . ARG B 1 86 ? 4.035 19.703 -7.066 1 96.31 86 ARG B N 1
ATOM 2585 C CA . ARG B 1 86 ? 4.359 19.203 -8.398 1 96.31 86 ARG B CA 1
ATOM 2586 C C . ARG B 1 86 ? 3.529 17.969 -8.742 1 96.31 86 ARG B C 1
ATOM 2588 O O . ARG B 1 86 ? 3.258 17.141 -7.875 1 96.31 86 ARG B O 1
ATOM 2595 N N . TYR B 1 87 ? 3.191 17.891 -9.992 1 95.94 87 TYR B N 1
ATOM 2596 C CA . TYR B 1 87 ? 2.426 16.781 -10.531 1 95.94 87 TYR B CA 1
ATOM 2597 C C . TYR B 1 87 ? 2.941 16.375 -11.906 1 95.94 87 TYR B C 1
ATOM 2599 O O . TYR B 1 87 ? 3.082 17.219 -12.797 1 95.94 87 TYR B O 1
ATOM 2607 N N . SER B 1 88 ? 3.326 15.133 -12.016 1 96.06 88 SER B N 1
ATOM 2608 C CA . SER B 1 88 ? 3.822 14.594 -13.281 1 96.06 88 SER B CA 1
ATOM 2609 C C . SER B 1 88 ? 3.449 13.125 -13.438 1 96.06 88 SER B C 1
ATOM 2611 O O . SER B 1 88 ? 3.998 12.258 -12.75 1 96.06 88 SER B O 1
ATOM 2613 N N . ASN B 1 89 ? 2.619 12.852 -14.43 1 91.75 89 ASN B N 1
ATOM 2614 C CA . ASN B 1 89 ? 2.234 11.469 -14.703 1 91.75 89 ASN B CA 1
ATOM 2615 C C . ASN B 1 89 ? 3.412 10.656 -15.219 1 91.75 89 ASN B C 1
ATOM 2617 O O . ASN B 1 89 ? 3.59 9.5 -14.836 1 91.75 89 ASN B O 1
ATOM 2621 N N . ILE B 1 90 ? 4.18 11.25 -16.047 1 93.06 90 ILE B N 1
ATOM 2622 C CA . ILE B 1 90 ? 5.266 10.531 -16.703 1 93.06 90 ILE B CA 1
ATOM 2623 C C . ILE B 1 90 ? 6.297 10.094 -15.656 1 93.06 90 ILE B C 1
ATOM 2625 O O . ILE B 1 90 ? 6.855 9 -15.75 1 93.06 90 ILE B O 1
ATOM 2629 N N . LEU B 1 91 ? 6.492 10.891 -14.562 1 93.94 91 LEU B N 1
ATOM 2630 C CA . LEU B 1 91 ? 7.5 10.578 -13.555 1 93.94 91 LEU B CA 1
ATOM 2631 C C . LEU B 1 91 ? 6.871 9.891 -12.352 1 93.94 91 LEU B C 1
ATOM 2633 O O . LEU B 1 91 ? 7.582 9.398 -11.469 1 93.94 91 LEU B O 1
ATOM 2637 N N . GLY B 1 92 ? 5.59 9.922 -12.289 1 94.88 92 GLY B N 1
ATOM 2638 C CA . GLY B 1 92 ? 4.891 9.344 -11.148 1 94.88 92 GLY B CA 1
ATOM 2639 C C . GLY B 1 92 ? 4.773 10.289 -9.977 1 94.88 92 GLY B C 1
ATOM 2640 O O . GLY B 1 92 ? 4.562 9.859 -8.836 1 94.88 92 GLY B O 1
ATOM 2641 N N . MET B 1 93 ? 4.996 11.594 -10.203 1 97.06 93 MET B N 1
ATOM 2642 C CA . MET B 1 93 ? 4.766 12.594 -9.172 1 97.06 93 MET B CA 1
ATOM 2643 C C . MET B 1 93 ? 3.271 12.828 -8.969 1 97.06 93 MET B C 1
ATOM 2645 O O . MET B 1 93 ? 2.611 13.445 -9.812 1 97.06 93 MET B O 1
ATOM 2649 N N . SER B 1 94 ? 2.76 12.453 -7.762 1 96.94 94 SER B N 1
ATOM 2650 C CA . SER B 1 94 ? 1.318 12.359 -7.559 1 96.94 94 SER B CA 1
ATOM 2651 C C . SER B 1 94 ? 0.803 13.523 -6.715 1 96.94 94 SER B C 1
ATOM 2653 O O . SER B 1 94 ? -0.381 13.57 -6.379 1 96.94 94 SER B O 1
ATOM 2655 N N . GLY B 1 95 ? 1.712 14.438 -6.355 1 97.88 95 GLY B N 1
ATOM 2656 C CA . GLY B 1 95 ? 1.302 15.594 -5.57 1 97.88 95 GLY B CA 1
ATOM 2657 C C . GLY B 1 95 ? 1.062 15.266 -4.105 1 97.88 95 GLY B C 1
ATOM 2658 O O . GLY B 1 95 ? 1.865 14.57 -3.482 1 97.88 95 GLY B O 1
ATOM 2659 N N . LEU B 1 96 ? -0.025 15.859 -3.523 1 98.44 96 LEU B N 1
ATOM 2660 C CA . LEU B 1 96 ? -0.321 15.695 -2.104 1 98.44 96 LEU B CA 1
ATOM 2661 C C . LEU B 1 96 ? -1.713 15.109 -1.903 1 98.44 96 LEU B C 1
ATOM 2663 O O . LEU B 1 96 ? -2.713 15.711 -2.295 1 98.44 96 LEU B O 1
ATOM 2667 N N 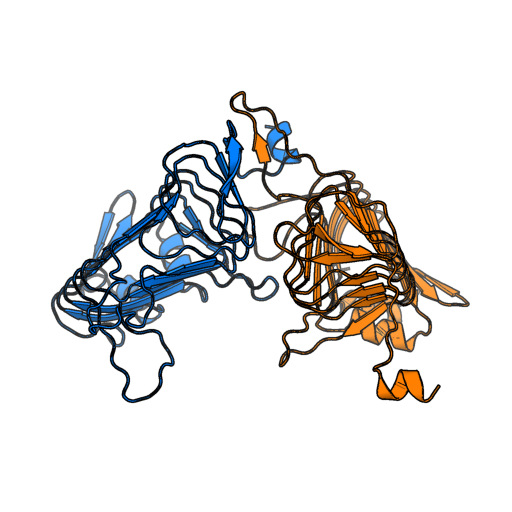. LYS B 1 97 ? -1.792 13.953 -1.442 1 98.19 97 LYS B N 1
ATOM 2668 C CA . LYS B 1 97 ? -3.02 13.352 -0.929 1 98.19 97 LYS B CA 1
ATOM 2669 C C . LYS B 1 97 ? -3.043 13.367 0.597 1 98.19 97 LYS B C 1
ATOM 2671 O O . LYS B 1 97 ? -2.291 12.641 1.242 1 98.19 97 LYS B O 1
ATOM 2676 N N . LEU B 1 98 ? -3.816 14.203 1.177 1 98.69 98 LEU B N 1
ATOM 2677 C CA . LEU B 1 98 ? -3.975 14.32 2.621 1 98.69 98 LEU B CA 1
ATOM 2678 C C . LEU B 1 98 ? -5.312 13.75 3.072 1 98.69 98 LEU B C 1
ATOM 2680 O O . LEU B 1 98 ? -6.371 14.297 2.74 1 98.69 98 LEU B O 1
ATOM 2684 N N . ILE B 1 99 ? -5.258 12.695 3.857 1 98.44 99 ILE B N 1
ATOM 2685 C CA . ILE B 1 99 ? -6.465 11.938 4.172 1 98.44 99 ILE B CA 1
ATOM 2686 C C . ILE B 1 99 ? -6.59 11.766 5.684 1 98.44 99 ILE B C 1
ATOM 2688 O O . ILE B 1 99 ? -5.688 11.219 6.328 1 98.44 99 ILE B O 1
ATOM 2692 N N . ILE B 1 100 ? -7.617 12.188 6.258 1 98.5 100 ILE B N 1
ATOM 2693 C CA . ILE B 1 100 ? -8 11.922 7.641 1 98.5 100 ILE B CA 1
ATOM 2694 C C . ILE B 1 100 ? -9.273 11.078 7.664 1 98.5 100 ILE B C 1
ATOM 2696 O O . ILE B 1 100 ? -10.312 11.492 7.152 1 98.5 100 ILE B O 1
ATOM 2700 N N . GLY B 1 101 ? -9.164 9.93 8.227 1 96.19 101 GLY B N 1
ATOM 2701 C CA . GLY B 1 101 ? -10.32 9.055 8.297 1 96.19 101 GLY B CA 1
ATOM 2702 C C . GLY B 1 101 ? -10.344 8.008 7.195 1 96.19 101 GLY B C 1
ATOM 2703 O O . GLY B 1 101 ? -9.5 7.109 7.172 1 96.19 101 GLY B O 1
ATOM 2704 N N . GLN B 1 102 ? -11.094 8.172 6.195 1 92.19 102 GLN B N 1
ATOM 2705 C CA . GLN B 1 102 ? -11.383 7.117 5.234 1 92.19 102 GLN B CA 1
ATOM 2706 C C . GLN B 1 102 ? -10.516 7.25 3.986 1 92.19 102 GLN B C 1
ATOM 2708 O O . GLN B 1 102 ? -10.641 8.227 3.244 1 92.19 102 GLN B O 1
ATOM 2713 N N . LEU B 1 103 ? -9.719 6.133 3.758 1 92.06 103 LEU B N 1
ATOM 2714 C CA . LEU B 1 103 ? -9.055 6.043 2.463 1 92.06 103 LEU B CA 1
ATOM 2715 C C . LEU B 1 103 ? -10.078 5.914 1.337 1 92.06 103 LEU B C 1
ATOM 2717 O O . LEU B 1 103 ? -11.078 5.219 1.48 1 92.06 103 LEU B O 1
ATOM 2721 N N . PRO B 1 104 ? -9.805 6.543 0.295 1 88.62 104 PRO B N 1
ATOM 2722 C CA . PRO B 1 104 ? -10.719 6.383 -0.833 1 88.62 104 PRO B CA 1
ATOM 2723 C C . PRO B 1 104 ? -10.625 5 -1.481 1 88.62 104 PRO B C 1
ATOM 2725 O O . PRO B 1 104 ? -9.578 4.352 -1.408 1 88.62 104 PRO B O 1
ATOM 2728 N N . GLY B 1 105 ? -11.703 4.461 -1.989 1 81.69 105 GLY B N 1
ATOM 2729 C CA . GLY B 1 105 ? -11.68 3.244 -2.781 1 81.69 105 GLY B CA 1
ATOM 2730 C C . GLY B 1 105 ? -11.938 1.994 -1.962 1 81.69 105 GLY B C 1
ATOM 2731 O O . GLY B 1 105 ? -11.852 0.878 -2.479 1 81.69 105 GLY B O 1
ATOM 2732 N N . LEU B 1 106 ? -12.125 2.018 -0.652 1 81.25 106 LEU B N 1
ATOM 2733 C CA . LEU B 1 106 ? -12.32 0.847 0.197 1 81.25 106 LEU B CA 1
ATOM 2734 C C . LEU B 1 106 ? -13.719 0.268 0.012 1 81.25 106 LEU B C 1
ATOM 2736 O O . LEU B 1 106 ? -14 -0.84 0.472 1 81.25 106 LEU B O 1
ATOM 2740 N N . GLY B 1 107 ? -14.508 0.626 -0.968 1 73 107 GLY B N 1
ATOM 2741 C CA . GLY B 1 107 ? -15.797 0.059 -1.324 1 73 107 GLY B CA 1
ATOM 2742 C C . GLY B 1 107 ? -16.906 0.454 -0.368 1 73 107 GLY B C 1
ATOM 2743 O O . GLY B 1 107 ? -16.656 1.087 0.659 1 73 107 GLY B O 1
ATOM 2744 N N . ALA B 1 108 ? -18.062 -0.183 -0.84 1 66.44 108 ALA B N 1
ATOM 2745 C CA . ALA B 1 108 ? -19.281 0.127 -0.099 1 66.44 108 ALA B CA 1
ATOM 2746 C C . ALA B 1 108 ? -19.344 -0.673 1.199 1 66.44 108 ALA B C 1
ATOM 2748 O O . ALA B 1 108 ? -18.906 -1.826 1.249 1 66.44 108 ALA B O 1
ATOM 2749 N N . GLY B 1 109 ? -19.328 -0.001 2.336 1 72.56 109 GLY B N 1
ATOM 2750 C CA . GLY B 1 109 ? -19.516 -0.681 3.605 1 72.56 109 GLY B CA 1
ATOM 2751 C C . GLY B 1 109 ? -18.422 -0.385 4.617 1 72.56 109 GLY B C 1
ATOM 2752 O O . GLY B 1 109 ? -18.547 -0.729 5.793 1 72.56 109 GLY B O 1
ATOM 2753 N N . VAL B 1 110 ? -17.422 0.118 3.953 1 79.62 110 VAL B N 1
ATOM 2754 C CA . VAL B 1 110 ? -16.359 0.453 4.891 1 79.62 110 VAL B CA 1
ATOM 2755 C C . VAL B 1 110 ? -16.484 1.916 5.312 1 79.62 110 VAL B C 1
ATOM 2757 O O . VAL B 1 110 ? -16.672 2.797 4.469 1 79.62 110 VAL B O 1
ATOM 2760 N N . SER B 1 111 ? -16.641 2.137 6.543 1 87.56 111 SER B N 1
ATOM 2761 C CA . SER B 1 111 ? -16.656 3.498 7.07 1 87.56 111 SER B CA 1
ATOM 2762 C C . SER B 1 111 ? -15.633 3.674 8.188 1 87.56 111 SER B C 1
ATOM 2764 O O . SER B 1 111 ? -15.719 3.021 9.227 1 87.56 111 SER B O 1
ATOM 2766 N N . ARG B 1 112 ? -14.688 4.465 7.895 1 93.69 112 ARG B N 1
ATOM 2767 C CA . ARG B 1 112 ? -13.641 4.785 8.859 1 93.69 112 ARG B CA 1
ATOM 2768 C C . ARG B 1 112 ? -13.609 6.281 9.156 1 93.69 112 ARG B C 1
ATOM 2770 O O . ARG B 1 112 ? -13.555 7.098 8.242 1 93.69 112 ARG B O 1
ATOM 2777 N N . VAL B 1 113 ? -13.68 6.637 10.391 1 95.62 113 VAL B N 1
ATOM 2778 C CA . VAL B 1 113 ? -13.68 8.039 10.797 1 95.62 113 VAL B CA 1
ATOM 2779 C C . VAL B 1 113 ? -12.523 8.297 11.758 1 95.62 113 VAL B C 1
ATOM 2781 O O . VAL B 1 113 ? -12.086 7.391 12.469 1 95.62 113 VAL B O 1
ATOM 2784 N N . ALA B 1 114 ? -12.008 9.461 11.742 1 97.75 114 ALA B N 1
ATOM 2785 C CA . ALA B 1 114 ? -11.031 9.922 12.719 1 97.75 114 ALA B CA 1
ATOM 2786 C C . ALA B 1 114 ? -11.383 11.32 13.219 1 97.75 114 ALA B C 1
ATOM 2788 O O . ALA B 1 114 ? -11.773 12.188 12.438 1 97.75 114 ALA B O 1
ATOM 2789 N N . ASN B 1 115 ? -11.258 11.531 14.531 1 98.38 115 ASN B N 1
ATOM 2790 C CA . ASN B 1 115 ? -11.664 12.789 15.148 1 98.38 115 ASN B CA 1
ATOM 2791 C C . ASN B 1 115 ? -10.5 13.461 15.867 1 98.38 115 ASN B C 1
ATOM 2793 O O . ASN B 1 115 ? -9.594 12.789 16.344 1 98.38 115 ASN B O 1
ATOM 2797 N N . ASN B 1 116 ? -10.555 14.766 15.891 1 98.81 116 ASN B N 1
ATOM 2798 C CA . ASN B 1 116 ? -9.617 15.57 16.656 1 98.81 116 ASN B CA 1
ATOM 2799 C C . ASN B 1 116 ? -8.18 15.375 16.172 1 98.81 116 ASN B C 1
ATOM 2801 O O . ASN B 1 116 ? -7.246 15.352 16.969 1 98.81 116 ASN B O 1
ATOM 2805 N N . CYS B 1 117 ? -8.031 15.109 14.93 1 98.81 117 CYS B N 1
ATOM 2806 C CA . CYS B 1 117 ? -6.711 15 14.328 1 98.81 117 CYS B CA 1
ATOM 2807 C C . CYS B 1 117 ? -6.199 16.359 13.891 1 98.81 117 CYS B C 1
ATOM 2809 O O . CYS B 1 117 ? -6.98 17.312 13.75 1 98.81 117 CYS B O 1
ATOM 2811 N N . ARG B 1 118 ? -4.871 16.453 13.727 1 98.94 118 ARG B N 1
ATOM 2812 C CA . ARG B 1 118 ? -4.27 17.719 13.32 1 98.94 118 ARG B CA 1
ATOM 2813 C C . ARG B 1 118 ? -3.125 17.5 12.336 1 98.94 118 ARG B C 1
ATOM 2815 O O . ARG B 1 118 ? -2.307 16.594 12.523 1 98.94 118 ARG B O 1
ATOM 2822 N N . VAL B 1 119 ? -3.105 18.25 11.289 1 98.94 119 VAL B N 1
ATOM 2823 C CA . VAL B 1 119 ? -1.997 18.266 10.344 1 98.94 119 VAL B CA 1
ATOM 2824 C C . VAL B 1 119 ? -1.484 19.688 10.164 1 98.94 119 VAL B C 1
ATOM 2826 O O . VAL B 1 119 ? -2.262 20.609 9.891 1 98.94 119 VAL B O 1
ATOM 2829 N N . ASP B 1 120 ? -0.174 19.891 10.359 1 98.94 120 ASP B N 1
ATOM 2830 C CA . ASP B 1 120 ? 0.479 21.188 10.156 1 98.94 120 ASP B CA 1
ATOM 2831 C C . ASP B 1 120 ? 1.632 21.062 9.156 1 98.94 120 ASP B C 1
ATOM 2833 O O . ASP B 1 120 ? 2.604 20.344 9.406 1 98.94 120 ASP B O 1
ATOM 2837 N N . ILE B 1 121 ? 1.511 21.734 8.062 1 98.94 121 ILE B N 1
ATOM 2838 C CA . ILE B 1 121 ? 2.6 21.844 7.094 1 98.94 121 ILE B CA 1
ATOM 2839 C C . ILE B 1 121 ? 3.074 23.281 7.016 1 98.94 121 ILE B C 1
ATOM 2841 O O . ILE B 1 121 ? 2.277 24.188 6.766 1 98.94 121 ILE B O 1
ATOM 2845 N N . GLY B 1 122 ? 4.398 23.484 7.18 1 98.81 122 GLY B N 1
ATOM 2846 C CA . GLY B 1 122 ? 4.961 24.812 7.254 1 98.81 122 GLY B CA 1
ATOM 2847 C C . GLY B 1 122 ? 5.059 25.5 5.898 1 98.81 122 GLY B C 1
ATOM 2848 O O . GLY B 1 122 ? 4.555 24.984 4.902 1 98.81 122 GLY B O 1
ATOM 2849 N N . ASN B 1 123 ? 5.695 26.734 5.922 1 98.44 123 ASN B N 1
ATOM 2850 C CA . ASN B 1 123 ? 5.816 27.547 4.711 1 98.44 123 ASN B CA 1
ATOM 2851 C C . ASN B 1 123 ? 6.93 27.031 3.803 1 98.44 123 ASN B C 1
ATOM 2853 O O . ASN B 1 123 ? 7.945 26.531 4.285 1 98.44 123 ASN B O 1
ATOM 2857 N N . ARG B 1 124 ? 6.684 27.188 2.5 1 98.12 124 ARG B N 1
ATOM 2858 C CA . ARG B 1 124 ? 7.688 26.922 1.474 1 98.12 124 ARG B CA 1
ATOM 2859 C C . ARG B 1 124 ? 8.094 25.453 1.47 1 98.12 124 ARG B C 1
ATOM 2861 O O . ARG B 1 124 ? 9.281 25.125 1.367 1 98.12 124 ARG B O 1
ATOM 2868 N N . VAL B 1 125 ? 7.172 24.609 1.694 1 98.75 125 VAL B N 1
ATOM 2869 C CA . VAL B 1 125 ? 7.406 23.172 1.591 1 98.75 125 VAL B CA 1
ATOM 2870 C C . VAL B 1 125 ? 7.133 22.703 0.163 1 98.75 125 VAL B C 1
ATOM 2872 O O . VAL B 1 125 ? 6.109 23.062 -0.426 1 98.75 125 VAL B O 1
ATOM 2875 N N . VAL B 1 126 ? 8.07 21.984 -0.466 1 98.62 126 VAL B N 1
ATOM 2876 C CA . VAL B 1 126 ? 7.93 21.422 -1.803 1 98.62 126 VAL B CA 1
ATOM 2877 C C . VAL B 1 126 ? 7.445 19.969 -1.702 1 98.62 126 VAL B C 1
ATOM 2879 O O . VAL B 1 126 ? 8.031 19.172 -0.979 1 98.62 126 VAL B O 1
ATOM 2882 N N . ILE B 1 127 ? 6.383 19.672 -2.436 1 98.62 127 ILE B N 1
ATOM 2883 C CA . ILE B 1 127 ? 5.789 18.328 -2.377 1 98.62 127 ILE B CA 1
ATOM 2884 C C . ILE B 1 127 ? 5.609 17.781 -3.791 1 98.62 127 ILE B C 1
ATOM 2886 O O . ILE B 1 127 ? 4.848 18.344 -4.586 1 98.62 127 ILE B O 1
ATOM 2890 N N . ASN B 1 128 ? 6.27 16.672 -4.059 1 98.44 128 ASN B N 1
ATOM 2891 C CA . ASN B 1 128 ? 6.223 16.109 -5.41 1 98.44 128 ASN B CA 1
ATOM 2892 C C . ASN B 1 128 ? 5.309 14.891 -5.48 1 98.44 128 ASN B C 1
ATOM 2894 O O . ASN B 1 128 ? 4.762 14.578 -6.539 1 98.44 128 ASN B O 1
ATOM 2898 N N . GLY B 1 129 ? 5.145 14.141 -4.441 1 98.38 129 GLY B N 1
ATOM 2899 C CA . GLY B 1 129 ? 4.285 12.969 -4.383 1 98.38 129 GLY B CA 1
ATOM 2900 C C . GLY B 1 129 ? 4.199 12.352 -3 1 98.38 129 GLY B C 1
ATOM 2901 O O . GLY B 1 129 ? 4.996 11.484 -2.652 1 98.38 129 GLY B O 1
ATOM 2902 N N . VAL B 1 130 ? 3.16 12.734 -2.207 1 98.75 130 VAL B N 1
ATOM 2903 C CA . VAL B 1 130 ? 3.055 12.32 -0.812 1 98.75 130 VAL B CA 1
ATOM 2904 C C . VAL B 1 130 ? 1.629 11.867 -0.514 1 98.75 130 VAL B C 1
ATOM 2906 O O . VAL B 1 130 ? 0.664 12.523 -0.911 1 98.75 130 VAL B O 1
ATOM 2909 N N . THR B 1 131 ? 1.456 10.703 0.058 1 98.44 131 THR B N 1
ATOM 2910 C CA . THR B 1 131 ? 0.216 10.289 0.702 1 98.44 131 THR B CA 1
ATOM 2911 C C . THR B 1 131 ? 0.336 10.383 2.221 1 98.44 131 THR B C 1
ATOM 2913 O O . THR B 1 131 ? 1.092 9.633 2.838 1 98.44 131 THR B O 1
ATOM 2916 N N . LEU B 1 132 ? -0.325 11.352 2.787 1 98.75 132 LEU B N 1
ATOM 2917 C CA . LEU B 1 132 ? -0.389 11.578 4.227 1 98.75 132 LEU B CA 1
ATOM 2918 C C . LEU B 1 132 ? -1.7 11.062 4.805 1 98.75 132 LEU B C 1
ATOM 2920 O O . LEU B 1 132 ? -2.779 11.445 4.352 1 98.75 132 LEU B O 1
ATOM 2924 N N . TYR B 1 133 ? -1.637 10.141 5.789 1 98.62 133 TYR B N 1
ATOM 2925 C CA . TYR B 1 133 ? -2.838 9.438 6.223 1 98.62 133 TYR B CA 1
ATOM 2926 C C . TYR B 1 133 ? -2.92 9.391 7.746 1 98.62 133 TYR B C 1
ATOM 2928 O O . TYR B 1 133 ? -1.965 8.992 8.414 1 98.62 133 TYR B O 1
ATOM 2936 N N . LEU B 1 134 ? -3.98 9.859 8.344 1 98.56 134 LEU B N 1
ATOM 2937 C CA . LEU B 1 134 ? -4.32 9.734 9.758 1 98.56 134 LEU B CA 1
ATOM 2938 C C . LEU B 1 134 ? -5.629 8.969 9.938 1 98.56 134 LEU B C 1
ATOM 2940 O O . LEU B 1 134 ? -6.609 9.242 9.242 1 98.56 134 LEU B O 1
ATOM 2944 N N . GLN B 1 135 ? -5.668 8.062 10.867 1 96.94 135 GLN B N 1
ATOM 2945 C CA . GLN B 1 135 ? -6.879 7.285 11.102 1 96.94 135 GLN B CA 1
ATOM 2946 C C . GLN B 1 135 ? -7.207 7.211 12.594 1 96.94 135 GLN B C 1
ATOM 2948 O O . GLN B 1 135 ? -8.367 7.027 12.969 1 96.94 135 GLN B O 1
ATOM 2953 N N . GLU B 1 136 ? -6.227 7.336 13.43 1 96.56 136 GLU B N 1
ATOM 2954 C CA . GLU B 1 136 ? -6.461 7.262 14.867 1 96.56 136 GLU B CA 1
ATOM 2955 C C . GLU B 1 136 ? -6.875 8.617 15.43 1 96.56 136 GLU B C 1
ATOM 2957 O O . GLU 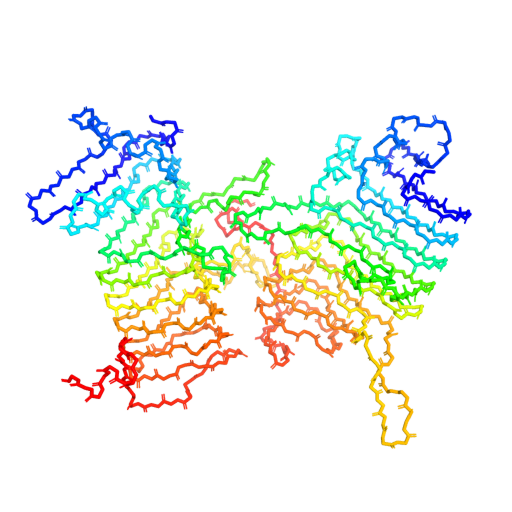B 1 136 ? -6.293 9.648 15.078 1 96.56 136 GLU B O 1
ATOM 2962 N N . ASP B 1 137 ? -7.848 8.625 16.328 1 97.5 137 ASP B N 1
ATOM 2963 C CA . ASP B 1 137 ? -8.281 9.867 16.953 1 97.5 137 ASP B CA 1
ATOM 2964 C C . ASP B 1 137 ? -7.117 10.562 17.656 1 97.5 137 ASP B C 1
ATOM 2966 O O . ASP B 1 137 ? -6.238 9.898 18.219 1 97.5 137 ASP B O 1
ATOM 2970 N N . LYS B 1 138 ? -7.094 11.898 17.547 1 98.12 138 LYS B N 1
ATOM 2971 C CA . LYS B 1 138 ? -6.188 12.766 18.297 1 98.12 138 LYS B CA 1
ATOM 2972 C C . LYS B 1 138 ? -4.75 12.625 17.797 1 98.12 138 LYS B C 1
ATOM 2974 O O . LYS B 1 138 ? -3.816 13.125 18.422 1 98.12 138 LYS B O 1
ATOM 2979 N N . SER B 1 139 ? -4.559 11.914 16.703 1 98.44 139 SER B N 1
ATOM 2980 C CA . SER B 1 139 ? -3.223 11.82 16.125 1 98.44 139 SER B CA 1
ATOM 2981 C C . SER B 1 139 ? -2.861 13.078 15.352 1 98.44 139 SER B C 1
ATOM 2983 O O . SER B 1 139 ? -3.74 13.867 14.984 1 98.44 139 SER B O 1
ATOM 2985 N N . ASN B 1 140 ? -1.523 13.32 15.164 1 98.69 140 ASN B N 1
ATOM 2986 C CA . ASN B 1 140 ? -1.105 14.539 14.492 1 98.69 140 ASN B CA 1
ATOM 2987 C C . ASN B 1 140 ? 0.143 14.312 13.641 1 98.69 140 ASN B C 1
ATOM 2989 O O . ASN B 1 140 ? 0.957 13.438 13.953 1 98.69 140 ASN B O 1
ATOM 2993 N N . VAL B 1 141 ? 0.288 15.055 12.602 1 98.94 141 VAL B N 1
ATOM 2994 C CA . VAL B 1 141 ? 1.456 15.078 11.727 1 98.94 141 VAL B CA 1
ATOM 2995 C C . VAL B 1 141 ? 1.905 16.516 11.508 1 98.94 141 VAL B C 1
ATOM 2997 O O . VAL B 1 141 ? 1.082 17.406 11.242 1 98.94 141 VAL B O 1
ATOM 3000 N N . SER B 1 142 ? 3.203 16.781 11.664 1 98.94 142 SER B N 1
ATOM 3001 C CA . SER B 1 142 ? 3.758 18.109 11.383 1 98.94 142 SER B CA 1
ATOM 3002 C C . SER B 1 142 ? 4.961 18.016 10.453 1 98.94 142 SER B C 1
ATOM 3004 O O . SER B 1 142 ? 5.773 17.094 10.57 1 98.94 142 SER B O 1
ATOM 3006 N N . ILE B 1 143 ? 5.023 18.875 9.5 1 98.94 143 ILE B N 1
ATOM 3007 C CA . ILE B 1 143 ? 6.152 19.062 8.594 1 98.94 143 ILE B CA 1
ATOM 3008 C C . ILE B 1 143 ? 6.656 20.5 8.68 1 98.94 143 ILE B C 1
ATOM 3010 O O . ILE B 1 143 ? 5.918 21.438 8.391 1 98.94 143 ILE B O 1
ATOM 3014 N N . GLY B 1 144 ? 7.898 20.625 9.016 1 98.94 144 GLY B N 1
ATOM 3015 C CA . GLY B 1 144 ? 8.477 21.953 9.219 1 98.94 144 GLY B CA 1
ATOM 3016 C C . GLY B 1 144 ? 8.688 22.719 7.93 1 98.94 144 GLY B C 1
ATOM 3017 O O . GLY B 1 144 ? 8.805 22.109 6.859 1 98.94 144 GLY B O 1
ATOM 3018 N N . GLU B 1 145 ? 8.852 24.047 8.086 1 98.81 145 GLU B N 1
ATOM 3019 C CA . GLU B 1 145 ? 9.008 24.953 6.945 1 98.81 145 GLU B CA 1
ATOM 3020 C C . GLU B 1 145 ? 10.281 24.641 6.168 1 98.81 145 GLU B C 1
ATOM 3022 O O . GLU B 1 145 ? 11.219 24.047 6.711 1 98.81 145 GLU B O 1
ATOM 3027 N N . ASP B 1 146 ? 10.25 24.953 4.934 1 98.69 146 ASP B N 1
ATOM 3028 C CA . ASP B 1 146 ? 11.398 24.906 4.043 1 98.69 146 ASP B CA 1
ATOM 3029 C C . ASP B 1 146 ? 11.875 23.469 3.828 1 98.69 146 ASP B C 1
ATOM 3031 O O . ASP B 1 146 ? 13.055 23.234 3.553 1 98.69 146 ASP B O 1
ATOM 3035 N N . SER B 1 147 ? 10.977 22.531 4.004 1 98.88 147 SER B N 1
ATOM 3036 C CA . SER B 1 147 ? 11.289 21.125 3.727 1 98.88 147 SER B CA 1
ATOM 3037 C C . SER B 1 147 ? 10.969 20.766 2.281 1 98.88 147 SER B C 1
ATOM 3039 O O . SER B 1 147 ? 10.211 21.469 1.613 1 98.88 147 SER B O 1
ATOM 3041 N N . GLN B 1 148 ? 11.617 19.75 1.773 1 98.81 148 GLN B N 1
ATOM 3042 C CA . GLN B 1 148 ? 11.414 19.25 0.419 1 98.81 148 GLN B CA 1
ATOM 3043 C C . GLN B 1 148 ? 11.133 17.75 0.428 1 98.81 148 GLN B C 1
ATOM 3045 O O . GLN B 1 148 ? 11.953 16.953 0.904 1 98.81 148 GLN B O 1
ATOM 3050 N N . LEU B 1 149 ? 9.992 17.344 -0.091 1 98.88 149 LEU B N 1
ATOM 3051 C CA . LEU B 1 149 ? 9.578 15.945 -0.161 1 98.88 149 LEU B CA 1
ATOM 3052 C C . LEU B 1 149 ? 9.508 15.477 -1.609 1 98.88 149 LEU B C 1
ATOM 3054 O O . LEU B 1 149 ? 8.688 15.977 -2.389 1 98.88 149 LEU B O 1
ATOM 3058 N N . SER B 1 150 ? 10.336 14.539 -1.938 1 98.69 150 SER B N 1
ATOM 3059 C CA . SER B 1 150 ? 10.305 13.961 -3.275 1 98.69 150 SER B CA 1
ATOM 3060 C C . SER B 1 150 ? 8.977 13.266 -3.545 1 98.69 150 SER B C 1
ATOM 3062 O O . SER B 1 150 ? 7.914 13.797 -3.201 1 98.69 150 SER B O 1
ATOM 3064 N N . TRP B 1 151 ? 9.039 12.148 -4.297 1 98.44 151 TRP B N 1
ATOM 3065 C CA . TRP B 1 151 ? 7.762 11.5 -4.598 1 98.44 151 TRP B CA 1
ATOM 3066 C C . TRP B 1 151 ? 7.805 10.016 -4.25 1 98.44 151 TRP B C 1
ATOM 3068 O O . TRP B 1 151 ? 8.875 9.469 -3.99 1 98.44 151 TRP B O 1
ATOM 3078 N N . GLY B 1 152 ? 6.605 9.344 -4.227 1 98 152 GLY B N 1
ATOM 3079 C CA . GLY B 1 152 ? 6.488 7.973 -3.748 1 98 152 GLY B CA 1
ATOM 3080 C C . GLY B 1 152 ? 6.562 7.859 -2.236 1 98 152 GLY B C 1
ATOM 3081 O O . GLY B 1 152 ? 6.965 6.82 -1.706 1 98 152 GLY B O 1
ATOM 3082 N N . ILE B 1 153 ? 6.246 8.93 -1.579 1 98.75 153 ILE B N 1
ATOM 3083 C CA . ILE B 1 153 ? 6.43 8.992 -0.134 1 98.75 153 ILE B CA 1
ATOM 3084 C C . ILE B 1 153 ? 5.113 8.688 0.571 1 98.75 153 ILE B C 1
ATOM 3086 O O . ILE B 1 153 ? 4.059 9.18 0.173 1 98.75 153 ILE B O 1
ATOM 3090 N N . ASP B 1 154 ? 5.148 7.82 1.586 1 98.75 154 ASP B N 1
ATOM 3091 C CA . ASP B 1 154 ? 4.027 7.543 2.482 1 98.75 154 ASP B CA 1
ATOM 3092 C C . ASP B 1 154 ? 4.309 8.07 3.889 1 98.75 154 ASP B C 1
ATOM 3094 O O . ASP B 1 154 ? 5.336 7.738 4.488 1 98.75 154 ASP B O 1
ATOM 3098 N N . ILE B 1 155 ? 3.447 8.93 4.383 1 98.94 155 ILE B N 1
ATOM 3099 C CA . ILE B 1 155 ? 3.461 9.391 5.766 1 98.94 155 ILE B CA 1
ATOM 3100 C C . ILE B 1 155 ? 2.18 8.945 6.469 1 98.94 155 ILE B C 1
ATOM 3102 O O . ILE B 1 155 ? 1.136 9.586 6.336 1 98.94 155 ILE B O 1
ATOM 3106 N N . TRP B 1 156 ? 2.248 7.875 7.25 1 98.75 156 TRP B N 1
ATOM 3107 C CA . TRP B 1 156 ? 1.058 7.262 7.832 1 98.75 156 TRP B CA 1
ATOM 3108 C C . TRP B 1 156 ? 1.129 7.273 9.359 1 98.75 156 TRP B C 1
ATOM 3110 O O . TRP B 1 156 ? 1.895 6.512 9.953 1 98.75 156 TRP B O 1
ATOM 3120 N N . CYS B 1 157 ? 0.324 8.133 9.961 1 98.56 157 CYS B N 1
ATOM 3121 C CA . CYS B 1 157 ? 0.223 8.125 11.414 1 98.56 157 CYS B CA 1
ATOM 3122 C C . CYS B 1 157 ? -0.837 7.133 11.883 1 98.56 157 CYS B C 1
ATOM 3124 O O . CYS B 1 157 ? -1.759 7.5 12.609 1 98.56 157 CYS B O 1
ATOM 3126 N N . THR B 1 158 ? -0.736 5.914 11.461 1 98 158 THR B N 1
ATOM 3127 C CA . THR B 1 158 ? -1.629 4.789 11.703 1 98 158 THR B CA 1
ATOM 3128 C C . THR B 1 158 ? -1.056 3.506 11.109 1 98 158 THR B C 1
ATOM 3130 O O . THR B 1 158 ? -0.324 3.551 10.117 1 98 158 THR B O 1
ATOM 3133 N N . ASP B 1 159 ? -1.378 2.404 11.789 1 96.88 159 ASP B N 1
ATOM 3134 C CA . ASP B 1 159 ? -1.146 1.125 11.125 1 96.88 159 ASP B CA 1
ATOM 3135 C C . ASP B 1 159 ? -2.387 0.67 10.359 1 96.88 159 ASP B C 1
ATOM 3137 O O . ASP B 1 159 ? -2.354 -0.343 9.656 1 96.88 159 ASP B O 1
ATOM 3141 N N . ALA B 1 160 ? -3.475 1.401 10.461 1 94.62 160 ALA B N 1
ATOM 3142 C CA . ALA B 1 160 ? -4.742 1.192 9.766 1 94.62 160 ALA B CA 1
ATOM 3143 C C . ALA B 1 160 ? -5.527 0.043 10.398 1 94.62 160 ALA B C 1
ATOM 3145 O O . ALA B 1 160 ? -6.746 -0.055 10.219 1 94.62 160 ALA B O 1
ATOM 3146 N N . HIS B 1 161 ? -4.828 -0.917 10.977 1 96.94 161 HIS B N 1
ATOM 3147 C CA . HIS B 1 161 ? -5.453 -2.049 11.648 1 96.94 161 HIS B CA 1
ATOM 3148 C C . HIS B 1 161 ? -4.883 -2.244 13.047 1 96.94 161 HIS B C 1
ATOM 3150 O O . HIS B 1 161 ? -3.84 -1.675 13.383 1 96.94 161 HIS B O 1
ATOM 3156 N N . THR B 1 162 ? -5.582 -3.064 13.844 1 98.06 162 THR B N 1
ATOM 3157 C CA . THR B 1 162 ? -5.223 -3.211 15.25 1 98.06 162 THR B CA 1
ATOM 3158 C C . THR B 1 162 ? -4.258 -4.379 15.445 1 98.06 162 THR B C 1
ATOM 3160 O O . THR B 1 162 ? -4.504 -5.48 14.945 1 98.06 162 THR B O 1
ATOM 3163 N N . ILE B 1 163 ? -3.17 -4.16 16.062 1 98.62 163 ILE B N 1
ATOM 3164 C CA . ILE B 1 163 ? -2.258 -5.195 16.531 1 98.62 163 ILE B CA 1
ATOM 3165 C C . ILE B 1 163 ? -2.461 -5.414 18.031 1 98.62 163 ILE B C 1
ATOM 3167 O O . ILE B 1 163 ? -2.562 -4.453 18.797 1 98.62 163 ILE B O 1
ATOM 3171 N N . THR B 1 164 ? -2.5 -6.699 18.438 1 98.56 164 THR B N 1
ATOM 3172 C CA . THR B 1 164 ? -2.744 -6.996 19.844 1 98.56 164 THR B CA 1
ATOM 3173 C C . THR B 1 164 ? -1.667 -7.926 20.391 1 98.56 164 THR B C 1
ATOM 3175 O O . THR B 1 164 ? -0.982 -8.609 19.641 1 98.56 164 THR B O 1
ATOM 3178 N N . ASN B 1 165 ? -1.541 -7.879 21.703 1 98.06 165 ASN B N 1
ATOM 3179 C CA . ASN B 1 165 ? -0.889 -9.016 22.344 1 98.06 165 ASN B CA 1
ATOM 3180 C C . ASN B 1 165 ? -1.782 -10.258 22.328 1 98.06 165 ASN B C 1
ATOM 3182 O O . ASN B 1 165 ? -2.879 -10.227 21.766 1 98.06 165 ASN B O 1
ATOM 3186 N N . LEU B 1 166 ? -1.246 -11.328 22.875 1 98.06 166 LEU B N 1
ATOM 3187 C CA . LEU B 1 166 ? -1.973 -12.594 22.781 1 98.06 166 LEU B CA 1
ATOM 3188 C C . LEU B 1 166 ? -3.195 -12.586 23.703 1 98.06 166 LEU B C 1
ATOM 3190 O O . LEU B 1 166 ? -4.066 -13.453 23.578 1 98.06 166 LEU B O 1
ATOM 3194 N N . LYS B 1 167 ? -3.33 -11.547 24.547 1 97.5 167 LYS B N 1
ATOM 3195 C CA . LYS B 1 167 ? -4.5 -11.391 25.422 1 97.5 167 LYS B CA 1
ATOM 3196 C C . LYS B 1 167 ? -5.574 -10.547 24.734 1 97.5 167 LYS B C 1
ATOM 3198 O O . LYS B 1 167 ? -6.656 -10.352 25.297 1 97.5 167 LYS B O 1
ATOM 3203 N N . GLY B 1 168 ? -5.285 -9.984 23.609 1 97.12 168 GLY B N 1
ATOM 3204 C CA . GLY B 1 168 ? -6.266 -9.227 22.859 1 97.12 168 GLY B CA 1
ATOM 3205 C C . GLY B 1 168 ? -6.199 -7.734 23.109 1 97.12 168 GLY B C 1
ATOM 3206 O O . GLY B 1 168 ? -7.047 -6.977 22.641 1 97.12 168 GLY B O 1
ATOM 3207 N N . GLU B 1 169 ? -5.188 -7.297 23.828 1 97.44 169 GLU B N 1
ATOM 3208 C CA . GLU B 1 169 ? -5.039 -5.875 24.125 1 97.44 169 GLU B CA 1
ATOM 3209 C C . GLU B 1 169 ? -4.281 -5.152 23.016 1 97.44 169 GLU B C 1
ATOM 3211 O O . GLU B 1 169 ? -3.195 -5.582 22.625 1 97.44 169 GLU B O 1
ATOM 3216 N N . PRO B 1 170 ? -4.867 -4.051 22.578 1 97.75 170 PRO B N 1
ATOM 3217 C CA . PRO B 1 170 ? -4.16 -3.299 21.531 1 97.75 170 PRO B CA 1
ATOM 3218 C C . PRO B 1 170 ? -2.801 -2.783 22 1 97.75 170 PRO B C 1
ATOM 3220 O O . PRO B 1 170 ? -2.656 -2.369 23.141 1 97.75 170 PRO B O 1
ATOM 3223 N N . ILE B 1 171 ? -1.823 -2.803 21.016 1 97.62 171 ILE B N 1
ATOM 3224 C CA . ILE B 1 171 ? -0.483 -2.385 21.422 1 97.62 171 ILE B CA 1
ATOM 3225 C C . ILE B 1 171 ? 0.09 -1.426 20.375 1 97.62 171 ILE B C 1
ATOM 3227 O O . ILE B 1 171 ? 1.277 -1.094 20.422 1 97.62 171 ILE B O 1
ATOM 3231 N N . ASN B 1 172 ? -0.7 -0.976 19.438 1 97.69 172 ASN B N 1
ATOM 3232 C CA . ASN B 1 172 ? -0.14 -0.199 18.328 1 97.69 172 ASN B CA 1
ATOM 3233 C C . ASN B 1 172 ? -0.843 1.147 18.172 1 97.69 172 ASN B C 1
ATOM 3235 O O . ASN B 1 172 ? -1.122 1.586 17.062 1 97.69 172 ASN B O 1
ATOM 3239 N N . PHE B 1 173 ? -0.968 1.911 19.172 1 97.31 173 PHE B N 1
ATOM 3240 C CA . PHE B 1 173 ? -1.604 3.223 19.141 1 97.31 173 PHE B CA 1
ATOM 3241 C C . PHE B 1 173 ? -0.721 4.234 18.422 1 97.31 173 PHE B C 1
ATOM 3243 O O . PHE B 1 173 ? 0.499 4.238 18.594 1 97.31 173 PHE B O 1
ATOM 3250 N N . ALA B 1 174 ? -1.385 5.051 17.641 1 97.62 174 ALA B N 1
ATOM 3251 C CA . ALA B 1 174 ? -0.685 6.129 16.953 1 97.62 174 ALA B CA 1
ATOM 3252 C C . ALA B 1 174 ? -0.841 7.449 17.703 1 97.62 174 ALA B C 1
ATOM 3254 O O . ALA B 1 174 ? -1.921 7.758 18.219 1 97.62 174 ALA B O 1
ATOM 3255 N N . GLN B 1 175 ? 0.269 8.234 17.719 1 97.81 175 GLN B N 1
ATOM 3256 C CA . GLN B 1 175 ? 0.236 9.539 18.375 1 97.81 175 GLN B CA 1
ATOM 3257 C C . GLN B 1 175 ? 0.646 10.648 17.422 1 97.81 175 GLN B C 1
ATOM 3259 O O . GLN B 1 175 ? -0.112 11.602 17.203 1 97.81 175 GLN B O 1
ATOM 3264 N N . SER B 1 176 ? 1.927 10.477 16.891 1 98.75 176 SER B N 1
ATOM 3265 C CA . SER B 1 176 ? 2.369 11.625 16.109 1 98.75 176 SER B CA 1
ATOM 3266 C C . SER B 1 176 ? 3.48 11.242 15.141 1 98.75 176 SER B C 1
ATOM 3268 O O . SER B 1 176 ? 4.141 10.211 15.312 1 98.75 176 SER B O 1
ATOM 3270 N N . ILE B 1 177 ? 3.609 11.992 14.086 1 98.94 177 ILE B N 1
ATOM 3271 C CA . ILE B 1 177 ? 4.777 12.07 13.211 1 98.94 177 ILE B CA 1
ATOM 3272 C C . ILE B 1 177 ? 5.285 13.508 13.156 1 98.94 177 ILE B C 1
ATOM 3274 O O . ILE B 1 177 ? 4.523 14.43 12.852 1 98.94 177 ILE B O 1
ATOM 3278 N N . GLU B 1 178 ? 6.566 13.711 13.461 1 98.94 178 GLU B N 1
ATOM 3279 C CA . GLU B 1 178 ? 7.168 15.039 13.414 1 98.94 178 GLU B CA 1
ATOM 3280 C C . GLU B 1 178 ? 8.336 15.078 12.43 1 98.94 178 GLU B C 1
ATOM 3282 O O . GLU B 1 178 ? 9.359 14.422 12.641 1 98.94 178 GLU B O 1
ATOM 3287 N N . ILE B 1 179 ? 8.195 15.781 11.398 1 98.94 179 ILE B N 1
ATOM 3288 C CA . ILE B 1 179 ? 9.281 16.094 10.469 1 98.94 179 ILE B CA 1
ATOM 3289 C C . ILE B 1 179 ? 9.75 17.531 10.695 1 98.94 179 ILE B C 1
ATOM 3291 O O . ILE B 1 179 ? 8.969 18.484 10.57 1 98.94 179 ILE B O 1
ATOM 3295 N N . GLY B 1 180 ? 10.953 17.703 11.008 1 98.94 180 GLY B N 1
ATOM 3296 C CA . GLY B 1 180 ? 11.5 18.984 11.383 1 98.94 180 GLY B CA 1
ATOM 3297 C C . GLY B 1 180 ? 11.555 19.969 10.234 1 98.94 180 GLY B C 1
ATOM 3298 O O . GLY B 1 180 ? 10.953 19.734 9.18 1 98.94 180 GLY B O 1
ATOM 3299 N N . LYS B 1 181 ? 12.281 21.172 10.477 1 98.88 181 LYS B N 1
ATOM 3300 C CA . LYS B 1 181 ? 12.477 22.219 9.477 1 98.88 181 LYS B CA 1
ATOM 3301 C C . LYS B 1 181 ? 13.625 21.875 8.531 1 98.88 181 LYS B C 1
ATOM 3303 O O . LYS B 1 181 ? 14.625 21.281 8.953 1 98.88 181 LYS B O 1
ATOM 3308 N N . HIS B 1 182 ? 13.406 22.234 7.312 1 98.88 182 HIS B N 1
ATOM 3309 C CA . HIS B 1 182 ? 14.477 22.094 6.336 1 98.88 182 HIS B CA 1
ATOM 3310 C C . HIS B 1 182 ? 14.969 20.656 6.262 1 98.88 182 HIS B C 1
ATOM 3312 O O . HIS B 1 182 ? 16.172 20.391 6.391 1 98.88 182 HIS B O 1
ATOM 3318 N N . VAL B 1 183 ? 14.023 19.781 6.078 1 98.94 183 VAL B N 1
ATOM 3319 C CA . VAL B 1 183 ? 14.305 18.359 5.902 1 98.94 183 VAL B CA 1
ATOM 3320 C C . VAL B 1 183 ? 14.125 17.969 4.438 1 98.94 183 VAL B C 1
ATOM 3322 O O . VAL B 1 183 ? 13.156 18.391 3.795 1 98.94 183 VAL B O 1
ATOM 3325 N N . TRP B 1 184 ? 15.07 17.25 3.887 1 98.94 184 TRP B N 1
ATOM 3326 C CA . TRP B 1 184 ? 14.977 16.656 2.557 1 98.94 184 TRP B CA 1
ATOM 3327 C C . TRP B 1 184 ? 14.617 15.18 2.645 1 98.94 184 TRP B C 1
ATOM 3329 O O . TRP B 1 184 ? 15.406 14.367 3.135 1 98.94 184 TRP B O 1
ATOM 3339 N N . VAL B 1 185 ? 13.398 14.836 2.191 1 98.94 185 VAL B N 1
ATOM 3340 C CA . VAL B 1 185 ? 12.945 13.453 2.18 1 98.94 185 VAL B CA 1
ATOM 3341 C C . VAL B 1 185 ? 13.078 12.875 0.773 1 98.94 185 VAL B C 1
ATOM 3343 O O . VAL B 1 185 ? 12.414 13.336 -0.158 1 98.94 185 VAL B O 1
ATOM 3346 N N . GLY B 1 186 ? 13.844 11.828 0.642 1 98.88 186 GLY B N 1
ATOM 3347 C CA . GLY B 1 186 ? 14.109 11.234 -0.659 1 98.88 186 GLY B CA 1
ATOM 3348 C C . GLY B 1 186 ? 12.938 10.445 -1.206 1 98.88 186 GLY B C 1
ATOM 3349 O O . GLY B 1 186 ? 11.914 10.289 -0.53 1 98.88 186 GLY B O 1
ATOM 3350 N N . LYS B 1 187 ? 13.133 10 -2.447 1 98.62 187 LYS B N 1
ATOM 3351 C CA . LYS B 1 187 ? 12.086 9.273 -3.17 1 98.62 187 LYS B CA 1
ATOM 3352 C C . LYS B 1 187 ? 11.773 7.945 -2.496 1 98.62 187 LYS B C 1
ATOM 3354 O O . LYS B 1 187 ? 12.672 7.277 -1.979 1 98.62 187 LYS B O 1
ATOM 3359 N N . ASP B 1 188 ? 10.469 7.527 -2.422 1 98.56 188 ASP B N 1
ATOM 3360 C CA . ASP B 1 188 ? 9.977 6.207 -2.031 1 98.56 188 ASP B CA 1
ATOM 3361 C C . ASP B 1 188 ? 10.227 5.945 -0.548 1 98.56 188 ASP B C 1
ATOM 3363 O O . ASP B 1 188 ? 10.422 4.797 -0.139 1 98.56 188 ASP B O 1
ATOM 3367 N N . VAL B 1 189 ? 10.305 6.996 0.221 1 98.88 189 VAL B N 1
ATOM 3368 C CA . VAL B 1 189 ? 10.469 6.879 1.666 1 98.88 189 VAL B CA 1
ATOM 3369 C C . VAL B 1 189 ? 9.117 6.605 2.322 1 98.88 189 VAL B C 1
ATOM 3371 O O . VAL B 1 189 ? 8.086 7.105 1.865 1 98.88 189 VAL B O 1
ATOM 3374 N N . LYS B 1 190 ? 9.125 5.773 3.395 1 98.88 190 LYS B N 1
ATOM 3375 C CA . LYS B 1 190 ? 7.953 5.555 4.242 1 98.88 190 LYS B CA 1
ATOM 3376 C C . LYS B 1 190 ? 8.219 6.023 5.672 1 98.88 190 LYS B C 1
ATOM 3378 O O . LYS B 1 190 ? 9.242 5.684 6.262 1 98.88 190 LYS B O 1
ATOM 3383 N N . ILE B 1 191 ? 7.316 6.852 6.168 1 98.94 191 ILE B N 1
ATOM 3384 C CA . ILE B 1 191 ? 7.402 7.359 7.531 1 98.94 191 ILE B CA 1
ATOM 3385 C C . ILE B 1 191 ? 6.203 6.875 8.344 1 98.94 191 ILE B C 1
ATOM 3387 O O . ILE B 1 191 ? 5.062 7.25 8.062 1 98.94 191 ILE B O 1
ATOM 3391 N N . GLY B 1 192 ? 6.465 6.039 9.398 1 98.62 192 GLY B N 1
ATOM 3392 C CA . GLY B 1 192 ? 5.414 5.434 10.203 1 98.62 192 GLY B CA 1
ATOM 3393 C C . GLY B 1 192 ? 5.066 6.25 11.438 1 98.62 192 GLY B C 1
ATOM 3394 O O . GLY B 1 192 ? 5.715 7.258 11.727 1 98.62 192 GLY B O 1
ATOM 3395 N N . LYS B 1 193 ? 4.062 5.695 12.141 1 98.5 193 LYS B N 1
ATOM 3396 C CA . LYS B 1 193 ? 3.551 6.391 13.32 1 98.5 193 LYS B CA 1
ATOM 3397 C C . LYS B 1 193 ? 4.625 6.504 14.398 1 98.5 193 LYS B C 1
ATOM 3399 O O . LYS B 1 193 ? 5.547 5.691 14.453 1 98.5 193 LYS B O 1
ATOM 3404 N N . ASN B 1 194 ? 4.473 7.586 15.211 1 98.81 194 ASN B N 1
ATOM 3405 C CA . ASN B 1 194 ? 5.273 7.805 16.406 1 98.81 194 ASN B CA 1
ATOM 3406 C C . ASN B 1 194 ? 6.758 7.934 16.078 1 98.81 194 ASN B C 1
ATOM 3408 O O . ASN B 1 194 ? 7.602 7.328 16.734 1 98.81 194 ASN B O 1
ATOM 3412 N N . THR B 1 195 ? 7.047 8.773 15.062 1 98.88 195 THR B N 1
ATOM 3413 C CA . THR B 1 195 ? 8.414 9.016 14.617 1 98.88 195 THR B CA 1
ATOM 3414 C C . THR B 1 195 ? 8.734 10.508 14.633 1 98.88 195 THR B C 1
ATOM 3416 O O . THR B 1 195 ? 7.824 11.344 14.711 1 98.88 195 THR B O 1
ATOM 3419 N N . LYS B 1 196 ? 10 10.797 14.594 1 98.94 196 LYS B N 1
ATOM 3420 C CA . LYS B 1 196 ? 10.5 12.164 14.5 1 98.94 196 LYS B CA 1
ATOM 3421 C C . LYS B 1 196 ? 11.75 12.234 13.625 1 98.94 196 LYS B C 1
ATOM 3423 O O . LYS B 1 196 ? 12.664 11.422 13.781 1 98.94 196 LYS B O 1
ATOM 3428 N N . ILE B 1 197 ? 11.805 13.094 12.703 1 98.94 197 ILE B N 1
ATOM 3429 C CA . ILE B 1 197 ? 12.977 13.445 11.898 1 98.94 197 ILE B CA 1
ATOM 3430 C C . ILE B 1 197 ? 13.438 14.859 12.25 1 98.94 197 ILE B C 1
ATOM 3432 O O . ILE B 1 197 ? 12.672 15.812 12.141 1 98.94 197 ILE B O 1
ATOM 3436 N N . PRO B 1 198 ? 14.648 15.047 12.648 1 98.88 198 PRO B N 1
ATOM 3437 C CA . PRO B 1 198 ? 15.094 16.344 13.164 1 98.88 198 PRO B CA 1
ATOM 3438 C C . PRO B 1 198 ? 15.406 17.344 12.055 1 98.88 198 PRO B C 1
ATOM 3440 O O . PRO B 1 198 ? 15.523 16.969 10.891 1 98.88 198 PRO B O 1
ATOM 3443 N N . ASP B 1 199 ? 15.641 18.641 12.516 1 98.88 199 ASP B N 1
ATOM 3444 C CA . ASP B 1 199 ? 15.891 19.766 11.617 1 98.88 199 ASP B CA 1
ATOM 3445 C C . ASP B 1 199 ? 17.141 19.531 10.773 1 98.88 199 ASP B C 1
ATOM 3447 O O . ASP B 1 199 ? 18.078 18.875 11.227 1 98.88 199 ASP B O 1
ATOM 3451 N N . ASN B 1 200 ? 17.094 20.047 9.555 1 98.88 200 ASN B N 1
ATOM 3452 C CA . ASN B 1 200 ? 18.25 20.141 8.688 1 98.88 200 ASN B CA 1
ATOM 3453 C C . ASN B 1 200 ? 18.812 18.766 8.328 1 98.88 200 ASN B C 1
ATOM 3455 O O . ASN B 1 200 ? 20.016 18.594 8.219 1 98.88 200 ASN B O 1
ATOM 3459 N N . SER B 1 201 ? 17.906 17.766 8.211 1 98.94 201 SER B N 1
ATOM 3460 C CA . SER B 1 201 ? 18.328 16.391 7.988 1 98.94 201 SER B CA 1
ATOM 3461 C C . SER B 1 201 ? 17.844 15.883 6.637 1 98.94 201 SER B C 1
ATOM 3463 O O . SER B 1 201 ? 17.047 16.547 5.961 1 98.94 201 SER B O 1
ATOM 3465 N N . ILE B 1 202 ? 18.438 14.773 6.223 1 98.94 202 ILE B N 1
ATOM 3466 C CA . ILE B 1 202 ? 18.094 14.117 4.961 1 98.94 202 ILE B CA 1
ATOM 3467 C C . ILE B 1 202 ? 17.672 12.672 5.227 1 98.94 202 ILE B C 1
ATOM 3469 O O . ILE B 1 202 ? 18.281 11.977 6.039 1 98.94 202 ILE B O 1
ATOM 3473 N N . VAL B 1 203 ? 16.625 12.258 4.621 1 98.94 203 VAL B N 1
ATOM 3474 C CA . VAL B 1 203 ? 16.266 10.852 4.586 1 98.94 203 VAL B CA 1
ATOM 3475 C C . VAL B 1 203 ? 16.578 10.273 3.207 1 98.94 203 VAL B C 1
ATOM 3477 O O . VAL B 1 203 ? 16.016 10.695 2.201 1 98.94 203 VAL B O 1
ATOM 3480 N N . GLY B 1 204 ? 17.453 9.281 3.127 1 98.81 204 GLY B N 1
ATOM 3481 C CA . GLY B 1 204 ? 17.797 8.633 1.871 1 98.81 204 GLY B CA 1
ATOM 3482 C C . GLY B 1 204 ? 16.625 7.93 1.22 1 98.81 204 GLY B C 1
ATOM 3483 O O . GLY B 1 204 ? 15.727 7.453 1.909 1 98.81 204 GLY B O 1
ATOM 3484 N N . TRP B 1 205 ? 16.703 7.875 -0.127 1 98.31 205 TRP B N 1
ATOM 3485 C CA . TRP B 1 205 ? 15.586 7.289 -0.871 1 98.31 205 TRP B CA 1
A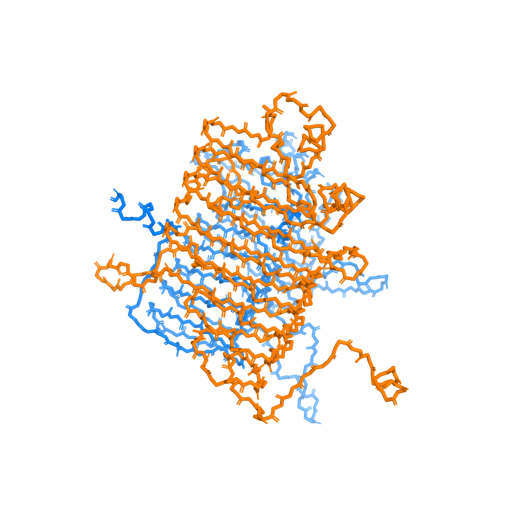TOM 3486 C C . TRP B 1 205 ? 15.359 5.84 -0.458 1 98.31 205 TRP B C 1
ATOM 3488 O O . TRP B 1 205 ? 16.297 5.129 -0.109 1 98.31 205 TRP B O 1
ATOM 3498 N N . GLY B 1 206 ? 14.07 5.461 -0.425 1 98.31 206 GLY B N 1
ATOM 3499 C CA . GLY B 1 206 ? 13.688 4.086 -0.169 1 98.31 206 GLY B CA 1
ATOM 3500 C C . GLY B 1 206 ? 13.703 3.723 1.304 1 98.31 206 GLY B C 1
ATOM 3501 O O . GLY B 1 206 ? 13.367 2.596 1.677 1 98.31 206 GLY B O 1
ATOM 3502 N N . SER B 1 207 ? 14.047 4.617 2.184 1 98.75 207 SER B N 1
ATOM 3503 C CA . SER B 1 207 ? 14.203 4.324 3.604 1 98.75 207 SER B CA 1
ATOM 3504 C C . SER B 1 207 ? 12.844 4.203 4.293 1 98.75 207 SER B C 1
ATOM 3506 O O . SER B 1 207 ? 11.844 4.723 3.799 1 98.75 207 SER B O 1
ATOM 3508 N N . ILE B 1 208 ? 12.805 3.506 5.422 1 98.81 208 ILE B N 1
ATOM 3509 C CA . ILE B 1 208 ? 11.617 3.422 6.266 1 98.81 208 ILE B CA 1
ATOM 3510 C C . ILE B 1 208 ? 11.945 3.916 7.672 1 98.81 208 ILE B C 1
ATOM 3512 O O . ILE B 1 208 ? 12.797 3.342 8.352 1 98.81 208 ILE B O 1
ATOM 3516 N N . ILE B 1 209 ? 11.273 5.02 8.062 1 98.81 209 ILE B N 1
ATOM 3517 C CA . ILE B 1 209 ? 11.461 5.613 9.383 1 98.81 209 ILE B CA 1
ATOM 3518 C C . ILE B 1 209 ? 10.508 4.973 10.383 1 98.81 209 ILE B C 1
ATOM 3520 O O . ILE B 1 209 ? 9.289 5.016 10.195 1 98.81 209 ILE B O 1
ATOM 3524 N N . THR B 1 210 ? 11.062 4.422 11.492 1 97.56 210 THR B N 1
ATOM 3525 C CA . THR B 1 210 ? 10.219 3.664 12.414 1 97.56 210 THR B CA 1
ATOM 3526 C C . THR B 1 210 ? 10.422 4.137 13.852 1 97.56 210 THR B C 1
ATOM 3528 O O . THR B 1 210 ? 9.859 3.562 14.781 1 97.56 210 THR B O 1
ATOM 3531 N N . LYS B 1 211 ? 11.281 5.145 14.016 1 98 211 LYS B N 1
ATOM 3532 C CA . LYS B 1 211 ? 11.562 5.578 15.383 1 98 211 LYS B CA 1
ATOM 3533 C C . LYS B 1 211 ? 11.875 7.07 15.438 1 98 211 LYS B C 1
ATOM 3535 O O . LYS B 1 211 ? 11.867 7.746 14.406 1 98 211 LYS B O 1
ATOM 3540 N N . VAL B 1 212 ? 12.086 7.547 16.688 1 98.75 212 VAL B N 1
ATOM 3541 C CA . VAL B 1 212 ? 12.367 8.953 16.953 1 98.75 212 VAL B CA 1
ATOM 3542 C C . VAL B 1 212 ? 13.867 9.219 16.844 1 98.75 212 VAL B C 1
ATOM 3544 O O . VAL B 1 212 ? 14.672 8.492 17.422 1 98.75 212 VAL B O 1
ATOM 3547 N N . PHE B 1 213 ? 14.234 10.188 16.078 1 98.81 213 PHE B N 1
ATOM 3548 C CA . PHE B 1 213 ? 15.586 10.727 16.016 1 98.81 213 PHE B CA 1
ATOM 3549 C C . PHE B 1 213 ? 15.617 12.164 16.516 1 98.81 213 PHE B C 1
ATOM 3551 O O . PHE B 1 213 ? 14.805 12.992 16.094 1 98.81 213 PHE B O 1
ATOM 3558 N N . ASN B 1 214 ? 16.594 12.453 17.328 1 98.31 214 ASN B N 1
ATOM 3559 C CA . ASN B 1 214 ? 16.594 13.781 17.953 1 98.31 214 ASN B CA 1
ATOM 3560 C C . ASN B 1 214 ? 17.766 14.625 17.469 1 98.31 214 ASN B C 1
ATOM 3562 O O . ASN B 1 214 ? 17.703 15.852 17.484 1 98.31 214 ASN B O 1
ATOM 3566 N N . GLU B 1 215 ? 18.844 13.977 16.984 1 98.38 215 GLU B N 1
ATOM 3567 C CA . GLU B 1 215 ? 20.047 14.68 16.562 1 98.38 215 GLU B CA 1
ATOM 3568 C C . GLU B 1 215 ? 19.859 15.359 15.211 1 98.38 215 GLU B C 1
ATOM 3570 O O . GLU B 1 215 ? 19.547 14.695 14.227 1 98.38 215 GLU B O 1
ATOM 3575 N N . PRO B 1 216 ? 20.016 16.688 15.141 1 98.69 216 PRO B N 1
ATOM 3576 C CA . PRO B 1 216 ? 19.875 17.375 13.852 1 98.69 216 PRO B CA 1
ATOM 3577 C C . PRO B 1 216 ? 21.094 17.188 12.945 1 98.69 216 PRO B C 1
ATOM 3579 O O . PRO B 1 216 ? 22.109 16.656 13.383 1 98.69 216 PRO B O 1
ATOM 3582 N N . ASN B 1 217 ? 20.906 17.609 11.703 1 98.88 217 ASN B N 1
ATOM 3583 C CA . ASN B 1 217 ? 22.016 17.641 10.758 1 98.88 217 ASN B CA 1
ATOM 3584 C C . ASN B 1 217 ? 22.594 16.25 10.523 1 98.88 217 ASN B C 1
ATOM 3586 O O . ASN B 1 217 ? 23.812 16.047 10.602 1 98.88 217 ASN B O 1
ATOM 3590 N N . ILE B 1 218 ? 21.656 15.32 10.164 1 98.88 218 ILE B N 1
ATOM 3591 C CA . ILE B 1 218 ? 22.062 13.938 9.938 1 98.88 218 ILE B CA 1
ATOM 3592 C C . ILE B 1 218 ? 21.453 13.422 8.641 1 98.88 218 ILE B C 1
ATOM 3594 O O . ILE B 1 218 ? 20.531 14.031 8.094 1 98.88 218 ILE B O 1
ATOM 3598 N N . ILE B 1 219 ? 22.016 12.328 8.109 1 98.94 219 ILE B N 1
ATOM 3599 C CA . ILE B 1 219 ? 21.406 11.531 7.059 1 98.94 219 ILE B CA 1
ATOM 3600 C C . ILE B 1 219 ? 20.875 10.219 7.645 1 98.94 219 ILE B C 1
ATOM 3602 O O . ILE B 1 219 ? 21.609 9.5 8.312 1 98.94 219 ILE B O 1
ATOM 3606 N N . LEU B 1 220 ? 19.625 10 7.457 1 98.88 220 LEU B N 1
ATOM 3607 C CA . LEU B 1 220 ? 18.984 8.734 7.785 1 98.88 220 LEU B CA 1
ATOM 3608 C C . LEU B 1 220 ? 18.812 7.867 6.543 1 98.88 220 LEU B C 1
ATOM 3610 O O . LEU B 1 220 ? 18.391 8.359 5.492 1 98.88 220 LEU B O 1
ATOM 3614 N N . ALA B 1 221 ? 19.188 6.516 6.617 1 98.75 221 ALA B N 1
ATOM 3615 C CA . ALA B 1 221 ? 18.969 5.621 5.484 1 98.75 221 ALA B CA 1
ATOM 3616 C C . ALA B 1 221 ? 18.812 4.176 5.949 1 98.75 221 ALA B C 1
ATOM 3618 O O . ALA B 1 221 ? 19.344 3.795 6.996 1 98.75 221 ALA B O 1
ATOM 3619 N N . GLY B 1 222 ? 18.031 3.455 5.137 1 97.56 222 GLY B N 1
ATOM 3620 C CA . GLY B 1 222 ? 17.922 2.025 5.383 1 97.56 222 GLY B CA 1
ATOM 3621 C C . GLY B 1 222 ? 16.531 1.594 5.793 1 97.56 222 GLY B C 1
ATOM 3622 O O . GLY B 1 222 ? 15.625 2.422 5.902 1 97.56 222 GLY B O 1
ATOM 3623 N N . ILE B 1 223 ? 16.312 0.214 6.004 1 96.88 223 ILE B N 1
ATOM 3624 C CA . ILE B 1 223 ? 15.047 -0.417 6.395 1 96.88 223 ILE B CA 1
ATOM 3625 C C . ILE B 1 223 ? 15.305 -1.411 7.527 1 96.88 223 ILE B C 1
ATOM 3627 O O . ILE B 1 223 ? 15.789 -2.52 7.293 1 96.88 223 ILE B O 1
ATOM 3631 N N . PRO B 1 224 ? 15.102 -0.98 8.742 1 96.5 224 PRO B N 1
ATOM 3632 C CA . PRO B 1 224 ? 14.719 0.359 9.188 1 96.5 224 PRO B CA 1
ATOM 3633 C C . PRO B 1 224 ? 15.867 1.365 9.094 1 96.5 224 PRO B C 1
ATOM 3635 O O . PRO B 1 224 ? 17.031 0.975 9.086 1 96.5 224 PRO B O 1
ATOM 3638 N N . ALA B 1 225 ? 15.492 2.6 8.992 1 98.25 225 ALA B N 1
ATOM 3639 C CA . ALA B 1 225 ? 16.469 3.668 8.82 1 98.25 225 ALA B CA 1
ATOM 3640 C C . ALA B 1 225 ? 17.359 3.809 10.055 1 98.25 225 ALA B C 1
ATOM 3642 O O . ALA B 1 225 ? 16.891 3.617 11.18 1 98.25 225 ALA B O 1
ATOM 3643 N N . LYS B 1 226 ? 18.578 4.141 9.82 1 98.19 226 LYS B N 1
ATOM 3644 C CA . LYS B 1 226 ? 19.562 4.492 10.836 1 98.19 226 LYS B CA 1
ATOM 3645 C C . LYS B 1 226 ? 20.359 5.73 10.43 1 98.19 226 LYS B C 1
ATOM 3647 O O . LYS B 1 226 ? 20.281 6.172 9.281 1 98.19 226 LYS B O 1
ATOM 3652 N N . ILE B 1 227 ? 21.047 6.305 11.445 1 98.69 227 ILE B N 1
ATOM 3653 C CA . ILE B 1 227 ? 21.953 7.402 11.117 1 98.69 227 ILE B CA 1
ATOM 3654 C C . ILE B 1 227 ? 23.141 6.871 10.328 1 98.69 227 ILE B C 1
ATOM 3656 O O . ILE B 1 227 ? 23.859 5.984 10.797 1 98.69 227 ILE B O 1
ATOM 3660 N N . VAL B 1 228 ? 23.391 7.441 9.172 1 98.75 228 VAL B N 1
ATOM 3661 C CA . VAL B 1 228 ? 24.516 6.938 8.375 1 98.75 228 VAL B CA 1
ATOM 3662 C C . VAL B 1 228 ? 25.562 8.031 8.203 1 98.75 228 VAL B C 1
ATOM 3664 O O . VAL B 1 228 ? 26.688 7.754 7.789 1 98.75 228 VAL B O 1
ATOM 3667 N N . LYS B 1 229 ? 25.266 9.227 8.383 1 98.75 229 LYS B N 1
ATOM 3668 C CA . LYS B 1 229 ? 26.188 10.359 8.328 1 98.75 229 LYS B CA 1
ATOM 3669 C C . LYS B 1 229 ? 25.766 11.469 9.281 1 98.75 229 LYS B C 1
ATOM 3671 O O . LYS B 1 229 ? 24.562 11.711 9.469 1 98.75 229 LYS B O 1
ATOM 3676 N N . ARG B 1 230 ? 26.703 12.148 9.969 1 98.62 230 ARG B N 1
ATOM 3677 C CA . ARG B 1 230 ? 26.453 13.227 10.914 1 98.62 230 ARG B CA 1
ATOM 3678 C C . ARG B 1 230 ? 27.125 14.523 10.453 1 98.62 230 ARG B C 1
ATOM 3680 O O . ARG B 1 230 ? 28 14.5 9.578 1 98.62 230 ARG B O 1
ATOM 3687 N N . GLY B 1 231 ? 26.594 15.625 11.055 1 98.62 231 GLY B N 1
ATOM 3688 C CA . GLY B 1 231 ? 27.25 16.906 10.836 1 98.62 231 GLY B CA 1
ATOM 3689 C C . GLY B 1 231 ? 27.094 17.422 9.414 1 98.62 231 GLY B C 1
ATOM 3690 O O . GLY B 1 231 ? 28.031 17.969 8.836 1 98.62 231 GLY B O 1
ATOM 3691 N N . ILE B 1 232 ? 25.922 17.141 8.836 1 98.69 232 ILE B N 1
ATOM 3692 C CA . ILE B 1 232 ? 25.703 17.562 7.461 1 98.69 232 ILE B CA 1
ATOM 3693 C C . ILE B 1 232 ? 24.656 18.672 7.422 1 98.69 232 ILE B C 1
ATOM 3695 O O . ILE B 1 232 ? 24 18.953 8.43 1 98.69 232 ILE B O 1
ATOM 3699 N N . ASN B 1 233 ? 24.562 19.359 6.32 1 98.5 233 ASN B N 1
ATOM 3700 C CA . ASN B 1 233 ? 23.453 20.203 5.906 1 98.5 233 ASN B CA 1
ATOM 3701 C C . ASN B 1 233 ? 23.125 20.016 4.426 1 98.5 233 ASN B C 1
ATOM 3703 O O . ASN B 1 233 ? 23.703 19.141 3.77 1 98.5 233 ASN B O 1
ATOM 3707 N N . TRP B 1 234 ? 22.047 20.734 3.893 1 98.56 234 TRP B N 1
ATOM 3708 C CA . TRP B 1 234 ? 21.719 20.578 2.48 1 98.56 234 TRP B CA 1
ATOM 3709 C C . TRP B 1 234 ? 21.109 21.859 1.922 1 98.56 234 TRP B C 1
ATOM 3711 O O . TRP B 1 234 ? 20.719 22.75 2.68 1 98.56 234 TRP B O 1
ATOM 3721 N N . ASP B 1 235 ? 21.141 21.938 0.584 1 97.62 235 ASP B N 1
ATOM 3722 C CA . ASP B 1 235 ? 20.594 23.062 -0.169 1 97.62 235 ASP B CA 1
ATOM 3723 C C . ASP B 1 235 ? 19.797 22.562 -1.38 1 97.62 235 ASP B C 1
ATOM 3725 O O . ASP B 1 235 ? 20.203 21.609 -2.045 1 97.62 235 ASP B O 1
ATOM 3729 N N . ARG B 1 236 ? 18.75 23.359 -1.758 1 96.25 236 ARG B N 1
ATOM 3730 C CA . ARG B 1 236 ? 17.859 22.938 -2.838 1 96.25 236 ARG B CA 1
ATOM 3731 C C . ARG B 1 236 ? 18.547 23.062 -4.195 1 96.25 236 ARG B C 1
ATOM 3733 O O . ARG B 1 236 ? 18.156 22.422 -5.164 1 96.25 236 ARG B O 1
ATOM 3740 N N . ARG B 1 237 ? 19.531 24.016 -4.285 1 94.12 237 ARG B N 1
ATOM 3741 C CA . ARG B 1 237 ? 20.219 24.25 -5.551 1 94.12 237 ARG B CA 1
ATOM 3742 C C . ARG B 1 237 ? 21.078 23.047 -5.938 1 94.12 237 ARG B C 1
ATOM 3744 O O . ARG B 1 237 ? 21.703 22.438 -5.078 1 94.12 237 ARG B O 1
ATOM 3751 N N . TYR B 1 238 ? 21.016 22.797 -7.25 1 92.88 238 TYR B N 1
ATOM 3752 C CA . TYR B 1 238 ? 21.984 21.812 -7.723 1 92.88 238 TYR B CA 1
ATOM 3753 C C . TYR B 1 238 ? 23.391 22.391 -7.691 1 92.88 238 TYR B C 1
ATOM 3755 O O . TYR B 1 238 ? 23.562 23.609 -7.578 1 92.88 238 TYR B O 1
ATOM 3763 N N . ILE B 1 239 ? 24.406 21.594 -7.758 1 95.19 239 ILE B N 1
ATOM 3764 C CA . ILE B 1 239 ? 25.781 21.906 -7.402 1 95.19 239 ILE B CA 1
ATOM 3765 C C . ILE B 1 239 ? 26.281 23.078 -8.242 1 95.19 239 ILE B C 1
ATOM 3767 O O . ILE B 1 239 ? 26.875 24.031 -7.719 1 95.19 239 ILE B O 1
ATOM 3771 N N . ASN B 1 240 ? 26.016 22.984 -9.609 1 95.06 240 ASN B N 1
ATOM 3772 C CA . ASN B 1 240 ? 26.516 24.047 -10.484 1 95.06 240 ASN B CA 1
ATOM 3773 C C . ASN B 1 240 ? 25.922 25.406 -10.102 1 95.06 240 ASN B C 1
ATOM 3775 O O . ASN B 1 240 ? 26.641 26.406 -10.109 1 95.06 240 ASN B O 1
ATOM 3779 N N . LYS B 1 241 ? 24.672 25.375 -9.844 1 94.69 241 LYS B N 1
ATOM 3780 C CA . LYS B 1 241 ? 24.031 26.609 -9.438 1 94.69 241 LYS B CA 1
ATOM 3781 C C . LYS B 1 241 ? 24.531 27.078 -8.07 1 94.69 241 LYS B C 1
ATOM 3783 O O . LYS B 1 241 ? 24.719 28.266 -7.844 1 94.69 241 LYS B O 1
ATOM 3788 N N . TYR B 1 242 ? 24.641 26.094 -7.152 1 93.12 242 TYR B N 1
ATOM 3789 C CA . TYR B 1 242 ? 25.094 26.391 -5.797 1 93.12 242 TYR B CA 1
ATOM 3790 C C . TYR B 1 242 ? 26.469 27.031 -5.812 1 93.12 242 TYR B C 1
ATOM 3792 O O . TYR B 1 242 ? 26.719 28 -5.074 1 93.12 242 TYR B O 1
ATOM 3800 N N . LEU B 1 243 ? 27.422 26.625 -6.57 1 94.75 243 LEU B N 1
ATOM 3801 C CA . LEU B 1 243 ? 28.797 27.109 -6.633 1 94.75 243 LEU B CA 1
ATOM 3802 C C . LEU B 1 243 ? 28.859 28.484 -7.297 1 94.75 243 LEU B C 1
ATOM 3804 O O . LEU B 1 243 ? 29.781 29.25 -7.031 1 94.75 243 LEU B O 1
ATOM 3808 N N . LEU B 1 244 ? 27.953 28.781 -8.133 1 94.12 244 LEU B N 1
ATOM 3809 C CA . LEU B 1 244 ? 27.938 30.047 -8.852 1 94.12 244 LEU B CA 1
ATOM 3810 C C . LEU B 1 244 ? 27.422 31.172 -7.961 1 94.12 244 LEU B C 1
ATOM 3812 O O . LEU B 1 244 ? 27.75 32.344 -8.18 1 94.12 244 LEU B O 1
ATOM 3816 N N . GLU B 1 245 ? 26.641 30.891 -6.984 1 86.81 245 GLU B N 1
ATOM 3817 C CA . GLU B 1 245 ? 26.016 31.906 -6.133 1 86.81 245 GLU B CA 1
ATOM 3818 C C . GLU B 1 245 ? 26.672 31.953 -4.758 1 86.81 245 GLU B C 1
ATOM 3820 O O . GLU B 1 245 ? 26.594 32.969 -4.062 1 86.81 245 GLU B O 1
#

Radius of gyration: 24.75 Å; Cα contacts (8 Å, |Δi|>4): 1423; chains: 2; bounding box: 56×71×55 Å

Nearest PDB structures (foldseek):
  3jqy-assembly1_A  TM=8.384E-01  e=2.222E-08  Escherichia coli
  2wlc-assembly1_A  TM=5.363E-01  e=2.460E-08  Neisseria meningitidis serogroup Y
  3srt-assembly2_B  TM=7.304E-01  e=5.312E-05  Clostridioides difficile 630
  3hjj-assembly1_A  TM=6.158E-01  e=9.294E-05  Bacillus anthracis
  8vr6-assembly1_A  TM=6.603E-01  e=1.181E-03  Psychrobacter cryohalolentis K5

Solvent-accessible surface area (backbone atoms only — not comparable to full-atom values): 23526 Å² total; per-residue (Å²): 101,99,41,49,43,71,49,71,60,43,42,35,42,36,42,89,88,48,75,43,56,36,73,49,85,85,33,60,70,50,32,50,49,51,67,66,22,48,49,36,38,41,40,33,41,30,40,38,38,39,36,36,91,46,72,70,52,48,56,56,49,45,62,30,88,27,38,36,40,39,38,24,34,34,46,30,38,38,37,36,31,31,66,46,78,28,55,21,83,90,79,56,25,53,6,41,36,39,34,34,22,51,72,83,83,72,56,90,87,66,81,48,57,23,33,45,27,38,37,39,35,31,43,57,24,38,35,24,7,38,42,37,38,37,41,40,57,58,17,34,39,38,38,27,36,53,16,37,37,39,28,59,27,39,39,29,31,42,74,90,59,90,44,57,49,98,87,65,48,77,72,62,82,38,50,31,30,41,37,30,37,36,23,40,36,31,43,43,23,37,38,37,36,52,21,29,43,28,37,37,19,34,35,41,58,61,13,30,43,69,46,73,45,77,71,54,16,28,32,34,38,23,76,69,42,40,83,76,45,71,63,34,35,70,44,81,45,32,56,74,59,52,72,74,104,103,100,42,50,42,72,50,72,59,44,43,33,41,37,42,89,87,48,75,42,55,35,73,48,85,86,33,62,69,49,33,51,49,52,68,66,23,49,49,37,37,41,40,32,40,30,40,37,38,39,37,36,90,45,73,72,54,47,57,54,50,44,63,30,90,26,37,36,39,38,38,25,34,33,46,29,39,38,39,36,31,31,66,48,78,36,67,34,79,93,80,56,25,52,6,42,36,39,33,33,20,49,70,83,55,71,54,92,84,64,82,48,60,23,32,44,27,38,38,40,36,30,42,57,24,37,34,24,7,39,42,37,39,37,42,42,58,58,16,33,40,38,38,28,36,52,16,38,37,39,28,58,26,40,39,27,30,40,77,70,39,28,36,18,36,82,85,66,47,76,73,62,84,36,50,31,28,40,38,30,36,37,23,40,37,31,40,43,20,37,38,36,36,52,22,29,45,28,36,36,19,34,35,39,59,60,14,29,43,70,47,72,44,77,69,54,15,28,33,33,38,40,58,66,44,39,83,76,47,71,85,47,74,87,70,93,57,54,66,74,60,51,74,75,106

Secondary structure (DSSP, 8-state):
-TTEESSS-EEEEE-SS-EEESSSTT-HHHHHHHHHSSEEEESSS-EEEEE-SSHHHHHHHHT-TTEEEEEESSS-EEEE-SEEE--BTTTTB-EEEEEESPPTT--TT------S-EEEE-TTEEESEEEEEE-STT-EEEE-TT-EE-SSEEEEE--SS--B-TTS-B-----EEEE-SS-EE-TT-EE-SSEEE-TT-EE-TT-EE-SB---SSEEEEETTEEEEEESEEEESS-HHHHHH-/-TTEESSS-EEEEE-SS-EEESSSTT-HHHHHHHHHSSEEEESSS-EEEEE-SSHHHHHHHHT-TTEEEEEESSS-EEEE-SEEE--BTTTTB-EEEEEESPPTT--TT------S-EEEE-TTEEESEEEEEE-STT-EEEE-TT-EE-SSEEEEE--SSEEEETTS-B-----EEEE-SS-EE-TT-EE-SSEEE-TT-EE-TT-EE-SB---SSEEEEETTEEEEEES----SS-HHHHHH-